Protein AF-A0A0N4TZT1-F1 (afdb_monomer_lite)

Secondary structure (DSSP, 8-state):
-PPPP---TTTTTSGGGTT--SS-HHHHHHHHHHHHHHHS-GGGGGG-S----HHHHHHHHHHHHHTS---TTHHHHHHHHHHTT---HHHHHHTTS--TT-TTHHHHGGGG-TTTTT--S--GGGGGGGGGHHHHHHHHHHH--GGGTTT--------S--TT--HHHHTT--TT-HHHHHHHHHHHHHHHHHHHHHHHHHT--HHHHHHHHHHHHHHHHHHHT--HHHHHHHHHHHHHHHHHHHHHT---SHHHHHHHHHHS-SGGGHHHHHHHHHHHHHHHHHHHHHH-HHHHHH-SSHHHHHHTTSS-HHHHHHHHTS--SS--TTHHHHHHHHHHHHHHHTTSS-HHHHHHHHHHHHHHHHHHHHHHHHHHSPSPHHHHHHHHHHHHHHHHHHHHHTS----TTTTTT-GGGS--HHHHHHHHHHHHHHHHHHHTT-TTSSSTTSSTTHHHHHHHHHHHHHHHTTS--

pLDDT: mean 81.79, std 16.36, range [25.58, 97.19]

Sequence (473 aa):
MKSPKYVNVKECGTVSAEFAPCIQKEIADQIFYDCCKLYVESKCHELCQYETNRDVAQSLLLETFHKKKCSLDSISSILYCASQNRDNRLCCKQFGLTSPKSGISRRCLQMCDPYRLNILTLRKDYFVCLSNWDIIMYCHHGGLRNYSLTNFQAPRRNMTISYEEELSSLMLRWRGSLWKAVLKDLIAFYFAYYIILFFQWYYLDEKQKEYFTGWIIWCEIGSQYIPLSFLLGFFVAVVVARWWEQFNYISWPDKLMMMVVTCLPGDHNLPVRQAIARWSSLQAAIAWSGISVRTLKRFPTERHLVEAHLMTEEEYKMFTGVEERHGKWFVPVMWISNLLGALYRQQRIDSVQLNMLMQQLYSFRDGFAMLFVYDWVKIPLVYTQVVAIATYGYFMICLIGRQPKIDEHSMRKEVSILFPVFTTFQILFYIGWLKVGQYLMNPFGEDDDDFGCVFISILLSFNNIISTTRSVY

Foldseek 3Di:
DDDDDPDDLVCFLDVVNLLHFSDDQVVLLVQQLVQCVVQADPLQSQLSGLAQDLVVLVVSVCCSCPVSVGDQLRLLSSLCSLQVQPQLLVSCVVVPCDDPPDPLSVVLSCSNHSPVPVCNGDDPSCVVSSSCVSSSSSSSSSRDHPVCVVPDPPPPPPVPDPPPPDPVNLQPDDAPDLCVQQVVVLVVLVVLLVVVLCCLPPPADPVRLVVLLVLLQVLLVVLVVQPLVVLLVVLLVVLVVLLVLLVVLLFFCVQLLVLLCVQQDDDVCLVVSLLLLLLLLVLLLQLLLVAFPLSCVQDVDPVSCCVVVSAPPVRVVVQVPDDDDPGDSCVSLVVNLVSLVVCVVVVVGDPVSSVSNVVSSVSNVVSSVVSVVPRVDADDPVSLVVSVCSLVVSSVSCSSNLADSPDPVSVVPDPSHPDPVVVSVVSSPSVSSNSSSVCSRRLNYDGSRRPNCSSVVSSVVSVVSSVVSVVPD

InterPro domains:
  IPR000615 Bestrophin [PTHR10736] (159-456)
  IPR002602 Domain of unknown function DB [PF01682] (35-140)
  IPR021134 Bestrophin-like [PF01062] (166-456)

Radius of gyration: 34.19 Å; chains: 1; bounding box: 73×66×108 Å

Organism: Brugia pahangi (NCBI:txid6280)

Structure (mmCIF, N/CA/C/O backbone):
data_AF-A0A0N4TZT1-F1
#
_entry.id   AF-A0A0N4TZT1-F1
#
loop_
_atom_site.group_PDB
_atom_site.id
_atom_site.type_symbol
_atom_site.label_atom_id
_atom_site.label_alt_id
_atom_site.label_comp_id
_atom_site.label_asym_id
_atom_site.label_entity_id
_atom_site.label_seq_id
_atom_site.pdbx_PDB_ins_code
_atom_site.Cartn_x
_atom_site.Cartn_y
_atom_site.Cartn_z
_atom_site.occupancy
_atom_site.B_iso_or_equiv
_atom_site.auth_seq_id
_atom_site.auth_comp_id
_atom_site.auth_asym_id
_atom_site.auth_atom_id
_atom_site.pdbx_PDB_model_num
ATOM 1 N N . MET A 1 1 ? 22.989 -49.055 32.363 1.00 30.36 1 MET A N 1
ATOM 2 C CA . MET A 1 1 ? 22.292 -48.224 31.358 1.00 30.36 1 MET A CA 1
ATOM 3 C C . MET A 1 1 ? 20.884 -48.769 31.179 1.00 30.36 1 MET A C 1
ATOM 5 O O . MET A 1 1 ? 20.739 -49.855 30.637 1.00 30.36 1 MET A O 1
ATOM 9 N N . LYS A 1 2 ? 19.861 -48.097 31.721 1.00 25.86 2 LYS A N 1
ATOM 10 C CA . LYS A 1 2 ? 18.455 -48.425 31.433 1.00 25.86 2 LYS A CA 1
ATOM 11 C C . LYS A 1 2 ? 18.022 -47.576 30.236 1.00 25.86 2 LYS A C 1
ATOM 13 O O . LYS A 1 2 ? 18.320 -46.387 30.204 1.00 25.86 2 LYS A O 1
ATOM 18 N N . SER A 1 3 ? 17.389 -48.209 29.257 1.00 25.58 3 SER A N 1
ATOM 19 C CA . SER A 1 3 ? 16.833 -47.589 28.053 1.00 25.58 3 SER A CA 1
ATOM 20 C C . SER A 1 3 ? 15.845 -46.458 28.392 1.00 25.58 3 SER A C 1
ATOM 22 O O . SER A 1 3 ? 15.127 -46.565 29.393 1.00 25.58 3 SER A O 1
ATOM 24 N N . PRO A 1 4 ? 15.768 -45.381 27.585 1.00 33.84 4 PRO A N 1
ATOM 25 C CA . PRO A 1 4 ? 14.768 -44.342 27.785 1.00 33.84 4 PRO A CA 1
ATOM 26 C C . PRO A 1 4 ? 13.389 -44.931 27.471 1.00 33.84 4 PRO A C 1
ATOM 28 O O . PRO A 1 4 ? 13.133 -45.399 26.360 1.00 33.84 4 PRO A O 1
ATOM 31 N N . LYS A 1 5 ? 12.499 -44.952 28.468 1.00 35.50 5 LYS A N 1
ATOM 32 C CA . LYS A 1 5 ? 11.085 -45.277 28.256 1.00 35.50 5 LYS A CA 1
ATOM 33 C C . LYS A 1 5 ? 10.509 -44.239 27.289 1.00 35.50 5 LYS A C 1
ATOM 35 O O . LYS A 1 5 ? 10.583 -43.047 27.571 1.00 35.50 5 LYS A O 1
ATOM 40 N N . TYR A 1 6 ? 9.942 -44.683 26.168 1.00 35.12 6 TYR A N 1
ATOM 41 C CA . TYR A 1 6 ? 9.152 -43.830 25.279 1.00 35.12 6 TYR A CA 1
ATOM 42 C C . TYR A 1 6 ? 7.959 -43.270 26.069 1.00 35.12 6 TYR A C 1
ATOM 44 O O . TYR A 1 6 ? 7.006 -43.993 26.353 1.00 35.12 6 TYR A O 1
ATOM 52 N N . VAL A 1 7 ? 8.030 -41.998 26.469 1.00 47.75 7 VAL A N 1
ATOM 53 C CA . VAL A 1 7 ? 6.916 -41.297 27.116 1.00 47.75 7 VAL A CA 1
ATOM 54 C C . VAL A 1 7 ? 5.926 -40.897 26.026 1.00 47.75 7 VAL A C 1
ATOM 56 O O . VAL A 1 7 ? 6.278 -40.205 25.071 1.00 47.75 7 VAL A O 1
ATOM 59 N N . ASN A 1 8 ? 4.682 -41.357 26.145 1.00 45.94 8 ASN A N 1
ATOM 60 C CA . ASN A 1 8 ? 3.608 -40.993 25.231 1.00 45.94 8 ASN A CA 1
ATOM 61 C C . ASN A 1 8 ? 3.351 -39.475 25.325 1.00 45.94 8 ASN A C 1
ATOM 63 O O . ASN A 1 8 ? 3.050 -38.960 26.401 1.00 45.94 8 ASN A O 1
ATOM 67 N N . VAL A 1 9 ? 3.450 -38.750 24.204 1.00 53.62 9 VAL A N 1
ATOM 68 C CA . VAL A 1 9 ? 3.328 -37.273 24.135 1.00 53.62 9 VAL A CA 1
ATOM 69 C C . VAL A 1 9 ? 1.975 -36.766 24.669 1.00 53.62 9 VAL A C 1
ATOM 71 O O . VAL A 1 9 ? 1.847 -35.601 25.036 1.00 53.62 9 VAL A O 1
ATOM 74 N N . LYS A 1 10 ? 0.959 -37.637 24.757 1.00 54.00 10 LYS A N 1
ATOM 75 C CA . LYS A 1 10 ? -0.354 -37.315 25.340 1.00 54.00 10 LYS A CA 1
ATOM 76 C C . LYS A 1 10 ? -0.397 -37.327 26.878 1.00 54.00 10 LYS A C 1
ATOM 78 O O . LYS A 1 10 ? -1.363 -36.813 27.431 1.00 54.00 10 LYS A O 1
ATOM 83 N N . GLU A 1 11 ? 0.615 -37.867 27.563 1.00 66.12 11 GLU A N 1
ATOM 84 C CA . GLU A 1 11 ? 0.598 -38.091 29.023 1.00 66.12 11 GLU A CA 1
ATOM 85 C C . GLU A 1 11 ? 1.726 -37.379 29.795 1.00 66.12 11 GLU A C 1
ATOM 87 O O . GLU A 1 11 ? 1.710 -37.368 31.023 1.00 66.12 11 GLU A O 1
ATOM 92 N N . CYS A 1 12 ? 2.690 -36.747 29.121 1.00 76.94 12 CYS A N 1
ATOM 93 C CA . CYS A 1 12 ? 3.775 -35.989 29.760 1.00 76.94 12 CYS A CA 1
ATOM 94 C C . CYS A 1 12 ? 3.261 -34.792 30.601 1.00 76.94 12 CYS A C 1
ATOM 96 O O . CYS A 1 12 ? 2.170 -34.265 30.369 1.00 76.94 12 CYS A O 1
ATOM 98 N N . GLY A 1 13 ? 4.034 -34.353 31.602 1.00 77.06 13 GLY A N 1
ATOM 99 C CA . GLY A 1 13 ? 3.656 -33.230 32.478 1.00 77.06 13 GLY A CA 1
ATOM 100 C C . GLY A 1 13 ? 2.413 -33.480 33.350 1.00 77.06 13 GLY A C 1
ATOM 101 O O . GLY A 1 13 ? 1.740 -32.532 33.768 1.00 77.06 13 GLY A O 1
ATOM 102 N N . THR A 1 14 ? 2.068 -34.749 33.596 1.00 83.06 14 THR A N 1
ATOM 103 C CA . THR A 1 14 ? 0.944 -35.174 34.447 1.00 83.06 14 THR A CA 1
ATOM 104 C C . THR A 1 14 ? 1.421 -36.035 35.618 1.00 83.06 14 THR A C 1
ATOM 106 O O . THR A 1 14 ? 2.536 -36.554 35.608 1.00 83.06 14 THR A O 1
ATOM 109 N N . VAL A 1 15 ? 0.549 -36.226 36.615 1.00 81.94 15 VAL A N 1
ATOM 110 C CA . VAL A 1 15 ? 0.812 -37.080 37.788 1.00 81.94 15 VAL A CA 1
ATOM 111 C C . VAL A 1 15 ? 1.139 -38.523 37.378 1.00 81.94 15 VAL A C 1
ATOM 113 O O . VAL A 1 15 ? 2.041 -39.124 37.954 1.00 81.94 15 VAL A O 1
ATOM 116 N N . SER A 1 16 ? 0.458 -39.065 36.360 1.00 79.12 16 SER A N 1
ATOM 117 C CA . SER A 1 16 ? 0.653 -40.440 35.872 1.00 79.12 16 SER A CA 1
ATOM 118 C C . SER A 1 16 ? 1.991 -40.663 35.168 1.00 79.12 16 SER A C 1
ATOM 120 O O . SER A 1 16 ? 2.484 -41.785 35.153 1.00 79.12 16 SER A O 1
ATOM 122 N N . ALA A 1 17 ? 2.591 -39.608 34.614 1.00 80.94 17 ALA A N 1
ATOM 123 C CA . ALA A 1 17 ? 3.913 -39.651 33.991 1.00 80.94 17 ALA A CA 1
ATOM 124 C C . ALA A 1 17 ? 5.014 -39.070 34.894 1.00 80.94 17 ALA A C 1
ATOM 126 O O . ALA A 1 17 ? 6.057 -38.664 34.387 1.00 80.94 17 ALA A O 1
ATOM 127 N N . GLU A 1 18 ? 4.770 -38.963 36.208 1.00 84.62 18 GLU A N 1
ATOM 128 C CA . GLU A 1 18 ? 5.713 -38.385 37.184 1.00 84.62 18 GLU A CA 1
ATOM 129 C C . GLU A 1 18 ? 6.231 -36.992 36.770 1.00 84.62 18 GLU A C 1
ATOM 131 O O . GLU A 1 18 ? 7.377 -36.620 37.024 1.00 84.62 18 GLU A O 1
ATOM 136 N N . PHE A 1 19 ? 5.372 -36.212 36.104 1.00 85.62 19 PHE A N 1
ATOM 137 C CA . PHE A 1 19 ? 5.687 -34.898 35.539 1.00 85.62 19 PHE A CA 1
ATOM 138 C C . PHE A 1 19 ? 6.881 -34.877 34.571 1.00 85.62 19 PHE A C 1
ATOM 140 O O . PHE A 1 19 ? 7.497 -33.830 34.391 1.00 85.62 19 PHE A O 1
ATOM 147 N N . ALA A 1 20 ? 7.177 -35.998 33.903 1.00 86.06 20 ALA A N 1
ATOM 148 C CA . ALA A 1 20 ? 8.216 -36.053 32.880 1.00 86.06 20 ALA A CA 1
ATOM 149 C C . ALA A 1 20 ? 8.021 -34.932 31.830 1.00 86.06 20 ALA A C 1
ATOM 151 O O . ALA A 1 20 ? 6.891 -34.758 31.346 1.00 86.06 20 ALA A O 1
ATOM 152 N N . PRO A 1 21 ? 9.080 -34.180 31.464 1.00 85.69 21 PRO A N 1
ATOM 153 C CA . PRO A 1 21 ? 8.975 -33.067 30.528 1.00 85.69 21 PRO A CA 1
ATOM 154 C C . PRO A 1 21 ? 8.413 -33.463 29.164 1.00 85.69 21 PRO A C 1
ATOM 156 O O . PRO A 1 21 ? 8.828 -34.451 28.562 1.00 85.69 21 PRO A O 1
ATOM 159 N N . CYS A 1 22 ? 7.488 -32.652 28.650 1.00 82.31 22 CYS A N 1
ATOM 160 C CA . CYS A 1 22 ? 6.939 -32.822 27.302 1.00 82.31 22 CYS A CA 1
ATOM 161 C C . CYS A 1 22 ? 7.868 -32.316 26.191 1.00 82.31 22 CYS A C 1
ATOM 163 O O . CYS A 1 22 ? 7.654 -32.632 25.021 1.00 82.31 22 CYS A O 1
ATOM 165 N N . ILE A 1 23 ? 8.836 -31.467 26.544 1.00 84.75 23 ILE A N 1
ATOM 166 C CA . ILE A 1 23 ? 9.728 -30.764 25.620 1.00 84.75 23 ILE A CA 1
ATOM 167 C C . ILE A 1 23 ? 11.163 -31.199 25.916 1.00 84.75 23 ILE A C 1
ATOM 169 O O . ILE A 1 23 ? 11.539 -31.327 27.081 1.00 84.75 23 ILE A O 1
ATOM 173 N N . GLN A 1 24 ? 11.966 -31.405 24.869 1.00 85.50 24 GLN A N 1
ATOM 174 C CA . GLN A 1 24 ? 13.398 -31.686 25.004 1.00 85.50 24 GLN A CA 1
ATOM 175 C C . GLN A 1 24 ? 14.115 -30.560 25.764 1.00 85.50 24 GLN A C 1
ATOM 177 O O . GLN A 1 24 ? 13.756 -29.388 25.623 1.00 85.50 24 GLN A O 1
ATOM 182 N N . LYS A 1 25 ? 15.110 -30.920 26.584 1.00 86.88 25 LYS A N 1
ATOM 183 C CA . LYS A 1 25 ? 15.812 -29.984 27.476 1.00 86.88 25 LYS A CA 1
ATOM 184 C C . LYS A 1 25 ? 16.459 -28.844 26.690 1.00 86.88 25 LYS A C 1
ATOM 186 O O . LYS A 1 25 ? 16.293 -27.696 27.066 1.00 86.88 25 LYS A O 1
ATOM 191 N N . GLU A 1 26 ? 17.064 -29.135 25.544 1.00 84.56 26 GLU A N 1
ATOM 192 C CA . GLU A 1 26 ? 17.756 -28.156 24.698 1.00 84.56 26 GLU A CA 1
ATOM 193 C C . GLU A 1 26 ? 16.807 -27.050 24.206 1.00 84.56 26 GLU A C 1
ATOM 195 O O . GLU A 1 26 ? 17.142 -25.867 24.208 1.00 84.56 26 GLU A O 1
ATOM 200 N N . ILE A 1 27 ? 15.584 -27.431 23.822 1.00 83.50 27 ILE A N 1
ATOM 201 C CA . ILE A 1 27 ? 14.550 -26.492 23.367 1.00 83.50 27 ILE A CA 1
ATOM 202 C C . ILE A 1 27 ? 14.000 -25.694 24.556 1.00 83.50 27 ILE A C 1
ATOM 204 O O . ILE A 1 27 ? 13.769 -24.491 24.445 1.00 83.50 27 ILE A O 1
ATOM 208 N N . ALA A 1 28 ? 13.783 -26.355 25.695 1.00 87.38 28 ALA A N 1
ATOM 209 C CA . ALA A 1 28 ? 13.296 -25.706 26.906 1.00 87.38 28 ALA A CA 1
ATOM 210 C C . ALA A 1 28 ? 14.305 -24.673 27.441 1.00 87.38 28 ALA A C 1
ATOM 212 O O . ALA A 1 28 ? 13.909 -23.548 27.751 1.00 87.38 28 ALA A O 1
ATOM 213 N N . ASP A 1 29 ? 15.592 -25.021 27.475 1.00 91.06 29 ASP A N 1
ATOM 214 C CA . ASP A 1 29 ? 16.688 -24.148 27.902 1.00 91.06 29 ASP A CA 1
ATOM 215 C C . ASP A 1 29 ? 16.796 -22.916 27.003 1.00 91.06 29 ASP A C 1
ATOM 217 O O . ASP A 1 29 ? 16.917 -21.804 27.508 1.00 91.06 29 ASP A O 1
ATOM 221 N N . GLN A 1 30 ? 16.644 -23.072 25.683 1.00 88.69 30 GLN A N 1
ATOM 222 C CA . GLN A 1 30 ? 16.635 -21.933 24.764 1.00 88.69 30 GLN A CA 1
ATOM 223 C C . GLN A 1 30 ? 15.488 -20.953 25.070 1.00 88.69 30 GLN A C 1
ATOM 225 O O . GLN A 1 30 ? 15.709 -19.745 25.157 1.00 88.69 30 GLN A O 1
ATOM 230 N N . ILE A 1 31 ? 14.270 -21.466 25.289 1.00 86.06 31 ILE A N 1
ATOM 231 C CA . ILE A 1 31 ? 13.095 -20.646 25.638 1.00 86.06 31 ILE A CA 1
ATOM 232 C C . ILE A 1 31 ? 13.317 -19.913 26.968 1.00 86.06 31 ILE A C 1
ATOM 234 O O . ILE A 1 31 ? 12.994 -18.730 27.102 1.00 86.06 31 ILE A O 1
ATOM 238 N N . PHE A 1 32 ? 13.869 -20.614 27.958 1.00 93.00 32 PHE A N 1
ATOM 239 C CA . PHE A 1 32 ? 14.162 -20.047 29.268 1.00 93.00 32 PHE A CA 1
ATOM 240 C C . PHE A 1 32 ? 15.233 -18.949 29.173 1.00 93.00 32 PHE A C 1
ATOM 242 O O . PHE A 1 32 ? 15.028 -17.834 29.662 1.00 93.00 32 PHE A O 1
ATOM 249 N N . TYR A 1 33 ? 16.331 -19.223 28.473 1.00 91.38 33 TYR A N 1
ATOM 250 C CA . TYR A 1 33 ? 17.430 -18.288 28.271 1.00 91.38 33 TYR A CA 1
ATOM 251 C C . TYR A 1 33 ? 16.990 -17.017 27.531 1.00 91.38 33 TYR A C 1
ATOM 253 O O . TYR A 1 33 ? 17.341 -15.907 27.940 1.00 91.38 33 TYR A O 1
ATOM 261 N N . ASP A 1 34 ? 16.160 -17.144 26.493 1.00 87.44 34 ASP A N 1
ATOM 262 C CA . ASP A 1 34 ? 15.641 -15.990 25.753 1.00 87.44 34 ASP A CA 1
ATOM 263 C C . ASP A 1 34 ? 14.708 -15.113 26.604 1.00 87.44 34 ASP A C 1
ATOM 265 O O . ASP A 1 34 ? 14.741 -13.889 26.476 1.00 87.44 34 ASP A O 1
ATOM 269 N N . CYS A 1 35 ? 13.948 -15.695 27.540 1.00 87.31 35 CYS A N 1
ATOM 270 C CA . CYS A 1 35 ? 13.216 -14.916 28.544 1.00 87.31 35 CYS A CA 1
ATOM 271 C C . CYS A 1 35 ? 14.170 -14.191 29.506 1.00 87.31 35 CYS A C 1
ATOM 273 O O . CYS A 1 35 ? 13.997 -13.002 29.784 1.00 87.31 35 CYS A O 1
ATOM 275 N N . CYS A 1 36 ? 15.213 -14.869 29.988 1.00 89.62 36 CYS A N 1
ATOM 276 C CA . CYS A 1 36 ? 16.178 -14.269 30.906 1.00 89.62 36 CYS A CA 1
ATOM 277 C C . CYS A 1 36 ? 16.933 -13.079 30.313 1.00 89.62 36 CYS A C 1
ATOM 279 O O . CYS A 1 36 ? 17.176 -12.109 31.027 1.00 89.62 36 CYS A O 1
ATOM 281 N N . LYS A 1 37 ? 17.243 -13.084 29.012 1.00 89.19 37 LYS A N 1
ATOM 282 C CA . LYS A 1 37 ? 17.839 -11.913 28.343 1.00 89.19 37 LYS A CA 1
ATOM 283 C C . LYS A 1 37 ? 17.011 -10.636 28.501 1.00 89.19 37 LYS A C 1
ATOM 285 O O . LYS A 1 37 ? 17.573 -9.548 28.444 1.00 89.19 37 LYS A O 1
ATOM 290 N N . LEU A 1 38 ? 15.694 -10.766 28.671 1.00 83.12 38 LEU A N 1
ATOM 291 C CA . LEU A 1 38 ? 14.769 -9.638 28.766 1.00 83.12 38 LEU A CA 1
ATOM 292 C C . LEU A 1 38 ? 14.577 -9.140 30.204 1.00 83.12 38 LEU A C 1
ATOM 294 O O . LEU A 1 38 ? 14.385 -7.943 30.403 1.00 83.12 38 LEU A O 1
ATOM 298 N N . TYR A 1 39 ? 14.597 -10.043 31.191 1.00 82.00 39 TYR A N 1
ATOM 299 C CA . TYR A 1 39 ? 14.149 -9.748 32.563 1.00 82.00 39 TYR A CA 1
ATOM 300 C C . TYR A 1 39 ? 15.196 -10.001 33.656 1.00 82.00 39 TYR A C 1
ATOM 302 O O . TYR A 1 39 ? 14.946 -9.690 34.821 1.00 82.00 39 TYR A O 1
ATOM 310 N N . VAL A 1 40 ? 16.344 -10.588 33.313 1.00 85.50 40 VAL A N 1
ATOM 311 C CA . VAL A 1 40 ? 17.383 -11.019 34.257 1.00 85.50 40 VAL A CA 1
ATOM 312 C C . VAL A 1 40 ? 18.719 -10.375 33.883 1.00 85.50 40 VAL A C 1
ATOM 314 O O . VAL A 1 40 ? 19.069 -10.273 32.706 1.00 85.50 40 VAL A O 1
ATOM 317 N N . GLU A 1 41 ? 19.492 -9.949 34.884 1.00 84.88 41 GLU A N 1
ATOM 318 C CA . GLU A 1 41 ? 20.827 -9.381 34.672 1.00 84.88 41 GLU A CA 1
ATOM 319 C C . GLU A 1 41 ? 21.780 -10.388 34.011 1.00 84.88 41 GLU A C 1
ATOM 321 O O . GLU A 1 41 ? 21.785 -11.574 34.346 1.00 84.88 41 GLU A O 1
ATOM 326 N N . SER A 1 42 ? 22.667 -9.904 33.135 1.00 84.88 42 SER A N 1
ATOM 327 C CA . SER A 1 42 ? 23.603 -10.751 32.376 1.00 84.88 42 SER A CA 1
ATOM 328 C C . SER A 1 42 ? 24.501 -11.635 33.244 1.00 84.88 42 SER A C 1
ATOM 330 O O . SER A 1 42 ? 24.853 -12.748 32.860 1.00 84.88 42 SER A O 1
ATOM 332 N N . LYS A 1 43 ? 24.825 -11.182 34.459 1.00 86.69 43 LYS A N 1
ATOM 333 C CA . LYS A 1 43 ? 25.632 -11.930 35.435 1.00 86.69 43 LYS A CA 1
ATOM 334 C C . LYS A 1 43 ? 24.922 -13.168 35.991 1.00 86.69 43 LYS A C 1
ATOM 336 O O . LYS A 1 43 ? 25.591 -14.054 36.514 1.00 86.69 43 LYS A O 1
ATOM 341 N N . CYS A 1 44 ? 23.596 -13.222 35.886 1.00 87.81 44 CYS A N 1
ATOM 342 C CA . CYS A 1 44 ? 22.749 -14.290 36.409 1.00 87.81 44 CYS A CA 1
ATOM 343 C C . CYS A 1 44 ? 22.274 -15.272 35.321 1.00 87.81 44 CYS A C 1
ATOM 345 O O . CYS A 1 44 ? 21.590 -16.243 35.635 1.00 87.81 44 CYS A O 1
ATOM 347 N N . HIS A 1 45 ? 22.616 -15.036 34.046 1.00 91.06 45 HIS A N 1
ATOM 348 C CA . HIS A 1 45 ? 22.109 -15.809 32.902 1.00 91.06 45 HIS A CA 1
ATOM 349 C C . HIS A 1 45 ? 22.493 -17.294 32.921 1.00 91.06 45 HIS A C 1
ATOM 351 O O . HIS A 1 45 ? 21.798 -18.103 32.320 1.00 91.06 45 HIS A O 1
ATOM 357 N N . GLU A 1 46 ? 23.546 -17.678 33.642 1.00 88.94 46 GLU A N 1
ATOM 358 C CA . GLU A 1 46 ? 23.937 -19.088 33.795 1.00 88.94 46 GLU A CA 1
ATOM 359 C C . GLU A 1 46 ? 22.921 -19.933 34.566 1.00 88.94 46 GLU A C 1
ATOM 361 O O . GLU A 1 46 ? 22.896 -21.149 34.403 1.00 88.94 46 GLU A O 1
ATOM 366 N N . LEU A 1 47 ? 22.059 -19.302 35.368 1.00 90.00 47 LEU A N 1
ATOM 367 C CA . LEU A 1 47 ? 20.964 -19.978 36.067 1.00 90.00 47 LEU A CA 1
ATOM 368 C C . LEU A 1 47 ? 19.749 -20.234 35.166 1.00 90.00 47 LEU A C 1
ATOM 370 O O . LEU A 1 47 ? 18.804 -20.892 35.596 1.00 90.00 47 LEU A O 1
ATOM 374 N N . CYS A 1 48 ? 19.761 -19.727 33.931 1.00 93.19 48 CYS A N 1
ATOM 375 C CA . CYS A 1 48 ? 18.644 -19.817 32.996 1.00 93.19 48 CYS A CA 1
ATOM 376 C C . CYS A 1 48 ? 18.684 -21.093 32.153 1.00 93.19 48 CYS A C 1
ATOM 378 O O . CYS A 1 48 ? 18.622 -21.049 30.927 1.00 93.19 48 CYS A O 1
ATOM 380 N N . GLN A 1 49 ? 18.807 -22.221 32.848 1.00 93.94 49 GLN A N 1
ATOM 381 C CA . GLN A 1 49 ? 18.787 -23.576 32.307 1.00 93.94 49 GLN A CA 1
ATOM 382 C C . GLN A 1 49 ? 18.062 -24.507 33.286 1.00 93.94 49 GLN A C 1
ATOM 384 O O . GLN A 1 49 ? 18.152 -24.343 34.508 1.00 93.94 49 GLN A O 1
ATOM 389 N N . TYR A 1 50 ? 17.348 -25.498 32.763 1.00 92.75 50 TYR A N 1
ATOM 390 C CA . TYR A 1 50 ? 16.666 -26.519 33.547 1.00 92.75 50 TYR A CA 1
ATOM 391 C C . TYR A 1 50 ? 17.662 -27.596 33.983 1.00 92.75 50 TYR A C 1
ATOM 393 O O . TYR A 1 50 ? 17.758 -28.682 33.402 1.00 92.75 50 TYR A O 1
ATOM 401 N N . GLU A 1 51 ? 18.435 -27.294 35.027 1.00 91.81 51 GLU A N 1
ATOM 402 C CA . GLU A 1 51 ? 19.335 -28.270 35.636 1.00 91.81 51 GLU A CA 1
ATOM 403 C C . GLU A 1 51 ? 18.620 -29.088 36.715 1.00 91.81 51 GLU A C 1
ATOM 405 O O . GLU A 1 51 ? 18.183 -28.556 37.734 1.00 91.81 51 GLU A O 1
ATOM 410 N N . THR A 1 52 ? 18.495 -30.393 36.474 1.00 87.94 52 THR A N 1
ATOM 411 C CA . THR A 1 52 ? 17.762 -31.336 37.332 1.00 87.94 52 THR A CA 1
ATOM 412 C C . THR A 1 52 ? 18.700 -32.221 38.150 1.00 87.94 52 THR A C 1
ATOM 414 O O . THR A 1 52 ? 18.242 -32.984 38.997 1.00 87.94 52 THR A O 1
ATOM 417 N N . ASN A 1 53 ? 20.012 -32.169 37.898 1.00 89.12 53 ASN A N 1
ATOM 418 C CA . ASN A 1 53 ? 21.010 -32.822 38.730 1.00 89.12 53 ASN A CA 1
ATOM 419 C C . ASN A 1 53 ? 21.338 -31.935 39.937 1.00 89.12 53 ASN A C 1
ATOM 421 O O . ASN A 1 53 ? 21.853 -30.827 39.788 1.00 89.12 53 ASN A O 1
ATOM 425 N N . ARG A 1 54 ? 21.075 -32.451 41.140 1.00 87.56 54 ARG A N 1
ATOM 426 C CA . ARG A 1 54 ? 21.251 -31.731 42.404 1.00 87.56 54 ARG A CA 1
ATOM 427 C C . ARG A 1 54 ? 22.664 -31.188 42.615 1.00 87.56 54 ARG A C 1
ATOM 429 O O . ARG A 1 54 ? 22.803 -30.031 43.003 1.00 87.56 54 ARG A O 1
ATOM 436 N N . ASP A 1 55 ? 23.696 -31.985 42.351 1.00 88.19 55 ASP A N 1
ATOM 437 C CA . ASP A 1 55 ? 25.083 -31.578 42.607 1.00 88.19 55 ASP A CA 1
ATOM 438 C C . ASP A 1 55 ? 25.504 -30.453 41.649 1.00 88.19 55 ASP A C 1
ATOM 440 O O . ASP A 1 55 ? 26.114 -29.459 42.055 1.00 88.19 55 ASP A O 1
ATOM 444 N N . VAL A 1 56 ? 25.090 -30.561 40.381 1.00 90.50 56 VAL A N 1
ATOM 445 C CA . VAL A 1 56 ? 25.363 -29.552 39.349 1.00 90.50 56 VAL A CA 1
ATOM 446 C C . VAL A 1 56 ? 24.584 -28.267 39.635 1.00 90.50 56 VAL A C 1
ATOM 448 O O . VAL A 1 56 ? 25.183 -27.194 39.673 1.00 90.50 56 VAL A O 1
ATOM 451 N N . ALA A 1 57 ? 23.285 -28.363 39.930 1.00 88.19 57 ALA A N 1
ATOM 452 C CA . ALA A 1 57 ? 22.435 -27.221 40.266 1.00 88.19 57 ALA A CA 1
ATOM 453 C C . ALA A 1 57 ? 22.955 -26.443 41.488 1.00 88.19 57 ALA A C 1
ATOM 455 O O . ALA A 1 57 ? 22.967 -25.211 41.485 1.00 88.19 57 ALA A O 1
ATOM 456 N N . GLN A 1 58 ? 23.435 -27.143 42.521 1.00 89.31 58 GLN A N 1
ATOM 457 C CA . GLN A 1 58 ? 24.019 -26.501 43.700 1.00 89.31 58 GLN A CA 1
ATOM 458 C C . GLN A 1 58 ? 25.355 -25.821 43.390 1.00 89.31 58 GLN A C 1
ATOM 460 O O . GLN A 1 58 ? 25.577 -24.693 43.833 1.00 89.31 58 GLN A O 1
ATOM 465 N N . SER A 1 59 ? 26.224 -26.468 42.606 1.00 88.75 59 SER A N 1
ATOM 466 C CA . SER A 1 59 ? 27.494 -25.863 42.187 1.00 88.75 59 SER A CA 1
ATOM 467 C C . SER A 1 59 ? 27.276 -24.584 41.367 1.00 88.75 59 SER A C 1
ATOM 469 O O . SER A 1 59 ? 27.913 -23.566 41.640 1.00 88.75 59 SER A O 1
ATOM 471 N N . LEU A 1 60 ? 26.297 -24.604 40.457 1.00 88.62 60 LEU A N 1
ATOM 472 C CA . LEU A 1 60 ? 25.891 -23.474 39.628 1.00 88.62 60 LEU A CA 1
ATOM 473 C C . LEU A 1 60 ? 25.384 -22.299 40.475 1.00 88.62 60 LEU A C 1
ATOM 475 O O . LEU A 1 60 ? 25.853 -21.176 40.312 1.00 88.62 60 LEU A O 1
ATOM 479 N N . LEU A 1 61 ? 24.492 -22.551 41.440 1.00 87.62 61 LEU A N 1
ATOM 480 C CA . LEU A 1 61 ? 24.009 -21.517 42.363 1.00 87.62 61 LEU A CA 1
ATOM 481 C C . LEU A 1 61 ? 25.158 -20.870 43.144 1.00 87.62 61 LEU A C 1
ATOM 483 O O . LEU A 1 61 ? 25.248 -19.643 43.214 1.00 87.62 61 LEU A O 1
ATOM 487 N N . LEU A 1 62 ? 26.053 -21.680 43.716 1.00 85.19 62 LEU A N 1
ATOM 488 C CA . LEU A 1 62 ? 27.191 -21.175 44.484 1.00 85.19 62 LEU A CA 1
ATOM 489 C C . LEU A 1 62 ? 28.124 -20.327 43.613 1.00 85.19 62 LEU A C 1
ATOM 491 O O . LEU A 1 62 ? 28.539 -19.246 44.033 1.00 85.19 62 LEU A O 1
ATOM 495 N N . GLU A 1 63 ? 28.422 -20.774 42.396 1.00 86.06 63 GLU A N 1
ATOM 496 C CA . GLU A 1 63 ? 29.275 -20.051 41.456 1.00 86.06 63 GLU A CA 1
ATOM 497 C C . GLU A 1 63 ? 28.656 -18.720 41.007 1.00 86.06 63 GLU A C 1
ATOM 499 O O . GLU A 1 63 ? 29.312 -17.674 41.086 1.00 86.06 63 GLU A O 1
ATOM 504 N N . THR A 1 64 ? 27.385 -18.721 40.602 1.00 84.50 64 THR A N 1
ATOM 505 C CA . THR A 1 64 ? 26.709 -17.519 40.101 1.00 84.50 64 THR A CA 1
ATOM 506 C C . THR A 1 64 ? 26.529 -16.457 41.197 1.00 84.50 64 THR A C 1
ATOM 508 O O . THR A 1 64 ? 26.719 -15.263 40.940 1.00 84.50 64 THR A O 1
ATOM 511 N N . PHE A 1 65 ? 26.249 -16.856 42.444 1.00 83.44 65 PHE A N 1
ATOM 512 C CA . PHE A 1 65 ? 26.109 -15.907 43.555 1.00 83.44 65 PHE A CA 1
ATOM 513 C C . PHE A 1 65 ? 27.445 -15.420 44.120 1.00 83.44 65 PHE A C 1
ATOM 515 O O . PHE A 1 65 ? 27.622 -14.213 44.295 1.00 83.44 65 PHE A O 1
ATOM 522 N N . HIS A 1 66 ? 28.403 -16.316 44.378 1.00 80.75 66 HIS A N 1
ATOM 523 C CA . HIS A 1 66 ? 29.666 -15.924 45.013 1.00 80.75 66 HIS A CA 1
ATOM 524 C C . HIS A 1 66 ? 30.691 -15.352 44.032 1.00 80.75 66 HIS A C 1
ATOM 526 O O . HIS A 1 66 ? 31.340 -14.358 44.360 1.00 80.75 66 HIS A O 1
ATOM 532 N N . LYS A 1 67 ? 30.859 -15.945 42.841 1.00 77.62 67 LYS A N 1
ATOM 533 C CA . LYS A 1 67 ? 31.882 -15.487 41.885 1.00 77.62 67 LYS A CA 1
ATOM 534 C C . LYS A 1 67 ? 31.369 -14.365 40.990 1.00 77.62 67 LYS A C 1
ATOM 536 O O . LYS A 1 67 ? 32.071 -13.375 40.794 1.00 77.62 67 LYS A O 1
ATOM 541 N N . LYS A 1 68 ? 30.148 -14.493 40.457 1.00 74.50 68 LYS A N 1
ATOM 542 C CA . LYS A 1 68 ? 29.596 -13.537 39.474 1.00 74.50 68 LYS A CA 1
ATOM 543 C C . LYS A 1 68 ? 28.788 -12.394 40.083 1.00 74.50 68 LYS A C 1
ATOM 545 O O . LYS A 1 68 ? 28.420 -11.469 39.361 1.00 74.50 68 LYS A O 1
ATOM 550 N N . LYS A 1 69 ? 28.585 -12.406 41.408 1.00 77.69 69 LYS A N 1
ATOM 551 C CA . LYS A 1 69 ? 27.849 -11.379 42.167 1.00 77.69 69 LYS A CA 1
ATOM 552 C C . LYS A 1 69 ? 26.438 -11.126 41.610 1.00 77.69 69 LYS A C 1
ATOM 554 O O . LYS A 1 69 ? 26.018 -9.975 41.516 1.00 77.69 69 LYS A O 1
ATOM 559 N N . CYS A 1 70 ? 25.728 -12.182 41.210 1.00 82.56 70 CYS A N 1
ATOM 560 C CA . CYS A 1 70 ? 24.313 -12.089 40.849 1.00 82.56 70 CYS A CA 1
ATOM 561 C C . CYS A 1 70 ? 23.484 -11.598 42.051 1.00 82.56 70 CYS A C 1
ATOM 563 O O . CYS A 1 70 ? 23.660 -12.104 43.161 1.00 82.56 70 CYS A O 1
ATOM 565 N N . SER A 1 71 ? 22.590 -10.622 41.857 1.00 81.50 71 SER A N 1
ATOM 566 C CA . SER A 1 71 ? 21.691 -10.188 42.934 1.00 81.50 71 SER A CA 1
ATOM 567 C C . SER A 1 71 ? 20.633 -11.256 43.219 1.00 81.50 71 SER A C 1
ATOM 569 O O . SER A 1 71 ? 20.038 -11.814 42.297 1.00 81.50 71 SER A O 1
ATOM 571 N N . LEU A 1 72 ? 20.339 -11.504 44.499 1.00 77.06 72 LEU A N 1
ATOM 572 C CA . LEU A 1 72 ? 19.252 -12.404 44.910 1.00 77.06 72 LEU A CA 1
ATOM 573 C C . LEU A 1 72 ? 17.879 -11.924 44.423 1.00 77.06 72 LEU A C 1
ATOM 575 O O . LEU A 1 72 ? 16.988 -12.748 44.214 1.00 77.06 72 LEU A O 1
ATOM 579 N N . ASP A 1 73 ? 17.728 -10.623 44.169 1.00 76.50 73 ASP A N 1
ATOM 580 C CA . ASP A 1 73 ? 16.505 -10.049 43.601 1.00 76.50 73 ASP A CA 1
ATOM 581 C C . ASP A 1 73 ? 16.216 -10.591 42.194 1.00 76.50 73 ASP A C 1
ATOM 583 O O . ASP A 1 73 ? 15.064 -10.634 41.777 1.00 76.50 73 ASP A O 1
ATOM 587 N N . SER A 1 74 ? 17.234 -11.088 41.479 1.00 83.38 74 SER A N 1
ATOM 588 C CA . SER A 1 74 ? 17.057 -11.684 40.150 1.00 83.38 74 SER A CA 1
ATOM 589 C C . SER A 1 74 ? 16.375 -13.054 40.185 1.00 83.38 74 SER A C 1
ATOM 591 O O . SER A 1 74 ? 15.862 -13.495 39.158 1.00 83.38 74 SER A O 1
ATOM 593 N N . ILE A 1 75 ? 16.326 -13.745 41.332 1.00 85.56 75 ILE A N 1
ATOM 594 C CA . ILE A 1 75 ? 15.742 -15.095 41.399 1.00 85.56 75 ILE A CA 1
ATOM 595 C C . ILE A 1 75 ? 14.239 -15.081 41.133 1.00 85.56 75 ILE A C 1
ATOM 597 O O . ILE A 1 75 ? 13.736 -16.020 40.520 1.00 85.56 75 ILE A O 1
ATOM 601 N N . SER A 1 76 ? 13.512 -14.034 41.526 1.00 83.00 76 SER A N 1
ATOM 602 C CA . SER A 1 76 ? 12.085 -13.927 41.198 1.00 83.00 76 SER A CA 1
ATOM 603 C C . SER A 1 76 ? 11.866 -13.859 39.685 1.00 83.00 76 SER A C 1
ATOM 605 O O . SER A 1 76 ? 11.027 -14.591 39.161 1.00 83.00 76 SER A O 1
ATOM 607 N N . SER A 1 77 ? 12.668 -13.061 38.975 1.00 85.56 77 SER A N 1
ATOM 608 C CA . SER A 1 77 ? 12.650 -12.964 37.510 1.00 85.56 77 SER A CA 1
ATOM 609 C C . SER A 1 77 ? 13.088 -14.265 36.830 1.00 85.56 77 SER A C 1
ATOM 611 O O . SER A 1 77 ? 12.493 -14.668 35.831 1.00 85.56 77 SER A O 1
ATOM 613 N N . ILE A 1 78 ? 14.082 -14.965 37.388 1.00 89.88 78 ILE A N 1
ATOM 614 C CA . ILE A 1 78 ? 14.530 -16.274 36.890 1.00 89.88 78 ILE A CA 1
ATOM 615 C C . ILE A 1 78 ? 13.407 -17.308 37.031 1.00 89.88 78 ILE A C 1
ATOM 617 O O . ILE A 1 78 ? 13.077 -17.985 36.062 1.00 89.88 78 ILE A O 1
ATOM 621 N N . LEU A 1 79 ? 12.764 -17.399 38.198 1.00 90.00 79 LEU A N 1
ATOM 622 C CA . LEU A 1 79 ? 11.634 -18.307 38.424 1.00 90.00 79 LEU A CA 1
ATOM 623 C C . LEU A 1 79 ? 10.428 -17.945 37.556 1.00 90.00 79 LEU A C 1
ATOM 625 O O . LEU A 1 79 ? 9.758 -18.832 37.031 1.00 90.00 79 LEU A O 1
ATOM 629 N N . TYR A 1 80 ? 10.162 -16.652 37.364 1.00 87.38 80 TYR A N 1
ATOM 630 C CA . TYR A 1 80 ? 9.133 -16.183 36.441 1.00 87.38 80 TYR A CA 1
ATOM 631 C C . TYR A 1 80 ? 9.387 -16.725 35.027 1.00 87.38 80 TYR A C 1
ATOM 633 O O . TYR A 1 80 ? 8.504 -17.369 34.453 1.00 87.38 80 TYR A O 1
ATOM 641 N N . CYS A 1 81 ? 10.612 -16.566 34.520 1.00 89.25 81 CYS A N 1
ATOM 642 C CA . CYS A 1 81 ? 11.016 -17.083 33.217 1.00 89.25 81 CYS A CA 1
ATOM 643 C C . CYS A 1 81 ? 11.013 -18.618 33.134 1.00 89.25 81 CYS A C 1
ATOM 645 O O . CYS A 1 81 ? 10.568 -19.157 32.122 1.00 89.25 81 CYS A O 1
ATOM 647 N N . ALA A 1 82 ? 11.435 -19.329 34.181 1.00 91.75 82 ALA A N 1
ATOM 648 C CA . ALA A 1 82 ? 11.393 -20.792 34.229 1.00 91.75 82 ALA A CA 1
ATOM 649 C C . ALA A 1 82 ? 9.948 -21.317 34.227 1.00 91.75 82 ALA A C 1
ATOM 651 O O . ALA A 1 82 ? 9.601 -22.266 33.534 1.00 91.75 82 ALA A O 1
ATOM 652 N N . SER A 1 83 ? 9.058 -20.679 34.986 1.00 89.56 83 SER A N 1
ATOM 653 C CA . SER A 1 83 ? 7.679 -21.150 35.133 1.00 89.56 83 SER A CA 1
ATOM 654 C C . SER A 1 83 ? 6.833 -20.985 33.871 1.00 89.56 83 SER A C 1
ATOM 656 O O . SER A 1 83 ? 5.816 -21.669 33.742 1.00 89.56 83 SER A O 1
ATOM 658 N N . GLN A 1 84 ? 7.208 -20.059 32.976 1.00 85.25 84 GLN A N 1
ATOM 659 C CA . GLN A 1 84 ? 6.431 -19.679 31.789 1.00 85.25 84 GLN A CA 1
ATOM 660 C C . GLN A 1 84 ? 4.947 -19.428 32.118 1.00 85.25 84 GLN A C 1
ATOM 662 O O . GLN A 1 84 ? 4.049 -19.838 31.381 1.00 85.25 84 GLN A O 1
ATOM 667 N N . ASN A 1 85 ? 4.696 -18.777 33.261 1.00 82.00 85 ASN A N 1
ATOM 668 C CA . ASN A 1 85 ? 3.363 -18.467 33.776 1.00 82.00 85 ASN A CA 1
ATOM 669 C C . ASN A 1 85 ? 2.479 -19.706 34.065 1.00 82.00 85 ASN A C 1
ATOM 671 O O . ASN A 1 85 ? 1.266 -19.699 33.840 1.00 82.00 85 ASN A O 1
ATOM 675 N N . ARG A 1 86 ? 3.083 -20.804 34.539 1.00 84.06 86 ARG A N 1
ATOM 676 C CA . ARG A 1 86 ? 2.373 -22.047 34.885 1.00 84.06 86 ARG A CA 1
ATOM 677 C C . ARG A 1 86 ? 2.408 -22.339 36.381 1.00 84.06 86 ARG A C 1
ATOM 679 O O . ARG A 1 86 ? 3.431 -22.160 37.040 1.00 84.06 86 ARG A O 1
ATOM 686 N N . ASP A 1 87 ? 1.296 -22.868 36.888 1.00 86.25 87 ASP A N 1
ATOM 687 C CA . ASP A 1 87 ? 1.182 -23.364 38.261 1.00 86.25 87 ASP A CA 1
ATOM 688 C C . ASP A 1 87 ? 1.762 -24.782 38.354 1.00 86.25 87 ASP A C 1
ATOM 690 O O . ASP A 1 87 ? 1.129 -25.759 37.949 1.00 86.25 87 ASP A O 1
ATOM 694 N N . ASN A 1 88 ? 2.971 -24.893 38.906 1.00 89.62 88 ASN A N 1
ATOM 695 C CA . ASN A 1 88 ? 3.690 -26.161 39.050 1.00 89.62 88 ASN A CA 1
ATOM 696 C C . ASN A 1 88 ? 3.643 -26.701 40.489 1.00 89.62 88 ASN A C 1
ATOM 698 O O . ASN A 1 88 ? 4.371 -27.631 40.846 1.00 89.62 88 ASN A O 1
ATOM 702 N N . ARG A 1 89 ? 2.768 -26.152 41.345 1.00 87.44 89 ARG A N 1
ATOM 703 C CA . ARG A 1 89 ? 2.702 -26.519 42.770 1.00 87.44 89 ARG A CA 1
ATOM 704 C C . ARG A 1 89 ? 2.332 -27.979 42.994 1.00 87.44 89 ARG A C 1
ATOM 706 O O . ARG A 1 89 ? 2.755 -28.550 43.994 1.00 87.44 89 ARG A O 1
ATOM 713 N N . LEU A 1 90 ? 1.548 -28.587 42.101 1.00 86.75 90 LEU A N 1
ATOM 714 C CA . LEU A 1 90 ? 1.200 -30.009 42.193 1.00 86.75 90 LEU A CA 1
ATOM 715 C C . LEU A 1 90 ? 2.439 -30.905 42.053 1.00 86.75 90 LEU A C 1
ATOM 717 O O . LEU A 1 90 ? 2.630 -31.790 42.884 1.00 86.75 90 LEU A O 1
ATOM 721 N N . CYS A 1 91 ? 3.313 -30.616 41.083 1.00 89.31 91 CYS A N 1
ATOM 722 C CA . CYS A 1 91 ? 4.587 -31.318 40.920 1.00 89.31 91 CYS A CA 1
ATOM 723 C C . CYS A 1 91 ? 5.486 -31.125 42.146 1.00 89.31 91 CYS A C 1
ATOM 725 O O . CYS A 1 91 ? 5.928 -32.095 42.758 1.00 89.31 91 CYS A O 1
ATOM 727 N N . CYS A 1 92 ? 5.663 -29.878 42.588 1.00 88.56 92 CYS A N 1
ATOM 728 C CA . CYS A 1 92 ? 6.509 -29.577 43.742 1.00 88.56 92 CYS A CA 1
ATOM 729 C C . CYS A 1 92 ? 6.041 -30.264 45.037 1.00 88.56 92 CYS A C 1
ATOM 731 O O . CYS A 1 92 ? 6.864 -30.721 45.830 1.00 88.56 92 CYS A O 1
ATOM 733 N N . LYS A 1 93 ? 4.723 -30.381 45.256 1.00 86.50 93 LYS A N 1
ATOM 734 C CA . LYS A 1 93 ? 4.161 -31.134 46.391 1.00 86.50 93 LYS A CA 1
ATOM 735 C C . LYS A 1 93 ? 4.497 -32.623 46.312 1.00 86.50 93 LYS A C 1
ATOM 737 O O . LYS A 1 93 ? 4.858 -33.209 47.328 1.00 86.50 93 LYS A O 1
ATOM 742 N N . GLN A 1 94 ? 4.387 -33.220 45.125 1.00 85.25 94 GLN A N 1
ATOM 743 C CA . GLN A 1 94 ? 4.644 -34.646 44.912 1.00 85.25 94 GLN A CA 1
ATOM 744 C C . GLN A 1 94 ? 6.116 -35.011 45.136 1.00 85.25 94 GLN A C 1
ATOM 746 O O . GLN A 1 94 ? 6.399 -36.035 45.749 1.00 85.25 94 GLN A O 1
ATOM 751 N N . PHE A 1 95 ? 7.043 -34.147 44.719 1.00 84.12 95 PHE A N 1
ATOM 752 C CA . PHE A 1 95 ? 8.484 -34.349 44.903 1.00 84.12 95 PHE A CA 1
ATOM 753 C C . PHE A 1 95 ? 9.026 -33.813 46.240 1.00 84.12 95 PHE A C 1
ATOM 755 O O . PHE A 1 95 ? 10.229 -33.644 46.409 1.00 84.12 95 PHE A O 1
ATOM 762 N N . GLY A 1 96 ? 8.154 -33.583 47.227 1.00 73.81 96 GLY A N 1
ATOM 763 C CA . GLY A 1 96 ? 8.588 -33.404 48.611 1.00 73.81 96 GLY A CA 1
ATOM 764 C C . GLY A 1 96 ? 9.088 -32.006 48.986 1.00 73.81 96 GLY A C 1
ATOM 765 O O . GLY A 1 96 ? 9.623 -31.861 50.085 1.00 73.81 96 GLY A O 1
ATOM 766 N N . LEU A 1 97 ? 8.820 -30.953 48.187 1.00 74.94 97 LEU A N 1
ATOM 767 C CA . LEU A 1 97 ? 8.973 -29.562 48.672 1.00 74.94 97 LEU A CA 1
ATOM 768 C C . LEU A 1 97 ? 8.046 -29.253 49.864 1.00 74.94 97 LEU A C 1
ATOM 770 O O . LEU A 1 97 ? 8.194 -28.222 50.522 1.00 74.94 97 LEU A O 1
ATOM 774 N N . THR A 1 98 ? 7.119 -30.163 50.175 1.00 61.75 98 THR A N 1
ATOM 775 C CA . THR A 1 98 ? 6.329 -30.164 51.401 1.00 61.75 98 THR A CA 1
ATOM 776 C C . THR A 1 98 ? 6.606 -31.394 52.266 1.00 61.75 98 THR A C 1
ATOM 778 O O . THR A 1 98 ? 6.023 -32.450 52.038 1.00 61.75 98 THR A O 1
ATOM 781 N N . SER A 1 99 ? 7.424 -31.250 53.313 1.00 53.97 99 SER A N 1
ATOM 782 C CA . SER A 1 99 ? 7.474 -3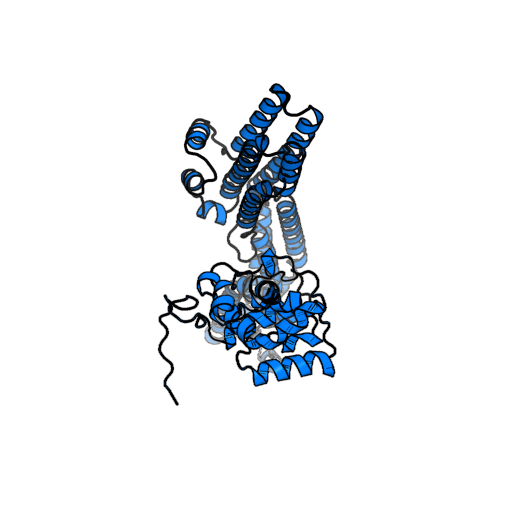2.217 54.422 1.00 53.97 99 SER A CA 1
ATOM 783 C C . SER A 1 99 ? 6.584 -31.733 55.585 1.00 53.97 99 SER A C 1
ATOM 785 O O . SER A 1 99 ? 6.570 -30.527 55.857 1.00 53.97 99 SER A O 1
ATOM 787 N N . PRO A 1 100 ? 5.835 -32.605 56.296 1.00 49.78 100 PRO A N 1
ATOM 788 C CA . PRO A 1 100 ? 4.836 -32.193 57.296 1.00 49.78 100 PRO A CA 1
ATOM 789 C C . PRO A 1 100 ? 5.392 -31.538 58.573 1.00 49.78 100 PRO A C 1
ATOM 791 O O . PRO A 1 100 ? 4.614 -31.194 59.458 1.00 49.78 100 PRO A O 1
ATOM 794 N N . LYS A 1 101 ? 6.717 -31.390 58.718 1.00 47.69 101 LYS A N 1
ATOM 795 C CA . LYS A 1 101 ? 7.354 -31.041 60.000 1.00 47.69 101 LYS A CA 1
ATOM 796 C C . LYS A 1 101 ? 7.832 -29.592 60.168 1.00 47.69 101 LYS A C 1
ATOM 798 O O . LYS A 1 101 ? 8.456 -29.300 61.181 1.00 47.69 101 LYS A O 1
ATOM 803 N N . SER A 1 102 ? 7.523 -28.651 59.273 1.00 46.84 102 SER A N 1
ATOM 804 C CA . SER A 1 102 ? 7.816 -27.229 59.542 1.00 46.84 102 SER A CA 1
ATOM 805 C C . SER A 1 102 ? 7.014 -26.255 58.669 1.00 46.84 102 SER A C 1
ATOM 807 O O . SER A 1 102 ? 6.757 -26.504 57.492 1.00 46.84 102 SER A O 1
ATOM 809 N N . GLY A 1 103 ? 6.667 -25.083 59.217 1.00 51.88 103 GLY A N 1
ATOM 810 C CA . GLY A 1 103 ? 5.999 -23.976 58.503 1.00 51.88 103 GLY A CA 1
ATOM 811 C C . GLY A 1 103 ? 6.793 -23.369 57.328 1.00 51.88 103 GLY A C 1
ATOM 812 O O . GLY A 1 103 ? 6.308 -22.450 56.670 1.00 51.88 103 GLY A O 1
ATOM 813 N N . ILE A 1 104 ? 7.986 -23.898 57.044 1.00 55.38 104 ILE A N 1
ATOM 814 C CA . ILE A 1 104 ? 8.863 -23.575 55.905 1.00 55.38 104 ILE A CA 1
ATOM 815 C C . ILE A 1 104 ? 8.284 -24.152 54.593 1.00 55.38 104 ILE A C 1
ATOM 817 O O . ILE A 1 104 ? 8.383 -23.539 53.533 1.00 55.38 104 ILE A O 1
ATOM 821 N N . SER A 1 105 ? 7.558 -25.270 54.692 1.00 59.50 105 SER A N 1
ATOM 822 C CA . SER A 1 105 ? 6.944 -26.043 53.599 1.00 59.50 105 SER A CA 1
ATOM 823 C C . SER A 1 105 ? 5.982 -25.239 52.695 1.00 59.50 105 SER A C 1
ATOM 825 O O . SER A 1 105 ? 6.005 -25.369 51.472 1.00 59.50 105 SER A O 1
ATOM 827 N N . ARG A 1 106 ? 5.176 -24.318 53.253 1.00 65.62 106 ARG A N 1
ATOM 828 C CA . ARG A 1 106 ? 4.277 -23.455 52.450 1.00 65.62 106 ARG A CA 1
ATOM 829 C C . ARG A 1 106 ? 5.003 -22.327 51.708 1.00 65.62 106 ARG A C 1
ATOM 831 O O . ARG A 1 106 ? 4.466 -21.844 50.715 1.00 65.62 106 ARG A O 1
ATOM 838 N N . ARG A 1 107 ? 6.184 -21.900 52.173 1.00 72.00 107 ARG A N 1
ATOM 839 C CA . ARG A 1 107 ? 6.931 -20.775 51.578 1.00 72.00 107 ARG A CA 1
ATOM 840 C C . ARG A 1 107 ? 7.656 -21.203 50.307 1.00 72.00 107 ARG A C 1
ATOM 842 O O . ARG A 1 107 ? 7.545 -20.522 49.296 1.00 72.00 107 ARG A O 1
ATOM 849 N N . CYS A 1 108 ? 8.295 -22.373 50.311 1.00 78.00 108 CYS A N 1
ATOM 850 C CA . CYS A 1 108 ? 9.000 -22.872 49.126 1.00 78.00 108 CYS A CA 1
ATOM 851 C C . CYS A 1 108 ? 8.054 -23.211 47.964 1.00 78.00 108 CYS A C 1
ATOM 853 O O . CYS A 1 108 ? 8.417 -23.029 46.807 1.00 78.00 108 CYS A O 1
ATOM 855 N N . LEU A 1 109 ? 6.806 -23.605 48.253 1.00 82.44 109 LEU A N 1
ATOM 856 C CA . LEU A 1 109 ? 5.783 -23.808 47.220 1.00 82.44 109 LEU A CA 1
ATOM 857 C C . LEU A 1 109 ? 5.468 -22.552 46.401 1.00 82.44 109 LEU A C 1
ATOM 859 O O . LEU A 1 109 ? 4.962 -22.681 45.288 1.00 82.44 109 LEU A O 1
ATOM 863 N N . GLN A 1 110 ? 5.748 -21.356 46.923 1.00 80.12 110 GLN A N 1
ATOM 864 C CA . GLN A 1 110 ? 5.523 -20.116 46.183 1.00 80.12 110 GLN A CA 1
ATOM 865 C C . GLN A 1 110 ? 6.471 -19.989 44.984 1.00 80.12 110 GLN A C 1
ATOM 867 O O . GLN A 1 110 ? 6.080 -19.445 43.959 1.00 80.12 110 GLN A O 1
ATOM 872 N N . MET A 1 111 ? 7.673 -20.573 45.057 1.00 85.62 111 MET A N 1
ATOM 873 C CA . MET A 1 111 ? 8.620 -20.587 43.934 1.00 85.62 111 MET A CA 1
ATOM 874 C C . MET A 1 111 ? 8.111 -21.419 42.750 1.00 85.62 111 MET A C 1
ATOM 876 O O . MET A 1 111 ? 8.534 -21.194 41.627 1.00 85.62 111 MET A O 1
ATOM 880 N N . CYS A 1 112 ? 7.160 -22.329 42.984 1.00 86.56 112 CYS A N 1
ATOM 881 C CA . CYS A 1 112 ? 6.565 -23.167 41.945 1.00 86.56 112 CYS A CA 1
ATOM 882 C C . CYS A 1 112 ? 5.366 -22.517 41.223 1.00 86.56 112 CYS A C 1
ATOM 884 O O . CYS A 1 112 ? 4.851 -23.098 40.267 1.00 86.56 112 CYS A O 1
ATOM 886 N N . ASP A 1 113 ? 4.914 -21.341 41.671 1.00 84.81 113 ASP A N 1
ATOM 887 C CA . ASP A 1 113 ? 3.875 -20.511 41.035 1.00 84.81 113 ASP A CA 1
ATOM 888 C C . ASP A 1 113 ? 4.182 -19.017 41.289 1.00 84.81 113 ASP A C 1
ATOM 890 O O . ASP A 1 113 ? 3.512 -18.361 42.096 1.00 84.81 113 ASP A O 1
ATOM 894 N N . PRO A 1 114 ? 5.239 -18.470 40.653 1.00 76.00 114 PRO A N 1
ATOM 895 C CA . PRO A 1 114 ? 5.703 -17.109 40.924 1.00 76.00 114 PRO A CA 1
ATOM 896 C C . PRO A 1 114 ? 4.720 -16.029 40.437 1.00 76.00 114 PRO A C 1
ATOM 898 O O . PRO A 1 114 ? 4.715 -14.925 40.982 1.00 76.00 114 PRO A O 1
ATOM 901 N N . TYR A 1 115 ? 3.862 -16.336 39.455 1.00 68.25 115 TYR A N 1
ATOM 902 C CA . TYR A 1 115 ? 2.930 -15.376 38.852 1.00 68.25 115 TYR A CA 1
ATOM 903 C C . TYR A 1 115 ? 1.773 -14.990 39.779 1.00 68.25 115 TYR A C 1
ATOM 905 O O . TYR A 1 115 ? 1.516 -13.806 39.984 1.00 68.25 115 TYR A O 1
ATOM 913 N N . ARG A 1 116 ? 1.074 -15.965 40.382 1.00 61.44 116 ARG A N 1
ATOM 914 C CA . ARG A 1 116 ? -0.107 -15.668 41.220 1.00 61.44 116 ARG A CA 1
ATOM 915 C C . ARG A 1 116 ? 0.229 -15.038 42.569 1.00 61.44 116 ARG A C 1
ATOM 917 O O . ARG A 1 116 ? -0.667 -14.527 43.233 1.00 61.44 116 ARG A O 1
ATOM 924 N N . LEU A 1 117 ? 1.485 -15.115 43.000 1.00 57.28 117 LEU A N 1
ATOM 925 C CA . LEU A 1 117 ? 1.903 -14.746 44.356 1.00 57.28 117 LEU A CA 1
ATOM 926 C C . LEU A 1 117 ? 2.771 -13.484 44.414 1.00 57.28 117 LEU A C 1
ATOM 928 O O . LEU A 1 117 ? 3.140 -13.072 45.511 1.00 57.28 117 LEU A O 1
ATOM 932 N N . ASN A 1 118 ? 3.040 -12.854 43.263 1.00 54.97 118 ASN A N 1
ATOM 933 C CA . ASN A 1 118 ? 3.696 -11.551 43.140 1.00 54.97 118 ASN A CA 1
ATOM 934 C C . ASN A 1 118 ? 4.978 -11.450 43.992 1.00 54.97 118 ASN A C 1
ATOM 936 O O . ASN A 1 118 ? 5.130 -10.554 44.827 1.00 54.97 118 ASN A O 1
ATOM 940 N N . ILE A 1 119 ? 5.891 -12.416 43.819 1.00 58.03 119 ILE A N 1
ATOM 941 C CA . ILE A 1 119 ? 7.181 -12.456 44.525 1.00 58.03 119 ILE A CA 1
ATOM 942 C C . ILE A 1 119 ? 8.069 -11.338 43.961 1.00 58.03 119 ILE A C 1
ATOM 944 O O . ILE A 1 119 ? 8.931 -11.568 43.124 1.00 58.03 119 ILE A O 1
ATOM 948 N N . LEU A 1 120 ? 7.833 -10.100 44.389 1.00 52.03 120 LEU A N 1
ATOM 949 C CA . LEU A 1 120 ? 8.577 -8.928 43.919 1.00 52.03 120 LEU A CA 1
ATOM 950 C C . LEU A 1 120 ? 9.962 -8.817 44.571 1.00 52.03 120 LEU A C 1
ATOM 952 O O . LEU A 1 120 ? 10.815 -8.080 44.088 1.00 52.03 120 LEU A O 1
ATOM 956 N N . THR A 1 121 ? 10.212 -9.536 45.668 1.00 57.03 121 THR A N 1
ATOM 957 C CA . THR A 1 121 ? 11.523 -9.571 46.332 1.00 57.03 121 THR A CA 1
ATOM 958 C C . THR A 1 121 ? 11.616 -10.811 47.216 1.00 57.03 121 THR A C 1
ATOM 960 O O . THR A 1 121 ? 10.765 -11.032 48.084 1.00 57.03 121 THR A O 1
ATOM 963 N N . LEU A 1 122 ? 12.642 -11.638 47.015 1.00 59.19 122 LEU A N 1
ATOM 964 C CA . LEU A 1 122 ? 12.895 -12.789 47.882 1.00 59.19 122 LEU A CA 1
ATOM 965 C C . LEU A 1 122 ? 13.500 -12.303 49.200 1.00 59.19 122 LEU A C 1
ATOM 967 O O . LEU A 1 122 ? 14.646 -11.866 49.261 1.00 59.19 122 LEU A O 1
ATOM 971 N N . ARG A 1 123 ? 12.722 -12.379 50.284 1.00 61.78 123 ARG A N 1
ATOM 972 C CA . ARG A 1 123 ? 13.241 -12.147 51.639 1.00 61.78 123 ARG A CA 1
ATOM 973 C C . ARG A 1 123 ? 14.248 -13.252 52.018 1.00 61.78 123 ARG A C 1
ATOM 975 O O . ARG A 1 123 ? 14.218 -14.358 51.479 1.00 61.78 123 ARG A O 1
ATOM 982 N N . LYS A 1 124 ? 15.149 -12.967 52.971 1.00 61.91 124 LYS A N 1
ATOM 983 C CA . LYS A 1 124 ? 16.246 -13.872 53.399 1.00 61.91 124 LYS A CA 1
ATOM 984 C C . LYS A 1 124 ? 15.787 -15.280 53.817 1.00 61.91 124 LYS A C 1
ATOM 986 O O . LYS A 1 124 ? 16.572 -16.219 53.779 1.00 61.91 124 LYS A O 1
ATOM 991 N N . ASP A 1 125 ? 14.527 -15.439 54.203 1.00 61.31 125 ASP A N 1
ATOM 992 C CA . ASP A 1 125 ? 13.917 -16.701 54.620 1.00 61.31 125 ASP A CA 1
ATOM 993 C C . ASP A 1 125 ? 13.612 -17.675 53.467 1.00 61.31 125 ASP A C 1
ATOM 995 O O . ASP A 1 125 ? 13.427 -18.864 53.722 1.00 61.31 125 ASP A O 1
ATOM 999 N N . TYR A 1 126 ? 13.627 -17.221 52.209 1.00 68.12 126 TYR A N 1
ATOM 1000 C CA . TYR A 1 126 ? 13.452 -18.087 51.034 1.00 68.12 126 TYR A CA 1
ATOM 1001 C C . TYR A 1 126 ? 14.748 -18.770 50.576 1.00 68.12 126 TYR A C 1
ATOM 1003 O O . TYR A 1 126 ? 14.701 -19.689 49.762 1.00 68.12 126 TYR A O 1
ATOM 1011 N N . PHE A 1 127 ? 15.905 -18.386 51.128 1.00 71.81 127 PHE A N 1
ATOM 1012 C CA . PHE A 1 127 ? 17.197 -18.992 50.785 1.00 71.81 127 PHE A CA 1
ATOM 1013 C C . PHE A 1 127 ? 17.227 -20.500 51.067 1.00 71.81 127 PHE A C 1
ATOM 1015 O O . PHE A 1 127 ? 17.787 -21.274 50.296 1.00 71.81 127 PHE A O 1
ATOM 1022 N N . VAL A 1 128 ? 16.542 -20.938 52.128 1.00 77.00 128 VAL A N 1
ATOM 1023 C CA . VAL A 1 128 ? 16.421 -22.361 52.487 1.00 77.00 128 VAL A CA 1
ATOM 1024 C C . VAL A 1 128 ? 15.777 -23.171 51.351 1.00 77.00 128 VAL A C 1
ATOM 1026 O O . VAL A 1 128 ? 16.106 -24.341 51.165 1.00 77.00 128 VAL A O 1
ATOM 1029 N N . CYS A 1 129 ? 14.916 -22.548 50.540 1.00 80.19 129 CYS A N 1
ATOM 1030 C CA . CYS A 1 129 ? 14.230 -23.192 49.423 1.00 80.19 129 CYS A CA 1
ATOM 1031 C C . CYS A 1 129 ? 15.133 -23.409 48.198 1.00 80.19 129 CYS A C 1
ATOM 1033 O O . CYS A 1 129 ? 14.894 -24.353 47.447 1.00 80.19 129 CYS A O 1
ATOM 1035 N N . LEU A 1 130 ? 16.199 -22.612 48.030 1.00 83.81 130 LEU A N 1
ATOM 1036 C CA . LEU A 1 130 ? 17.171 -22.775 46.936 1.00 83.81 130 LEU A CA 1
ATOM 1037 C C . LEU A 1 130 ? 17.936 -24.102 47.019 1.00 83.81 130 LEU A C 1
ATOM 1039 O O . LEU A 1 130 ? 18.456 -24.576 46.016 1.00 83.81 130 LEU A O 1
ATOM 1043 N N . SER A 1 131 ? 17.956 -24.748 48.188 1.00 82.62 131 SER A N 1
ATOM 1044 C CA . SER A 1 131 ? 18.527 -26.091 48.342 1.00 82.62 131 SER A CA 1
ATOM 1045 C C . SER A 1 131 ? 17.818 -27.173 47.510 1.00 82.62 131 SER A C 1
ATOM 1047 O O . SER A 1 131 ? 18.411 -28.230 47.299 1.00 82.62 131 SER A O 1
ATOM 1049 N N . ASN A 1 132 ? 16.594 -26.895 47.033 1.00 86.69 132 ASN A N 1
ATOM 1050 C CA . ASN A 1 132 ? 15.765 -27.768 46.189 1.00 86.69 132 ASN A CA 1
ATOM 1051 C C . ASN A 1 132 ? 15.579 -27.196 44.769 1.00 86.69 132 ASN A C 1
ATOM 1053 O O . ASN A 1 132 ? 14.534 -27.395 44.143 1.00 86.69 132 ASN A O 1
ATOM 1057 N N . TRP A 1 133 ? 16.544 -26.409 44.283 1.00 89.12 133 TRP A N 1
ATOM 1058 C CA . TRP A 1 133 ? 16.480 -25.766 42.965 1.00 89.12 133 TRP A CA 1
ATOM 1059 C C . TRP A 1 133 ? 16.327 -26.762 41.815 1.00 89.12 133 TRP A C 1
ATOM 1061 O O . TRP A 1 133 ? 15.579 -26.500 40.879 1.00 89.12 133 TRP A O 1
ATOM 1071 N N . ASP A 1 134 ? 16.963 -27.924 41.930 1.00 90.25 134 ASP A N 1
ATOM 1072 C CA . ASP A 1 134 ? 16.844 -29.052 41.008 1.00 90.25 134 ASP A CA 1
ATOM 1073 C C . ASP A 1 134 ? 15.390 -29.521 40.854 1.00 90.25 134 ASP A C 1
ATOM 1075 O O . ASP A 1 134 ? 14.902 -29.703 39.738 1.00 90.25 134 ASP A O 1
ATOM 1079 N N . ILE A 1 135 ? 14.662 -29.636 41.969 1.00 89.25 135 ILE A N 1
ATOM 1080 C CA . ILE A 1 135 ? 13.255 -30.054 41.971 1.00 89.25 135 ILE A CA 1
ATOM 1081 C C . ILE A 1 135 ? 12.363 -28.954 41.382 1.00 89.25 135 ILE A C 1
ATOM 1083 O O . ILE A 1 135 ? 11.439 -29.239 40.619 1.00 89.25 135 ILE A O 1
ATOM 1087 N N . ILE A 1 136 ? 12.642 -27.688 41.708 1.00 90.50 136 ILE A N 1
ATOM 1088 C CA . ILE A 1 136 ? 11.904 -26.538 41.166 1.00 90.50 136 ILE A CA 1
ATOM 1089 C C . ILE A 1 136 ? 12.072 -26.474 39.642 1.00 90.50 136 ILE A C 1
ATOM 1091 O O . ILE A 1 136 ? 11.078 -26.359 38.923 1.00 90.50 136 ILE A O 1
ATOM 1095 N N . MET A 1 137 ? 13.302 -26.621 39.142 1.00 93.44 137 MET A N 1
ATOM 1096 C CA . MET A 1 137 ? 13.591 -26.620 37.708 1.00 93.44 137 MET A CA 1
ATOM 1097 C C . MET A 1 137 ? 12.998 -27.832 36.995 1.00 93.44 137 MET A C 1
ATOM 1099 O O . MET A 1 137 ? 12.384 -27.661 35.943 1.00 93.44 137 MET A O 1
ATOM 1103 N N . TYR A 1 138 ? 13.066 -29.026 37.591 1.00 92.62 138 TYR A N 1
ATOM 1104 C CA . TYR A 1 138 ? 12.383 -30.209 37.062 1.00 92.62 138 TYR A CA 1
ATOM 1105 C C . TYR A 1 138 ? 10.875 -29.970 36.910 1.00 92.62 138 TYR A C 1
ATOM 1107 O O . TYR A 1 138 ? 10.300 -30.232 35.854 1.00 92.62 138 TYR A O 1
ATOM 1115 N N . CYS A 1 139 ? 10.227 -29.411 37.934 1.00 91.38 139 CYS A N 1
ATOM 1116 C CA . CYS A 1 139 ? 8.792 -29.153 37.903 1.00 91.38 139 CYS A CA 1
ATOM 1117 C C . CYS A 1 139 ? 8.391 -28.035 36.934 1.00 91.38 139 CYS A C 1
ATOM 1119 O O . CYS A 1 139 ? 7.333 -28.127 36.314 1.00 91.38 139 CYS A O 1
ATOM 1121 N N . HIS A 1 140 ? 9.213 -26.999 36.766 1.00 92.50 140 HIS A N 1
ATOM 1122 C CA . HIS A 1 140 ? 8.979 -25.972 35.752 1.00 92.50 140 HIS A CA 1
ATOM 1123 C C . HIS A 1 140 ? 9.138 -26.518 34.329 1.00 92.50 140 HIS A C 1
ATOM 1125 O O . HIS A 1 140 ? 8.281 -26.257 33.482 1.00 92.50 140 HIS A O 1
ATOM 1131 N N . HIS A 1 141 ? 10.151 -27.355 34.089 1.00 91.56 141 HIS A N 1
ATOM 1132 C CA . HIS A 1 141 ? 10.351 -28.033 32.806 1.00 91.56 141 HIS A CA 1
ATOM 1133 C C . HIS A 1 141 ? 9.200 -28.998 32.489 1.00 91.56 141 HIS A C 1
ATOM 1135 O O . HIS A 1 141 ? 8.629 -28.951 31.397 1.00 91.56 141 HIS A O 1
ATOM 1141 N N . GLY A 1 142 ? 8.792 -29.806 33.472 1.00 87.12 142 GLY A N 1
ATOM 1142 C CA . GLY A 1 142 ? 7.618 -30.686 33.418 1.00 87.12 142 GLY A CA 1
ATOM 1143 C C . GLY A 1 142 ? 6.306 -29.943 33.165 1.00 87.12 142 GLY A C 1
ATOM 1144 O O . GLY A 1 142 ? 5.373 -30.483 32.566 1.00 87.12 142 GLY A O 1
ATOM 1145 N N . GLY A 1 143 ? 6.248 -28.676 33.577 1.00 85.44 143 GLY A N 1
ATOM 1146 C CA . GLY A 1 143 ? 5.132 -27.780 33.340 1.00 85.44 143 GLY A CA 1
ATOM 1147 C C . GLY A 1 143 ? 4.946 -27.399 31.877 1.00 85.44 143 GLY A C 1
ATOM 1148 O O . GLY A 1 143 ? 3.814 -27.102 31.500 1.00 85.44 143 GLY A O 1
ATOM 1149 N N . LEU A 1 144 ? 5.993 -27.405 31.040 1.00 85.12 144 LEU A N 1
ATOM 1150 C CA . LEU A 1 144 ? 5.942 -26.961 29.640 1.00 85.12 144 LEU A CA 1
ATOM 1151 C C . LEU A 1 144 ? 5.150 -27.952 28.758 1.00 85.12 144 LEU A C 1
ATOM 1153 O O . LEU A 1 144 ? 5.300 -29.161 28.870 1.00 85.12 144 LEU A O 1
ATOM 1157 N N . ARG A 1 145 ? 4.284 -27.460 27.854 1.00 74.44 145 ARG A N 1
ATOM 1158 C CA . ARG A 1 145 ? 3.412 -28.287 26.981 1.00 74.44 145 ARG A CA 1
ATOM 1159 C C . ARG A 1 145 ? 3.472 -27.796 25.535 1.00 74.44 145 ARG A C 1
ATOM 1161 O O . ARG A 1 145 ? 3.416 -26.589 25.310 1.00 74.44 145 ARG A O 1
ATOM 1168 N N . ASN A 1 146 ? 3.463 -28.730 24.578 1.00 53.50 146 ASN A N 1
ATOM 1169 C CA . ASN A 1 146 ? 3.535 -28.464 23.129 1.00 53.50 146 ASN A CA 1
ATOM 1170 C C . ASN A 1 146 ? 2.375 -27.630 22.557 1.00 53.50 146 ASN A C 1
ATOM 1172 O O . ASN A 1 146 ? 2.538 -27.007 21.513 1.00 53.50 146 ASN A O 1
ATOM 1176 N N . TYR A 1 147 ? 1.232 -27.544 23.247 1.00 43.75 147 TYR A N 1
ATOM 1177 C CA . TYR A 1 147 ? 0.098 -26.701 22.828 1.00 43.75 147 TYR A CA 1
ATOM 1178 C C . TYR A 1 147 ? 0.409 -25.191 22.803 1.00 43.75 147 TYR A C 1
ATOM 1180 O O . TYR A 1 147 ? -0.410 -24.398 22.352 1.00 43.75 147 TYR A O 1
ATOM 1188 N N . SER A 1 148 ? 1.586 -24.784 23.281 1.00 41.56 148 SER A N 1
ATOM 1189 C CA . SER A 1 148 ? 2.030 -23.388 23.324 1.00 41.56 148 SER A CA 1
ATOM 1190 C C . SER A 1 148 ? 2.899 -22.971 22.133 1.00 41.56 148 SER A C 1
ATOM 1192 O O . SER A 1 148 ? 3.163 -21.781 21.989 1.00 41.56 148 SER A O 1
ATOM 1194 N N . LEU A 1 149 ? 3.289 -23.895 21.244 1.00 42.81 149 LEU A N 1
ATOM 1195 C CA . LEU A 1 149 ? 4.024 -23.546 20.017 1.00 42.81 149 LEU A CA 1
ATOM 1196 C C . LEU A 1 149 ? 3.122 -22.985 18.902 1.00 42.81 149 LEU A C 1
ATOM 1198 O O . LEU A 1 149 ? 3.636 -22.492 17.904 1.00 42.81 149 LEU A O 1
ATOM 1202 N N . THR A 1 150 ? 1.795 -22.996 19.075 1.00 35.53 150 THR A N 1
ATOM 1203 C CA . THR A 1 150 ? 0.850 -22.370 18.134 1.00 35.53 150 THR A CA 1
ATOM 1204 C C . THR A 1 150 ? 0.237 -21.059 18.621 1.00 35.53 150 THR A C 1
ATOM 1206 O O . THR A 1 150 ? -0.400 -20.398 17.815 1.00 35.53 150 THR A O 1
ATOM 1209 N N . ASN A 1 151 ? 0.429 -20.635 19.879 1.00 31.38 151 ASN A N 1
ATOM 1210 C CA . ASN A 1 151 ? -0.220 -19.415 20.400 1.00 31.38 151 ASN A CA 1
ATOM 1211 C C . ASN A 1 151 ? 0.596 -18.602 21.423 1.00 31.38 151 ASN A C 1
ATOM 1213 O O . ASN A 1 151 ? 0.044 -17.766 22.132 1.00 31.38 151 ASN A O 1
ATOM 1217 N N . PHE A 1 152 ? 1.915 -18.781 21.476 1.00 33.56 152 PHE A N 1
ATOM 1218 C CA . PHE A 1 152 ? 2.812 -17.819 22.120 1.00 33.56 152 PHE A CA 1
ATOM 1219 C C . PHE A 1 152 ? 3.942 -17.443 21.155 1.00 33.56 152 PHE A C 1
ATOM 1221 O O . PHE A 1 152 ? 5.122 -17.679 21.391 1.00 33.56 152 PHE A O 1
ATOM 1228 N N . GLN A 1 153 ? 3.583 -16.758 20.066 1.00 32.38 153 GLN A N 1
ATOM 1229 C CA . GLN A 1 153 ? 4.384 -15.582 19.752 1.00 32.38 153 GLN A CA 1
ATOM 1230 C C . GLN A 1 153 ? 4.166 -14.635 20.932 1.00 32.38 153 GLN A C 1
ATOM 1232 O O . GLN A 1 153 ? 3.191 -13.887 20.968 1.00 32.38 153 GLN A O 1
ATOM 1237 N N . ALA A 1 154 ? 5.075 -14.676 21.914 1.00 31.83 154 ALA A N 1
ATOM 1238 C CA . ALA A 1 154 ? 5.381 -13.456 22.643 1.00 31.83 154 ALA A CA 1
ATOM 1239 C C . ALA A 1 154 ? 5.467 -12.359 21.576 1.00 31.83 154 ALA A C 1
ATOM 1241 O O . ALA A 1 154 ? 6.100 -12.614 20.539 1.00 31.83 154 ALA A O 1
ATOM 1242 N N . PRO A 1 155 ? 4.791 -11.207 21.739 1.00 32.75 155 PRO A N 1
ATOM 1243 C CA . PRO A 1 155 ? 4.953 -10.139 20.781 1.00 32.75 155 PRO A CA 1
ATOM 1244 C C . PRO A 1 155 ? 6.453 -9.921 20.729 1.00 32.75 155 PRO A C 1
ATOM 1246 O O . PRO A 1 155 ? 7.063 -9.527 21.727 1.00 32.75 155 PRO A O 1
ATOM 1249 N N . ARG A 1 156 ? 7.071 -10.240 19.587 1.00 31.58 156 ARG A N 1
ATOM 1250 C CA . ARG A 1 156 ? 8.355 -9.651 19.299 1.00 31.58 156 ARG A CA 1
ATOM 1251 C C . ARG A 1 156 ? 8.034 -8.167 19.370 1.00 31.58 156 ARG A C 1
ATOM 1253 O O . ARG A 1 156 ? 7.534 -7.593 18.409 1.00 31.58 156 ARG A O 1
ATOM 1260 N N . ARG A 1 157 ? 8.391 -7.524 20.480 1.00 36.19 157 ARG A N 1
ATOM 1261 C CA . ARG A 1 157 ? 9.072 -6.248 20.367 1.00 36.19 157 ARG A CA 1
ATOM 1262 C C . ARG A 1 157 ? 10.372 -6.565 19.631 1.00 36.19 157 ARG A C 1
ATOM 1264 O O . ARG A 1 157 ? 11.455 -6.509 20.191 1.00 36.19 157 ARG A O 1
ATOM 1271 N N . ASN A 1 158 ? 10.248 -6.888 18.340 1.00 32.19 158 ASN A N 1
ATOM 1272 C CA . ASN A 1 158 ? 11.119 -6.263 17.388 1.00 32.19 158 ASN A CA 1
ATOM 1273 C C . ASN A 1 158 ? 10.936 -4.800 17.764 1.00 32.19 158 ASN A C 1
ATOM 1275 O O . ASN A 1 158 ? 9.840 -4.254 17.608 1.00 32.19 158 ASN A O 1
ATOM 1279 N N . MET A 1 159 ? 11.961 -4.190 18.355 1.00 31.53 159 MET A N 1
ATOM 1280 C CA . MET A 1 159 ? 12.156 -2.785 18.060 1.00 31.53 159 MET A CA 1
ATOM 1281 C C . MET A 1 159 ? 11.914 -2.701 16.554 1.00 31.53 159 MET A C 1
ATOM 1283 O O . MET A 1 159 ? 12.585 -3.392 15.787 1.00 31.53 159 MET A O 1
ATOM 1287 N N . THR A 1 160 ? 10.882 -1.980 16.123 1.00 39.56 160 THR A N 1
ATOM 1288 C CA . THR A 1 160 ? 10.523 -1.777 14.707 1.00 39.56 160 THR A CA 1
ATOM 1289 C C . THR A 1 160 ? 11.605 -0.990 13.959 1.00 39.56 160 THR A C 1
ATOM 1291 O O . THR A 1 160 ? 11.374 -0.412 12.907 1.00 39.56 160 THR A O 1
ATOM 1294 N N . ILE A 1 161 ? 12.800 -0.960 14.533 1.00 41.16 161 ILE A N 1
ATOM 1295 C CA . ILE A 1 161 ? 13.945 -0.166 14.209 1.00 41.16 161 ILE A CA 1
ATOM 1296 C C . ILE A 1 161 ? 15.143 -1.108 14.358 1.00 41.16 161 ILE A C 1
ATOM 1298 O O . ILE A 1 161 ? 15.722 -1.263 15.431 1.00 41.16 161 ILE A O 1
ATOM 1302 N N . SER A 1 162 ? 15.461 -1.781 13.258 1.00 37.69 162 SER A N 1
ATOM 1303 C CA . SER A 1 162 ? 16.794 -2.300 12.981 1.00 37.69 162 SER A CA 1
ATOM 1304 C C . SER A 1 162 ? 17.442 -1.285 12.043 1.00 37.69 162 SER A C 1
ATOM 1306 O O . SER A 1 162 ? 17.267 -1.378 10.832 1.00 37.69 162 SER A O 1
ATOM 1308 N N . TYR A 1 163 ? 18.128 -0.273 12.580 1.00 51.50 163 TYR A N 1
ATOM 1309 C CA . TYR A 1 163 ? 18.928 0.662 11.771 1.00 51.50 163 TYR A CA 1
ATOM 1310 C C . TYR A 1 163 ? 20.315 0.076 11.463 1.00 51.50 163 TYR A C 1
ATOM 1312 O O . TYR A 1 163 ? 21.328 0.729 11.673 1.00 51.50 163 TYR A O 1
ATOM 1320 N N . GLU A 1 164 ? 20.360 -1.158 10.968 1.00 45.12 164 GLU A N 1
ATOM 1321 C CA . GLU A 1 164 ? 21.582 -1.749 10.400 1.00 45.12 164 GLU A CA 1
ATOM 1322 C C . GLU A 1 164 ? 21.299 -2.446 9.060 1.00 45.12 164 GLU A C 1
ATOM 1324 O O . GLU A 1 164 ? 21.972 -3.396 8.674 1.00 45.12 164 GLU A O 1
ATOM 1329 N N . GLU A 1 165 ? 20.298 -1.985 8.305 1.00 53.38 165 GLU A N 1
ATOM 1330 C CA . GLU A 1 165 ? 20.273 -2.282 6.871 1.00 53.38 165 GLU A CA 1
ATOM 1331 C C . GLU A 1 165 ? 21.114 -1.218 6.160 1.00 53.38 165 GLU A C 1
ATOM 1333 O O . GLU A 1 165 ? 20.629 -0.146 5.799 1.00 53.38 165 GLU A O 1
ATOM 1338 N N . GLU A 1 166 ? 22.409 -1.494 5.988 1.00 67.00 166 GLU A N 1
ATOM 1339 C CA . GLU A 1 166 ? 23.227 -0.739 5.041 1.00 67.00 166 GLU A CA 1
ATOM 1340 C C . GLU A 1 166 ? 22.554 -0.755 3.657 1.00 67.00 166 GLU A C 1
ATOM 1342 O O . GLU A 1 166 ? 21.980 -1.767 3.241 1.00 67.00 166 GLU A O 1
ATOM 1347 N N . LEU A 1 167 ? 22.658 0.348 2.907 1.00 67.19 167 LEU A N 1
ATOM 1348 C CA . LEU A 1 167 ? 22.078 0.474 1.560 1.00 67.19 167 LEU A CA 1
ATOM 1349 C C . LEU A 1 167 ? 22.488 -0.689 0.631 1.00 67.19 167 LEU A C 1
ATOM 1351 O O . LEU A 1 167 ? 21.723 -1.101 -0.237 1.00 67.19 167 LEU A O 1
ATOM 1355 N N . SER A 1 168 ? 23.679 -1.251 0.846 1.00 71.06 168 SER A N 1
ATOM 1356 C CA . SER A 1 168 ? 24.214 -2.432 0.158 1.00 71.06 168 SER A CA 1
ATOM 1357 C C . SER A 1 168 ? 23.362 -3.693 0.371 1.00 71.06 168 SER A C 1
ATOM 1359 O O . SER A 1 168 ? 23.106 -4.429 -0.581 1.00 71.06 168 SER A O 1
ATOM 1361 N N . SER A 1 169 ? 22.874 -3.924 1.591 1.00 74.94 169 SER A N 1
ATOM 1362 C CA . SER A 1 169 ? 22.021 -5.062 1.950 1.00 74.94 169 SER A CA 1
ATOM 1363 C C . SER A 1 169 ? 20.641 -4.955 1.291 1.00 74.94 169 SER A C 1
ATOM 1365 O O . SER A 1 169 ? 20.114 -5.938 0.762 1.00 74.94 169 SER A O 1
ATOM 1367 N N . LEU A 1 170 ? 20.096 -3.733 1.209 1.00 77.69 170 LEU A N 1
ATOM 1368 C CA . LEU A 1 170 ? 18.829 -3.451 0.522 1.00 77.69 170 LEU A CA 1
ATOM 1369 C C . LEU A 1 170 ? 18.878 -3.823 -0.967 1.00 77.69 170 LEU A C 1
ATOM 1371 O O . LEU A 1 170 ? 17.902 -4.350 -1.503 1.00 77.69 170 LEU A O 1
ATOM 1375 N N . MET A 1 171 ? 20.024 -3.620 -1.627 1.00 79.81 171 MET A N 1
ATOM 1376 C CA . MET A 1 171 ? 20.205 -3.948 -3.047 1.00 79.81 171 MET A CA 1
ATOM 1377 C C . MET A 1 171 ? 20.116 -5.451 -3.345 1.00 79.81 171 MET A C 1
ATOM 1379 O O . MET A 1 171 ? 19.845 -5.816 -4.486 1.00 79.81 171 MET A O 1
ATOM 1383 N N . LEU A 1 172 ? 20.325 -6.330 -2.358 1.00 81.31 172 LEU A N 1
ATOM 1384 C CA . LEU A 1 172 ? 20.294 -7.790 -2.535 1.00 81.31 172 LEU A CA 1
ATOM 1385 C C . LEU A 1 172 ? 18.921 -8.412 -2.243 1.00 81.31 172 LEU A C 1
ATOM 1387 O O . LEU A 1 172 ? 18.705 -9.604 -2.473 1.00 81.31 172 LEU A O 1
ATOM 1391 N N . ARG A 1 173 ? 17.966 -7.621 -1.751 1.00 84.88 173 ARG A N 1
ATOM 1392 C CA . ARG A 1 173 ? 16.620 -8.100 -1.438 1.00 84.88 173 ARG A CA 1
ATOM 1393 C C . ARG A 1 173 ? 15.817 -8.354 -2.720 1.00 84.88 173 ARG A C 1
ATOM 1395 O O . ARG A 1 173 ? 15.916 -7.616 -3.695 1.00 84.88 173 ARG A O 1
ATOM 1402 N N . TRP A 1 174 ? 14.985 -9.401 -2.720 1.00 84.38 174 TRP A N 1
ATOM 1403 C CA . TRP A 1 174 ? 14.134 -9.759 -3.870 1.00 84.38 174 TRP A CA 1
ATOM 1404 C C . TRP A 1 174 ? 12.678 -9.279 -3.752 1.00 84.38 174 TRP A C 1
ATOM 1406 O O . TRP A 1 174 ? 12.084 -8.820 -4.724 1.00 84.38 174 TRP A O 1
ATOM 1416 N N . ARG A 1 175 ? 12.066 -9.411 -2.569 1.00 83.25 175 ARG A N 1
ATOM 1417 C CA . ARG A 1 175 ? 10.672 -8.985 -2.343 1.00 83.25 175 ARG A CA 1
ATOM 1418 C C . ARG A 1 175 ? 10.593 -7.465 -2.226 1.00 83.25 175 ARG A C 1
ATOM 1420 O O . ARG A 1 175 ? 11.367 -6.912 -1.443 1.00 83.25 175 ARG A O 1
ATOM 1427 N N . GLY A 1 176 ? 9.670 -6.848 -2.966 1.00 81.81 176 GLY A N 1
ATOM 1428 C CA . GLY A 1 176 ? 9.523 -5.386 -3.045 1.00 81.81 176 GLY A CA 1
ATOM 1429 C C . GLY A 1 176 ? 10.717 -4.671 -3.689 1.00 81.81 176 GLY A C 1
ATOM 1430 O O . GLY A 1 176 ? 10.937 -3.489 -3.458 1.00 81.81 176 GLY A O 1
ATOM 1431 N N . SER A 1 177 ? 11.564 -5.385 -4.443 1.00 88.00 177 SER A N 1
ATOM 1432 C CA . SER A 1 177 ? 12.806 -4.805 -4.955 1.00 88.00 177 SER A CA 1
ATOM 1433 C C . SER A 1 177 ? 12.734 -4.369 -6.410 1.00 88.00 177 SER A C 1
ATOM 1435 O O . SER A 1 177 ? 11.957 -4.883 -7.222 1.00 88.00 177 SER A O 1
ATOM 1437 N N . LEU A 1 178 ? 13.645 -3.456 -6.752 1.00 88.19 178 LEU A N 1
ATOM 1438 C CA . LEU A 1 178 ? 13.870 -2.980 -8.112 1.00 88.19 178 LEU A CA 1
ATOM 1439 C C . LEU A 1 178 ? 14.107 -4.135 -9.101 1.00 88.19 178 LEU A C 1
ATOM 1441 O O . LEU A 1 178 ? 13.627 -4.095 -10.233 1.00 88.19 178 LEU A O 1
ATOM 1445 N N . TRP A 1 179 ? 14.805 -5.190 -8.669 1.00 87.56 179 TRP A N 1
ATOM 1446 C CA . TRP A 1 179 ? 15.098 -6.348 -9.511 1.00 87.56 179 TRP A CA 1
ATOM 1447 C C . TRP A 1 179 ? 13.827 -7.072 -9.934 1.00 87.56 179 TRP A C 1
ATOM 1449 O O . TRP A 1 179 ? 13.616 -7.280 -11.125 1.00 87.56 179 TRP A O 1
ATOM 1459 N N . LYS A 1 180 ? 12.941 -7.399 -8.985 1.00 89.38 180 LYS A N 1
ATOM 1460 C CA . LYS A 1 180 ? 11.666 -8.063 -9.291 1.00 89.38 180 LYS A CA 1
ATOM 1461 C C . LYS A 1 180 ? 10.808 -7.217 -10.241 1.00 89.38 180 LYS A C 1
ATOM 1463 O O . LYS A 1 180 ? 10.132 -7.774 -11.106 1.00 89.38 180 LYS A O 1
ATOM 1468 N N . ALA A 1 181 ? 10.876 -5.894 -10.101 1.00 89.06 181 ALA A N 1
ATOM 1469 C CA . ALA A 1 181 ? 10.115 -4.942 -10.897 1.00 89.06 181 ALA A CA 1
ATOM 1470 C C . ALA A 1 181 ? 10.583 -4.828 -12.356 1.00 89.06 181 ALA A C 1
ATOM 1472 O O . ALA A 1 181 ? 9.760 -4.806 -13.271 1.00 89.06 181 ALA A O 1
ATOM 1473 N N . VAL A 1 182 ? 11.900 -4.746 -12.572 1.00 93.62 182 VAL A N 1
ATOM 1474 C CA . VAL A 1 182 ? 12.498 -4.409 -13.877 1.00 93.62 182 VAL A CA 1
ATOM 1475 C C . VAL A 1 182 ? 12.978 -5.645 -14.640 1.00 93.62 182 VAL A C 1
ATOM 1477 O O . VAL A 1 182 ? 13.151 -5.577 -15.853 1.00 93.62 182 VAL A O 1
ATOM 1480 N N . LEU A 1 183 ? 13.160 -6.798 -13.981 1.00 92.38 183 LEU A N 1
ATOM 1481 C CA . LEU A 1 183 ? 13.766 -7.982 -14.605 1.00 92.38 183 LEU A CA 1
ATOM 1482 C C . LEU A 1 183 ? 13.064 -8.412 -15.902 1.00 92.38 183 LEU A C 1
ATOM 1484 O O . LEU A 1 183 ? 13.736 -8.767 -16.865 1.00 92.38 183 LEU A O 1
ATOM 1488 N N . LYS A 1 184 ? 11.727 -8.361 -15.953 1.00 92.56 184 LYS A N 1
ATOM 1489 C CA . LYS A 1 184 ? 10.970 -8.722 -17.164 1.00 92.56 184 LYS A CA 1
ATOM 1490 C C . LYS A 1 184 ? 11.252 -7.763 -18.322 1.00 92.56 184 LYS A C 1
ATOM 1492 O O . LYS A 1 184 ? 11.529 -8.223 -19.426 1.00 92.56 184 LYS A O 1
ATOM 1497 N N . ASP A 1 185 ? 11.218 -6.456 -18.061 1.00 93.69 185 ASP A N 1
ATOM 1498 C CA . ASP A 1 185 ? 11.528 -5.422 -19.052 1.00 93.69 185 ASP A CA 1
ATOM 1499 C C . ASP A 1 185 ? 12.993 -5.534 -19.520 1.00 93.69 185 ASP A C 1
ATOM 1501 O O . ASP A 1 185 ? 13.281 -5.426 -20.710 1.00 93.69 185 ASP A O 1
ATOM 1505 N N . LEU A 1 186 ? 13.916 -5.841 -18.602 1.00 93.50 186 LEU A N 1
ATOM 1506 C CA . LEU A 1 186 ? 15.335 -6.019 -18.903 1.00 93.50 186 LEU A CA 1
ATOM 1507 C C . LEU A 1 186 ? 15.601 -7.252 -19.782 1.00 93.50 186 LEU A C 1
ATOM 1509 O O . LEU A 1 186 ? 16.352 -7.163 -20.752 1.00 93.50 186 LEU A O 1
ATOM 1513 N N . ILE A 1 187 ? 14.977 -8.395 -19.475 1.00 94.69 187 ILE A N 1
ATOM 1514 C CA . ILE A 1 187 ? 15.078 -9.610 -20.301 1.00 94.69 187 ILE A CA 1
ATOM 1515 C C . ILE A 1 187 ? 14.507 -9.348 -21.698 1.00 94.69 187 ILE A C 1
ATOM 1517 O O . ILE A 1 187 ? 15.140 -9.711 -22.688 1.00 94.69 187 ILE A O 1
ATOM 1521 N N . ALA A 1 188 ? 13.346 -8.692 -21.789 1.00 95.06 188 ALA A N 1
ATOM 1522 C CA . ALA A 1 188 ? 12.736 -8.340 -23.068 1.00 95.06 188 ALA A CA 1
ATOM 1523 C C . ALA A 1 188 ? 13.636 -7.405 -23.894 1.00 95.06 188 ALA A C 1
ATOM 1525 O O . ALA A 1 188 ? 13.814 -7.625 -25.093 1.00 95.06 188 ALA A O 1
ATOM 1526 N N . PHE A 1 189 ? 14.260 -6.415 -23.247 1.00 94.62 189 PHE A N 1
ATOM 1527 C CA . PHE A 1 189 ? 15.215 -5.520 -23.894 1.00 94.62 189 PHE A CA 1
ATOM 1528 C C . PHE A 1 189 ? 16.430 -6.279 -24.435 1.00 94.62 189 PHE A C 1
ATOM 1530 O O . PHE A 1 189 ? 16.772 -6.112 -25.602 1.00 94.62 189 PHE A O 1
ATOM 1537 N N . TYR A 1 190 ? 17.060 -7.146 -23.634 1.00 93.88 190 TYR A N 1
ATOM 1538 C CA . TYR A 1 190 ? 18.202 -7.935 -24.107 1.00 93.88 190 TYR A CA 1
ATOM 1539 C C . TYR A 1 190 ? 17.832 -8.875 -25.242 1.00 93.88 190 TYR A C 1
ATOM 1541 O O . TYR A 1 190 ? 18.575 -8.977 -26.212 1.00 93.88 190 TYR A O 1
ATOM 1549 N N . PHE A 1 191 ? 16.688 -9.548 -25.139 1.00 94.88 191 PHE A N 1
ATOM 1550 C CA . PHE A 1 191 ? 16.211 -10.435 -26.190 1.00 94.88 191 PHE A CA 1
ATOM 1551 C C . PHE A 1 191 ? 16.092 -9.691 -27.527 1.00 94.88 191 PHE A C 1
ATOM 1553 O O . PHE A 1 191 ? 16.661 -10.125 -28.526 1.00 94.88 191 PHE A O 1
ATOM 1560 N N . ALA A 1 192 ? 15.445 -8.524 -27.533 1.00 95.06 192 ALA A N 1
ATOM 1561 C CA . ALA A 1 192 ? 15.330 -7.696 -28.729 1.00 95.06 192 ALA A CA 1
ATOM 1562 C C . ALA A 1 192 ? 16.688 -7.124 -29.191 1.00 95.06 192 ALA A C 1
ATOM 1564 O O . ALA A 1 192 ? 16.972 -7.111 -30.388 1.00 95.06 192 ALA A O 1
ATOM 1565 N N . TYR A 1 193 ? 17.554 -6.715 -28.258 1.00 92.69 193 TYR A N 1
ATOM 1566 C CA . TYR A 1 193 ? 18.894 -6.202 -28.552 1.00 92.69 193 TYR A CA 1
ATOM 1567 C C . TYR A 1 193 ? 19.755 -7.243 -29.278 1.00 92.69 193 TYR A C 1
ATOM 1569 O O . TYR A 1 193 ? 20.339 -6.935 -30.316 1.00 92.69 193 TYR A O 1
ATOM 1577 N N . TYR A 1 194 ? 19.796 -8.483 -28.777 1.00 91.44 194 TYR A N 1
ATOM 1578 C CA . TYR A 1 194 ? 20.577 -9.560 -29.386 1.00 91.44 194 TYR A CA 1
ATOM 1579 C C . TYR A 1 194 ? 19.971 -10.069 -30.696 1.00 91.44 194 TYR A C 1
ATOM 1581 O O . TYR A 1 194 ? 20.725 -10.490 -31.568 1.00 91.44 194 TYR A O 1
ATOM 1589 N N . ILE A 1 195 ? 18.647 -9.999 -30.879 1.00 93.75 195 ILE A N 1
ATOM 1590 C CA . ILE A 1 195 ? 18.019 -10.283 -32.180 1.00 93.75 195 ILE A CA 1
ATOM 1591 C C . ILE A 1 195 ? 18.505 -9.295 -33.239 1.00 93.75 195 ILE A C 1
ATOM 1593 O O . ILE A 1 195 ? 18.880 -9.712 -34.334 1.00 93.75 195 ILE A O 1
ATOM 1597 N N . ILE A 1 196 ? 18.531 -8.000 -32.918 1.00 91.31 196 ILE A N 1
ATOM 1598 C CA . ILE A 1 196 ? 19.018 -6.972 -33.845 1.00 91.31 196 ILE A CA 1
ATOM 1599 C C . ILE A 1 196 ? 20.508 -7.167 -34.120 1.00 91.31 196 ILE A C 1
ATOM 1601 O O . ILE A 1 196 ? 20.914 -7.126 -35.278 1.00 91.31 196 ILE A O 1
ATOM 1605 N N . LEU A 1 197 ? 21.306 -7.460 -33.091 1.00 88.12 197 LEU A N 1
ATOM 1606 C CA . LEU A 1 197 ? 22.731 -7.741 -33.256 1.00 88.12 197 LEU A CA 1
ATOM 1607 C C . LEU A 1 197 ? 22.977 -8.968 -34.148 1.00 88.12 197 LEU A C 1
ATOM 1609 O O . LEU A 1 197 ? 23.822 -8.938 -35.040 1.00 88.12 197 LEU A O 1
ATOM 1613 N N . PHE A 1 198 ? 22.215 -10.044 -33.941 1.00 89.06 198 PHE A N 1
ATOM 1614 C CA . PHE A 1 198 ? 22.266 -11.244 -34.775 1.00 89.06 198 PHE A CA 1
ATOM 1615 C C . PHE A 1 198 ? 21.897 -10.923 -36.228 1.00 89.06 198 PHE A C 1
ATOM 1617 O O . PHE A 1 198 ? 22.597 -11.334 -37.153 1.00 89.06 198 PHE A O 1
ATOM 1624 N N . PHE A 1 199 ? 20.849 -10.127 -36.443 1.00 90.19 199 PHE A N 1
ATOM 1625 C CA . PHE A 1 199 ? 20.472 -9.662 -37.774 1.00 90.19 199 PHE A CA 1
ATOM 1626 C C . PHE A 1 199 ? 21.590 -8.828 -38.430 1.00 90.19 199 PHE A C 1
ATOM 1628 O O . PHE A 1 199 ? 21.943 -9.061 -39.585 1.00 90.19 199 PHE A O 1
ATOM 1635 N N . GLN A 1 200 ? 22.220 -7.928 -37.671 1.00 86.12 200 GLN A N 1
ATOM 1636 C CA . GLN A 1 200 ? 23.348 -7.106 -38.117 1.00 86.12 200 GLN A CA 1
ATOM 1637 C C . GLN A 1 200 ? 24.576 -7.923 -38.516 1.00 86.12 200 GLN A C 1
ATOM 1639 O O . GLN A 1 200 ? 25.260 -7.574 -39.479 1.00 86.12 200 GLN A O 1
ATOM 1644 N N . TRP A 1 201 ? 24.860 -9.007 -37.799 1.00 82.94 201 TRP A N 1
ATOM 1645 C CA . TRP A 1 201 ? 26.050 -9.811 -38.048 1.00 82.94 201 TRP A CA 1
ATOM 1646 C C . TRP A 1 201 ? 25.869 -10.795 -39.209 1.00 82.94 201 TRP A C 1
ATOM 1648 O O . TRP A 1 201 ? 26.742 -10.868 -40.074 1.00 82.94 201 TRP A O 1
ATOM 1658 N N . TYR A 1 202 ? 24.739 -11.514 -39.245 1.00 86.56 202 TYR A N 1
ATOM 1659 C CA . TYR A 1 202 ? 24.522 -12.639 -40.163 1.00 86.56 202 TYR A CA 1
ATOM 1660 C C . TYR A 1 202 ? 23.771 -12.288 -41.455 1.00 86.56 202 TYR A C 1
ATOM 1662 O O . TYR A 1 202 ? 23.952 -12.993 -42.443 1.00 86.56 202 TYR A O 1
ATOM 1670 N N . TYR A 1 203 ? 22.921 -11.254 -41.461 1.00 89.38 203 TYR A N 1
ATOM 1671 C CA . TYR A 1 203 ? 22.021 -10.978 -42.596 1.00 89.38 203 TYR A CA 1
ATOM 1672 C C . TYR A 1 203 ? 22.365 -9.716 -43.389 1.00 89.38 203 TYR A C 1
ATOM 1674 O O . TYR A 1 203 ? 21.971 -9.616 -44.547 1.00 89.38 203 TYR A O 1
ATOM 1682 N N . LEU A 1 204 ? 23.048 -8.743 -42.782 1.00 87.38 204 LEU A N 1
ATOM 1683 C CA . LEU A 1 204 ? 23.337 -7.455 -43.416 1.00 87.38 204 LEU A CA 1
ATOM 1684 C C . LEU A 1 204 ? 24.664 -7.491 -44.199 1.00 87.38 204 LEU A C 1
ATOM 1686 O O . LEU A 1 204 ? 25.729 -7.771 -43.636 1.00 87.38 204 LEU A O 1
ATOM 1690 N N . ASP A 1 205 ? 24.598 -7.138 -45.485 1.00 87.12 205 ASP A N 1
ATOM 1691 C CA . ASP A 1 205 ? 25.767 -6.939 -46.353 1.00 87.12 205 ASP A CA 1
ATOM 1692 C C . ASP A 1 205 ? 26.566 -5.687 -45.942 1.00 87.12 205 ASP A C 1
ATOM 1694 O O . ASP A 1 205 ? 26.045 -4.800 -45.264 1.00 87.12 205 ASP A O 1
ATOM 1698 N N . GLU A 1 206 ? 27.821 -5.552 -46.389 1.00 83.19 206 GLU A N 1
ATOM 1699 C CA . GLU A 1 206 ? 28.698 -4.418 -46.026 1.00 83.19 206 GLU A CA 1
ATOM 1700 C C . GLU A 1 206 ? 28.070 -3.043 -46.302 1.00 83.19 206 GLU A C 1
ATOM 1702 O O . GLU A 1 206 ? 28.051 -2.181 -45.425 1.00 83.19 206 GLU A O 1
ATOM 1707 N N . LYS A 1 207 ? 27.450 -2.853 -47.475 1.00 85.19 207 LYS A N 1
ATOM 1708 C CA . LYS A 1 207 ? 26.744 -1.599 -47.797 1.00 85.19 207 LYS A CA 1
ATOM 1709 C C . LYS A 1 207 ? 25.547 -1.349 -46.881 1.00 85.19 207 LYS A C 1
ATOM 1711 O O . LYS A 1 207 ? 25.253 -0.212 -46.527 1.00 85.19 207 LYS A O 1
ATOM 1716 N N . GLN A 1 208 ? 24.827 -2.401 -46.496 1.00 86.19 208 GLN A N 1
ATOM 1717 C CA . GLN A 1 208 ? 23.662 -2.265 -45.623 1.00 86.19 208 GLN A CA 1
ATOM 1718 C C . GLN A 1 208 ? 24.074 -2.002 -44.168 1.00 86.19 208 GLN A C 1
ATOM 1720 O O . GLN A 1 208 ? 23.374 -1.276 -43.463 1.00 86.19 208 GLN A O 1
ATOM 1725 N N . LYS A 1 209 ? 25.225 -2.529 -43.730 1.00 84.19 209 LYS A N 1
ATOM 1726 C CA . LYS A 1 209 ? 25.841 -2.205 -42.434 1.00 84.19 209 LYS A CA 1
ATOM 1727 C C . LYS A 1 209 ? 26.194 -0.721 -42.331 1.00 84.19 209 LYS A C 1
ATOM 1729 O O . LYS A 1 209 ? 25.977 -0.125 -41.275 1.00 84.19 209 LYS A O 1
ATOM 1734 N N . GLU A 1 210 ? 26.649 -0.103 -43.418 1.00 84.75 210 GLU A N 1
ATOM 1735 C CA . GLU A 1 210 ? 26.898 1.344 -43.476 1.00 84.75 210 GLU A CA 1
ATOM 1736 C C . GLU A 1 210 ? 25.597 2.152 -43.308 1.00 84.75 210 GLU A C 1
ATOM 1738 O O . GLU A 1 210 ? 25.508 3.011 -42.428 1.00 84.75 210 GLU A O 1
ATOM 1743 N N . TYR A 1 211 ? 24.533 1.808 -44.049 1.00 87.62 211 TYR A N 1
ATOM 1744 C CA . TYR A 1 211 ? 23.214 2.436 -43.866 1.00 87.62 211 TYR A CA 1
ATOM 1745 C C . TYR A 1 211 ? 22.662 2.246 -42.448 1.00 87.62 211 TYR A C 1
ATOM 1747 O O . TYR A 1 211 ? 22.126 3.187 -41.859 1.00 87.62 211 TYR A O 1
ATOM 1755 N N . PHE A 1 212 ? 22.802 1.047 -41.878 1.00 88.75 212 PHE A N 1
ATOM 1756 C CA . PHE A 1 212 ? 22.372 0.760 -40.511 1.00 88.75 212 PHE A CA 1
ATOM 1757 C C . PHE A 1 212 ? 23.169 1.574 -39.485 1.00 88.75 212 PHE A C 1
ATOM 1759 O O . PHE A 1 212 ? 22.595 2.084 -38.528 1.00 88.75 212 PHE A O 1
ATOM 1766 N N . THR A 1 213 ? 24.463 1.795 -39.720 1.00 87.12 213 THR A N 1
ATOM 1767 C CA . THR A 1 213 ? 25.289 2.684 -38.888 1.00 87.12 213 THR A CA 1
ATOM 1768 C C . THR A 1 213 ? 24.754 4.120 -38.898 1.00 87.12 213 THR A C 1
ATOM 1770 O O . THR A 1 213 ? 24.714 4.766 -37.849 1.00 87.12 213 THR A O 1
ATOM 1773 N N . GLY A 1 214 ? 24.238 4.595 -40.037 1.00 88.69 214 GLY A N 1
ATOM 1774 C CA . GLY A 1 214 ? 23.502 5.861 -40.118 1.00 88.69 214 GLY A CA 1
ATOM 1775 C C . GLY A 1 214 ? 22.261 5.900 -39.214 1.00 88.69 214 GLY A C 1
ATOM 1776 O O . GLY A 1 214 ? 22.054 6.881 -38.498 1.00 88.69 214 GLY A O 1
ATOM 1777 N N . TRP A 1 215 ? 21.474 4.818 -39.173 1.00 90.75 215 TRP A N 1
ATOM 1778 C CA . TRP A 1 215 ? 20.331 4.685 -38.256 1.00 90.75 215 TRP A CA 1
ATOM 1779 C C . TRP A 1 215 ? 20.748 4.674 -36.784 1.00 90.75 215 TRP A C 1
ATOM 1781 O O . TRP A 1 215 ? 20.099 5.334 -35.974 1.00 90.75 215 TRP A O 1
ATOM 1791 N N . ILE A 1 216 ? 21.840 3.980 -36.436 1.00 90.69 216 ILE A N 1
ATOM 1792 C CA . ILE A 1 216 ? 22.388 3.971 -35.069 1.00 90.69 216 ILE A CA 1
ATOM 1793 C C . ILE A 1 216 ? 22.695 5.406 -34.630 1.00 90.69 216 ILE A C 1
ATOM 1795 O O . ILE A 1 216 ? 22.224 5.835 -33.579 1.00 90.69 216 ILE A O 1
ATOM 1799 N N . ILE A 1 217 ? 23.424 6.169 -35.451 1.00 89.31 217 ILE A N 1
ATOM 1800 C CA . ILE A 1 217 ? 23.792 7.560 -35.145 1.00 89.31 217 ILE A CA 1
ATOM 1801 C C . ILE A 1 217 ? 22.544 8.447 -35.032 1.00 89.31 217 ILE A C 1
ATOM 1803 O O . ILE A 1 217 ? 22.437 9.253 -34.108 1.00 89.31 217 ILE A O 1
ATOM 1807 N N . TRP A 1 218 ? 21.573 8.286 -35.933 1.00 93.19 218 TRP A N 1
ATOM 1808 C CA . TRP A 1 218 ? 20.330 9.056 -35.888 1.00 93.19 218 TRP A CA 1
ATOM 1809 C C . TRP A 1 218 ? 19.525 8.782 -34.610 1.00 93.19 218 TRP A C 1
ATOM 1811 O O . TRP A 1 218 ? 19.074 9.719 -33.951 1.00 93.19 218 TRP A O 1
ATOM 1821 N N . CYS A 1 219 ? 19.398 7.515 -34.207 1.00 93.56 219 CYS A N 1
ATOM 1822 C CA . CYS A 1 219 ? 18.757 7.133 -32.951 1.00 93.56 219 CYS A CA 1
ATOM 1823 C C . CYS A 1 219 ? 19.553 7.603 -31.721 1.00 93.56 219 CYS A C 1
ATOM 1825 O O . CYS A 1 219 ? 18.956 8.015 -30.726 1.00 93.56 219 CYS A O 1
ATOM 1827 N N . GLU A 1 220 ? 20.886 7.583 -31.777 1.00 89.88 220 GLU A N 1
ATOM 1828 C CA . GLU A 1 220 ? 21.758 8.094 -30.715 1.00 89.88 220 GLU A CA 1
ATOM 1829 C C . GLU A 1 220 ? 21.483 9.584 -30.450 1.00 89.88 220 GLU A C 1
ATOM 1831 O O . GLU A 1 220 ? 21.217 9.961 -29.306 1.00 89.88 220 GLU A O 1
ATOM 1836 N N . ILE A 1 221 ? 21.421 10.403 -31.506 1.00 91.75 221 ILE A N 1
ATOM 1837 C CA . ILE A 1 221 ? 21.046 11.825 -31.428 1.00 91.75 221 ILE A CA 1
ATOM 1838 C C . ILE A 1 221 ? 19.591 11.972 -30.958 1.00 91.75 221 ILE A C 1
ATOM 1840 O O . ILE A 1 221 ? 19.308 12.737 -30.038 1.00 91.75 221 ILE A O 1
ATOM 1844 N N . GLY A 1 222 ? 18.673 11.189 -31.535 1.00 90.75 222 GLY A N 1
ATOM 1845 C CA . GLY A 1 222 ? 17.251 11.177 -31.187 1.00 90.75 222 GLY A CA 1
ATOM 1846 C C . GLY A 1 222 ? 16.994 10.966 -29.692 1.00 90.75 222 GLY A C 1
ATOM 1847 O O . GLY A 1 222 ? 16.144 11.632 -29.099 1.00 90.75 222 GLY A O 1
ATOM 1848 N N . SER A 1 223 ? 17.774 10.084 -29.061 1.00 90.19 223 SER A N 1
ATOM 1849 C CA . SER A 1 223 ? 17.653 9.771 -27.634 1.00 90.19 223 SER A CA 1
ATOM 1850 C C . SER A 1 223 ? 17.984 10.954 -26.712 1.00 90.19 223 SER A C 1
ATOM 1852 O O . SER A 1 223 ? 17.475 11.009 -25.594 1.00 90.19 223 SER A O 1
ATOM 1854 N N . GLN A 1 224 ? 18.780 11.928 -27.170 1.00 89.25 224 GLN A N 1
ATOM 1855 C CA . GLN A 1 224 ? 19.175 13.095 -26.370 1.00 89.25 224 GLN A CA 1
ATOM 1856 C C . GLN A 1 224 ? 18.055 14.136 -26.237 1.00 89.25 224 GLN A C 1
ATOM 1858 O O . GLN A 1 224 ? 18.063 14.927 -25.296 1.00 89.25 224 GLN A O 1
ATOM 1863 N N . TYR A 1 225 ? 17.066 14.124 -27.136 1.00 89.00 225 TYR A N 1
ATOM 1864 C CA . TYR A 1 225 ? 15.949 15.074 -27.103 1.00 89.00 225 TYR A CA 1
ATOM 1865 C C . TYR A 1 225 ? 14.880 14.745 -26.055 1.00 89.00 225 TYR A C 1
ATOM 1867 O O . TYR A 1 225 ? 14.009 15.577 -25.815 1.00 89.00 225 TYR A O 1
ATOM 1875 N N . ILE A 1 226 ? 14.906 13.554 -25.446 1.00 90.19 226 ILE A N 1
ATOM 1876 C CA . ILE A 1 226 ? 13.880 13.110 -24.494 1.00 90.19 226 ILE A CA 1
ATOM 1877 C C . ILE A 1 226 ? 14.379 13.343 -23.055 1.00 90.19 226 ILE A C 1
ATOM 1879 O O . ILE A 1 226 ? 15.190 12.559 -22.555 1.00 90.19 226 ILE A O 1
ATOM 1883 N N . PRO A 1 227 ? 13.885 14.369 -22.332 1.00 91.31 227 PRO A N 1
ATOM 1884 C CA . PRO A 1 227 ? 14.321 14.667 -20.969 1.00 91.31 227 PRO A CA 1
ATOM 1885 C C . PRO A 1 227 ? 13.611 13.766 -19.944 1.00 91.31 227 PRO A C 1
ATOM 1887 O O . PRO A 1 227 ? 12.791 14.224 -19.143 1.00 91.31 227 PRO A O 1
ATOM 1890 N N . LEU A 1 228 ? 13.927 12.466 -19.951 1.00 91.50 228 LEU A N 1
ATOM 1891 C CA . LEU A 1 228 ? 13.274 11.475 -19.086 1.00 91.50 228 LEU A CA 1
ATOM 1892 C C . LEU A 1 228 ? 13.346 11.823 -17.601 1.00 91.50 228 LEU A C 1
ATOM 1894 O O . LEU A 1 228 ? 12.360 11.653 -16.890 1.00 91.50 228 LEU A O 1
ATOM 1898 N N . SER A 1 229 ? 14.490 12.332 -17.137 1.00 92.12 229 SER A N 1
ATOM 1899 C CA . SER A 1 229 ? 14.690 12.634 -15.719 1.00 92.12 229 SER A CA 1
ATOM 1900 C C . SER A 1 229 ? 13.692 13.667 -15.193 1.00 92.12 229 SER A C 1
ATOM 1902 O O . SER A 1 229 ? 13.186 13.526 -14.084 1.00 92.12 229 SER A O 1
ATOM 1904 N N . PHE A 1 230 ? 13.386 14.690 -15.997 1.00 92.56 230 PHE A N 1
ATOM 1905 C CA . PHE A 1 230 ? 12.408 15.715 -15.639 1.00 92.56 230 PHE A CA 1
ATOM 1906 C C . PHE A 1 230 ? 11.005 15.105 -15.595 1.00 92.56 230 PHE A C 1
ATOM 1908 O O . PHE A 1 230 ? 10.328 15.173 -14.573 1.00 92.56 230 PHE A O 1
ATOM 1915 N N . LEU A 1 231 ? 10.596 14.441 -16.679 1.00 91.44 231 LEU A N 1
ATOM 1916 C CA . LEU A 1 231 ? 9.249 13.892 -16.816 1.00 91.44 231 LEU A CA 1
ATOM 1917 C C . LEU A 1 231 ? 8.922 12.853 -15.730 1.00 91.44 231 LEU A C 1
ATOM 1919 O O . LEU A 1 231 ? 7.872 12.937 -15.092 1.00 91.44 231 LEU A O 1
ATOM 1923 N N . LEU A 1 232 ? 9.834 11.906 -15.488 1.00 94.44 232 LEU A N 1
ATOM 1924 C CA . LEU A 1 232 ? 9.684 10.896 -14.439 1.00 94.44 232 LEU A CA 1
ATOM 1925 C C . LEU A 1 232 ? 9.731 11.521 -13.043 1.00 94.44 232 LEU A C 1
ATOM 1927 O O . LEU A 1 232 ? 8.939 11.131 -12.190 1.00 94.44 232 LEU A O 1
ATOM 1931 N N . GLY A 1 233 ? 10.586 12.524 -12.826 1.00 94.31 233 GLY A N 1
ATOM 1932 C CA . GLY A 1 233 ? 10.677 13.235 -11.552 1.00 94.31 233 GLY A CA 1
ATOM 1933 C C . GLY A 1 233 ? 9.358 13.867 -11.124 1.00 94.31 233 GLY A C 1
ATOM 1934 O O . GLY A 1 233 ? 8.887 13.601 -10.018 1.00 94.31 233 GLY A O 1
ATOM 1935 N N . PHE A 1 234 ? 8.717 14.640 -12.005 1.00 94.00 234 PHE A N 1
ATOM 1936 C CA . PHE A 1 234 ? 7.413 15.243 -11.704 1.00 94.00 234 PHE A CA 1
ATOM 1937 C C . PHE A 1 234 ? 6.315 14.200 -11.524 1.00 94.00 234 PHE A C 1
ATOM 1939 O O . PHE A 1 234 ? 5.495 14.320 -10.612 1.00 94.00 234 PHE A O 1
ATOM 1946 N N . PHE A 1 235 ? 6.298 13.170 -12.369 1.00 94.88 235 PHE A N 1
ATOM 1947 C CA . PHE A 1 235 ? 5.301 12.112 -12.275 1.00 94.88 235 PHE A CA 1
ATOM 1948 C C . PHE A 1 235 ? 5.392 11.365 -10.941 1.00 94.88 235 PHE A C 1
ATOM 1950 O O . PHE A 1 235 ? 4.404 11.275 -10.211 1.00 94.88 235 PHE A O 1
ATOM 1957 N N . VAL A 1 236 ? 6.584 10.883 -10.589 1.00 95.50 236 VAL A N 1
ATOM 1958 C CA . VAL A 1 236 ? 6.798 10.115 -9.360 1.00 95.50 236 VAL A CA 1
ATOM 1959 C C . VAL A 1 236 ? 6.591 10.987 -8.126 1.00 95.50 236 VAL A C 1
ATOM 1961 O O . VAL A 1 236 ? 5.991 10.514 -7.168 1.00 95.50 236 VAL A O 1
ATOM 1964 N N . ALA A 1 237 ? 6.984 12.264 -8.147 1.00 95.19 237 ALA A N 1
ATOM 1965 C CA . ALA A 1 237 ? 6.715 13.178 -7.036 1.00 95.19 237 ALA A CA 1
ATOM 1966 C C . ALA A 1 237 ? 5.209 13.326 -6.751 1.00 95.19 237 ALA A C 1
ATOM 1968 O O . ALA A 1 237 ? 4.793 13.242 -5.595 1.00 95.19 237 ALA A O 1
ATOM 1969 N N . VAL A 1 238 ? 4.380 13.478 -7.793 1.00 94.88 238 VAL A N 1
ATOM 1970 C CA . VAL A 1 238 ? 2.914 13.541 -7.645 1.00 94.88 238 VAL A CA 1
ATOM 1971 C C . VAL A 1 238 ? 2.354 12.226 -7.102 1.00 94.88 238 VAL A C 1
ATOM 1973 O O . VAL A 1 238 ? 1.496 12.245 -6.219 1.00 94.88 238 VAL A O 1
ATOM 1976 N N . VAL A 1 239 ? 2.836 11.083 -7.600 1.00 95.44 239 VAL A N 1
ATOM 1977 C CA . VAL A 1 239 ? 2.404 9.764 -7.112 1.00 95.44 239 VAL A CA 1
ATOM 1978 C C . VAL A 1 239 ? 2.767 9.581 -5.637 1.00 95.44 239 VAL A C 1
ATOM 1980 O O . VAL A 1 239 ? 1.903 9.215 -4.847 1.00 95.44 239 VAL A O 1
ATOM 1983 N N . VAL A 1 240 ? 4.014 9.862 -5.249 1.00 95.00 240 VAL A N 1
ATOM 1984 C CA . VAL A 1 240 ? 4.501 9.709 -3.868 1.00 95.00 240 VAL A CA 1
ATOM 1985 C C . VAL A 1 240 ? 3.739 10.625 -2.911 1.00 95.00 240 VAL A C 1
ATOM 1987 O O . VAL A 1 240 ? 3.357 10.186 -1.828 1.00 95.00 240 VAL A O 1
ATOM 1990 N N . ALA A 1 241 ? 3.455 11.869 -3.312 1.00 95.31 241 ALA A N 1
ATOM 1991 C CA . ALA A 1 241 ? 2.645 12.785 -2.511 1.00 95.31 241 ALA A CA 1
ATOM 1992 C C . ALA A 1 241 ? 1.239 12.215 -2.259 1.00 95.31 241 ALA A C 1
ATOM 1994 O O . ALA A 1 241 ? 0.809 12.117 -1.111 1.00 95.31 241 ALA A O 1
ATOM 1995 N N . ARG A 1 242 ? 0.561 11.740 -3.313 1.00 94.94 242 ARG A N 1
ATOM 1996 C CA . ARG A 1 242 ? -0.761 11.100 -3.193 1.00 94.94 242 ARG A CA 1
ATOM 1997 C C . ARG A 1 242 ? -0.721 9.812 -2.377 1.00 94.94 242 ARG A C 1
ATOM 1999 O O . ARG A 1 242 ? -1.669 9.515 -1.657 1.00 94.94 242 ARG A O 1
ATOM 2006 N N . TRP A 1 243 ? 0.340 9.021 -2.506 1.00 94.25 243 TRP A N 1
ATOM 2007 C CA . TRP A 1 243 ? 0.544 7.807 -1.719 1.00 94.25 243 TRP A CA 1
ATOM 2008 C C . TRP A 1 243 ? 0.633 8.130 -0.221 1.00 94.25 243 TRP A C 1
ATOM 2010 O O . TRP A 1 243 ? -0.054 7.508 0.590 1.00 94.25 243 TRP A O 1
ATOM 2020 N N . TRP A 1 244 ? 1.407 9.157 0.142 1.00 94.00 244 TRP A N 1
ATOM 2021 C CA . TRP A 1 244 ? 1.553 9.594 1.530 1.00 94.00 244 TRP A CA 1
ATOM 2022 C C . TRP A 1 244 ? 0.272 10.214 2.094 1.00 94.00 244 TRP A C 1
ATOM 2024 O O . TRP A 1 244 ? -0.098 9.951 3.236 1.00 94.00 244 TRP A O 1
ATOM 2034 N N . GLU A 1 245 ? -0.447 11.007 1.299 1.00 93.25 245 GLU A N 1
ATOM 2035 C CA . GLU A 1 245 ? -1.753 11.538 1.699 1.00 93.25 245 GLU A CA 1
ATOM 2036 C C . GLU A 1 245 ? -2.758 10.414 1.964 1.00 93.25 245 GLU A C 1
ATOM 2038 O O . GLU A 1 245 ? -3.387 10.402 3.020 1.00 93.25 245 GLU A O 1
ATOM 2043 N N . GLN A 1 246 ? -2.856 9.424 1.069 1.00 91.94 246 GLN A N 1
ATOM 2044 C CA . GLN A 1 246 ? -3.705 8.248 1.285 1.00 91.94 246 GLN A CA 1
ATOM 2045 C C . GLN A 1 246 ? -3.326 7.506 2.570 1.00 91.94 246 GLN A C 1
ATOM 2047 O O . GLN A 1 246 ? -4.212 7.133 3.332 1.00 91.94 246 GLN A O 1
ATOM 2052 N N . PHE A 1 247 ? -2.031 7.349 2.860 1.00 90.88 247 PHE A N 1
ATOM 2053 C CA . PHE A 1 247 ? -1.579 6.777 4.128 1.00 90.88 247 PHE A CA 1
ATOM 2054 C C . PHE A 1 247 ? -2.067 7.584 5.343 1.00 90.88 247 PHE A C 1
ATOM 2056 O O . PHE A 1 247 ? -2.565 7.009 6.309 1.00 90.88 247 PHE A O 1
ATOM 2063 N N . ASN A 1 248 ? -1.987 8.916 5.289 1.00 90.94 248 ASN A N 1
ATOM 2064 C CA . ASN A 1 248 ? -2.423 9.789 6.383 1.00 90.94 248 ASN A CA 1
ATOM 2065 C C . ASN A 1 248 ? -3.946 9.783 6.598 1.00 90.94 248 ASN A C 1
ATOM 2067 O O . ASN A 1 248 ? -4.402 10.019 7.717 1.00 90.94 248 ASN A O 1
ATOM 2071 N N . TYR A 1 249 ? -4.729 9.495 5.555 1.00 91.00 249 TYR A N 1
ATOM 2072 C CA . TYR A 1 249 ? -6.186 9.350 5.644 1.00 91.00 249 TYR A CA 1
ATOM 2073 C C . TYR A 1 249 ? -6.650 7.960 6.096 1.00 91.00 249 TYR A C 1
ATOM 2075 O O . TYR A 1 249 ? -7.852 7.747 6.258 1.00 91.00 249 TYR A O 1
ATOM 2083 N N . ILE A 1 250 ? -5.734 7.017 6.345 1.00 89.88 250 ILE A N 1
ATOM 2084 C CA . ILE A 1 250 ? -6.084 5.729 6.950 1.00 89.88 250 ILE A CA 1
ATOM 2085 C C . ILE A 1 250 ? -6.709 5.981 8.326 1.00 89.88 250 ILE A C 1
ATOM 2087 O O . ILE A 1 250 ? -6.044 6.386 9.282 1.00 89.88 250 ILE A O 1
ATOM 2091 N N . SER A 1 251 ? -8.009 5.711 8.425 1.00 87.38 251 SER A N 1
ATOM 2092 C CA . SER A 1 251 ? -8.769 5.876 9.658 1.00 87.38 251 SER A CA 1
ATOM 2093 C C . SER A 1 251 ? -8.475 4.753 10.647 1.00 87.38 251 SER A C 1
ATOM 2095 O O . SER A 1 251 ? -8.899 3.608 10.466 1.00 87.38 251 SER A O 1
ATOM 2097 N N . TRP A 1 252 ? -7.803 5.110 11.740 1.00 85.00 252 TRP A N 1
ATOM 2098 C CA . TRP A 1 252 ? -7.578 4.237 12.890 1.00 85.00 252 TRP A CA 1
ATOM 2099 C C . TRP A 1 252 ? -8.645 4.463 13.962 1.00 85.00 252 TRP A C 1
ATOM 2101 O O . TRP A 1 252 ? -9.049 5.604 14.208 1.00 85.00 252 TRP A O 1
ATOM 2111 N N . PRO A 1 253 ? -9.102 3.403 14.636 1.00 83.62 253 PRO A N 1
ATOM 2112 C CA . PRO A 1 253 ? -10.189 3.521 15.598 1.00 83.62 253 PRO A CA 1
ATOM 2113 C C . PRO A 1 253 ? -9.781 3.993 16.984 1.00 83.62 253 PRO A C 1
ATOM 2115 O O . PRO A 1 253 ? -10.641 4.282 17.811 1.00 83.62 253 PRO A O 1
ATOM 2118 N N . ASP A 1 254 ? -8.484 4.063 17.249 1.00 85.25 254 ASP A N 1
ATOM 2119 C CA . ASP A 1 254 ? -7.893 4.310 18.557 1.00 85.25 254 ASP A CA 1
ATOM 2120 C C . ASP A 1 254 ? -8.461 5.579 19.202 1.00 85.25 254 ASP A C 1
ATOM 2122 O O . ASP A 1 254 ? -8.968 5.531 20.321 1.00 85.25 254 ASP A O 1
ATOM 2126 N N . LYS A 1 255 ? -8.488 6.697 18.463 1.00 89.06 255 LYS A N 1
ATOM 2127 C CA . LYS A 1 255 ? -9.017 7.978 18.963 1.00 89.06 255 LYS A CA 1
ATOM 2128 C C . LYS A 1 255 ? -10.507 7.904 19.305 1.00 89.06 255 LYS A C 1
ATOM 2130 O O . LYS A 1 255 ? -10.919 8.381 20.363 1.00 89.06 255 LYS A O 1
ATOM 2135 N N . LEU A 1 256 ? -11.305 7.275 18.437 1.00 90.81 256 LEU A N 1
ATOM 2136 C CA . LEU A 1 256 ? -12.738 7.078 18.663 1.00 90.81 256 LEU A CA 1
ATOM 2137 C C . LEU A 1 256 ? -12.971 6.216 19.905 1.00 90.81 256 LEU A C 1
ATOM 2139 O O . LEU A 1 256 ? -13.756 6.578 20.778 1.00 90.81 256 LEU A O 1
ATOM 2143 N N . MET A 1 257 ? -12.250 5.105 20.023 1.00 89.19 257 MET A N 1
ATOM 2144 C CA . MET A 1 257 ? -12.436 4.167 21.120 1.00 89.19 257 MET A CA 1
ATOM 2145 C C . MET A 1 257 ? -11.940 4.705 22.462 1.00 89.19 257 MET A C 1
ATOM 2147 O O . MET A 1 257 ? -12.609 4.496 23.473 1.00 89.19 257 MET A O 1
ATOM 2151 N N . MET A 1 258 ? -10.834 5.452 22.487 1.00 88.69 258 MET A N 1
ATOM 2152 C CA . MET A 1 258 ? -10.385 6.170 23.686 1.00 88.69 258 MET A CA 1
ATOM 2153 C C . MET A 1 258 ? -11.458 7.145 24.184 1.00 88.69 258 MET A C 1
ATOM 2155 O O . MET A 1 258 ? -11.732 7.210 25.386 1.00 88.69 258 MET A O 1
ATOM 2159 N N . MET A 1 259 ? -12.114 7.858 23.263 1.00 92.25 259 MET A N 1
ATOM 2160 C CA . MET A 1 259 ? -13.205 8.767 23.608 1.00 92.25 259 MET A CA 1
ATOM 2161 C C . MET A 1 259 ? -14.430 8.016 24.143 1.00 92.25 259 MET A C 1
ATOM 2163 O O . MET A 1 259 ? -14.977 8.380 25.181 1.00 92.25 259 MET A O 1
ATOM 2167 N N . VAL A 1 260 ? -14.817 6.917 23.490 1.00 91.88 260 VAL A N 1
ATOM 2168 C CA . VAL A 1 260 ? -15.932 6.051 23.912 1.00 91.88 260 VAL A CA 1
ATOM 2169 C C . VAL A 1 260 ? -15.729 5.517 25.329 1.00 91.88 260 VAL A C 1
ATOM 2171 O O . VAL A 1 260 ? -16.661 5.546 26.127 1.00 91.88 260 VAL A O 1
ATOM 2174 N N . VAL A 1 261 ? -14.523 5.055 25.669 1.00 89.12 261 VAL A N 1
ATOM 2175 C CA . VAL A 1 261 ? -14.216 4.554 27.020 1.00 89.12 261 VAL A CA 1
ATOM 2176 C C . VAL A 1 261 ? -14.289 5.667 28.063 1.00 89.12 261 VAL A C 1
ATOM 2178 O O . VAL A 1 261 ? -14.808 5.439 29.153 1.00 89.12 261 VAL A O 1
ATOM 2181 N N . THR A 1 262 ? -13.830 6.870 27.717 1.00 89.81 262 THR A N 1
ATOM 2182 C CA . THR A 1 262 ? -13.824 8.026 28.625 1.00 89.81 262 THR A CA 1
ATOM 2183 C C . THR A 1 262 ? -15.237 8.548 28.899 1.00 89.81 262 THR A C 1
ATOM 2185 O O . THR A 1 262 ? -15.583 8.823 30.045 1.00 89.81 262 THR A O 1
ATOM 2188 N N . CYS A 1 263 ? -16.075 8.672 27.866 1.00 91.62 263 CYS A N 1
ATOM 2189 C CA . CYS A 1 263 ? -17.429 9.219 27.997 1.00 91.62 263 CYS A CA 1
ATOM 2190 C C . CYS A 1 263 ? -18.461 8.205 28.516 1.00 91.62 263 CYS A C 1
ATOM 2192 O O . CYS A 1 263 ? -19.519 8.610 28.988 1.00 91.62 263 CYS A O 1
ATOM 2194 N N . LEU A 1 264 ? -18.185 6.900 28.424 1.00 90.62 264 LEU A N 1
ATOM 2195 C CA . LEU A 1 264 ? -19.111 5.835 28.823 1.00 90.62 264 LEU A CA 1
ATOM 2196 C C . LEU A 1 264 ? -18.446 4.860 29.817 1.00 90.62 264 LEU A C 1
ATOM 2198 O O . LEU A 1 264 ? -18.212 3.697 29.465 1.00 90.62 264 LEU A O 1
ATOM 2202 N N . PRO A 1 265 ? -18.140 5.294 31.056 1.00 87.56 265 PRO A N 1
ATOM 2203 C CA . PRO A 1 265 ? -17.457 4.467 32.054 1.00 87.56 265 PRO A CA 1
ATOM 2204 C C . PRO A 1 265 ? -18.367 3.383 32.662 1.00 87.56 265 PRO A C 1
ATOM 2206 O O . PRO A 1 265 ? -19.593 3.466 32.600 1.00 87.56 265 PRO A O 1
ATOM 2209 N N . GLY A 1 266 ? -17.768 2.363 33.286 1.00 83.94 266 GLY A N 1
ATOM 2210 C CA . GLY A 1 266 ? -18.476 1.326 34.052 1.00 83.94 266 GLY A CA 1
ATOM 2211 C C . GLY A 1 266 ? -19.117 0.199 33.227 1.00 83.94 266 GLY A C 1
ATOM 2212 O O . GLY A 1 266 ? -19.272 0.286 32.005 1.00 83.94 266 GLY A O 1
ATOM 2213 N N . ASP A 1 267 ? -19.498 -0.887 33.901 1.00 84.50 267 ASP A N 1
ATOM 2214 C CA . ASP A 1 267 ? -19.925 -2.141 33.251 1.00 84.50 267 ASP A CA 1
ATOM 2215 C C . ASP A 1 267 ? -21.290 -2.061 32.572 1.00 84.50 267 ASP A C 1
ATOM 2217 O O . ASP A 1 267 ? -21.509 -2.668 31.527 1.00 84.50 267 ASP A O 1
ATOM 2221 N N . HIS A 1 268 ? -22.203 -1.244 33.096 1.00 87.69 268 HIS A N 1
ATOM 2222 C CA . HIS A 1 268 ? -23.521 -1.023 32.492 1.00 87.69 268 HIS A CA 1
ATOM 2223 C C . HIS A 1 268 ? -23.441 -0.381 31.088 1.00 87.69 268 HIS A C 1
ATOM 2225 O O . HIS A 1 268 ? -24.382 -0.470 30.297 1.00 87.69 268 HIS A O 1
ATOM 2231 N N . ASN A 1 269 ? -22.313 0.261 30.764 1.00 89.69 269 ASN A N 1
ATOM 2232 C CA . ASN A 1 269 ? -22.016 0.818 29.446 1.00 89.69 269 ASN A CA 1
ATOM 2233 C C . ASN A 1 269 ? -21.244 -0.155 28.538 1.00 89.69 269 ASN A C 1
ATOM 2235 O O . ASN A 1 269 ? -21.056 0.140 27.357 1.00 89.69 269 ASN A O 1
ATOM 2239 N N . LEU A 1 270 ? -20.820 -1.321 29.038 1.00 86.75 270 LEU A N 1
ATOM 2240 C CA . LEU A 1 270 ? -20.054 -2.299 28.264 1.00 86.75 270 LEU A CA 1
ATOM 2241 C C . LEU A 1 270 ? -20.758 -2.722 26.960 1.00 86.75 270 LEU A C 1
ATOM 2243 O O . LEU A 1 270 ? -20.090 -2.691 25.925 1.00 86.75 270 LEU A O 1
ATOM 2247 N N . PRO A 1 271 ? -22.075 -3.026 26.936 1.00 89.69 271 PRO A N 1
ATOM 2248 C CA . PRO A 1 271 ? -22.754 -3.394 25.691 1.00 89.69 271 PRO A CA 1
ATOM 2249 C C . PRO A 1 271 ? -22.740 -2.264 24.654 1.00 89.69 271 PRO A C 1
ATOM 2251 O O . PRO A 1 271 ? -22.595 -2.515 23.461 1.00 89.69 271 PRO A O 1
ATOM 2254 N N . VAL A 1 272 ? -22.828 -1.010 25.110 1.00 92.19 272 VAL A N 1
ATOM 2255 C CA . VAL A 1 272 ? -22.774 0.182 24.251 1.00 92.19 272 VAL A CA 1
ATOM 2256 C C . VAL A 1 272 ? -21.377 0.338 23.654 1.00 92.19 272 VAL A C 1
ATOM 2258 O O . VAL A 1 272 ? -21.245 0.496 22.443 1.00 92.19 272 VAL A O 1
ATOM 2261 N N . ARG A 1 273 ? -20.321 0.226 24.473 1.00 90.44 273 ARG A N 1
ATOM 2262 C CA . ARG A 1 273 ? -18.930 0.292 23.990 1.00 90.44 273 ARG A CA 1
ATOM 2263 C C . ARG A 1 273 ? -18.630 -0.817 22.979 1.00 90.44 273 ARG A C 1
ATOM 2265 O O . ARG A 1 273 ? -18.004 -0.556 21.956 1.00 90.44 273 ARG A O 1
ATOM 2272 N N . GLN A 1 274 ? -19.112 -2.033 23.239 1.00 87.81 274 GLN A N 1
ATOM 2273 C CA . GLN A 1 274 ? -18.968 -3.177 22.335 1.00 87.81 274 GLN A CA 1
ATOM 2274 C C . GLN A 1 274 ? -19.722 -2.974 21.017 1.00 87.81 274 GLN A C 1
ATOM 2276 O O . GLN A 1 274 ? -19.168 -3.266 19.959 1.00 87.81 274 GLN A O 1
ATOM 2281 N N . ALA A 1 275 ? -20.945 -2.437 21.063 1.00 90.69 275 ALA A N 1
ATOM 2282 C CA . ALA A 1 275 ? -21.709 -2.105 19.864 1.00 90.69 275 ALA A CA 1
ATOM 2283 C C . ALA A 1 275 ? -20.985 -1.053 19.011 1.00 90.69 275 ALA A C 1
ATOM 2285 O O . ALA A 1 275 ? -20.795 -1.273 17.819 1.00 90.69 275 ALA A O 1
ATOM 2286 N N . ILE A 1 276 ? -20.492 0.034 19.621 1.00 92.31 276 ILE A N 1
ATOM 2287 C CA . ILE A 1 276 ? -19.750 1.081 18.900 1.00 92.31 276 ILE A CA 1
ATOM 2288 C C . ILE A 1 276 ? -18.465 0.520 18.278 1.00 92.31 276 ILE A C 1
ATOM 2290 O O . ILE A 1 276 ? -18.201 0.767 17.101 1.00 92.31 276 ILE A O 1
ATOM 2294 N N . ALA A 1 277 ? -17.688 -0.272 19.022 1.00 89.06 277 ALA A N 1
ATOM 2295 C CA . ALA A 1 277 ? -16.462 -0.884 18.512 1.00 89.06 277 ALA A CA 1
ATOM 2296 C C . ALA A 1 277 ? -16.735 -1.829 17.331 1.00 89.06 277 ALA A C 1
ATOM 2298 O O . ALA A 1 277 ? -16.053 -1.776 16.305 1.00 89.06 277 ALA A O 1
ATOM 2299 N N . ARG A 1 278 ? -17.769 -2.668 17.449 1.00 89.88 278 ARG A N 1
ATOM 2300 C CA . ARG A 1 278 ? -18.147 -3.620 16.405 1.00 89.88 278 ARG A CA 1
ATOM 2301 C C . ARG A 1 278 ? -18.709 -2.922 15.168 1.00 89.88 278 ARG A C 1
ATOM 2303 O O . ARG A 1 278 ? -18.287 -3.250 14.066 1.00 89.88 278 ARG A O 1
ATOM 2310 N N . TRP A 1 279 ? -19.583 -1.927 15.319 1.00 92.62 279 TRP A N 1
ATOM 2311 C CA . TRP A 1 279 ? -20.098 -1.149 14.185 1.00 92.62 279 TRP A CA 1
ATOM 2312 C C . TRP A 1 279 ? -19.006 -0.332 13.491 1.00 92.62 279 TRP A C 1
ATOM 2314 O O . TRP A 1 279 ? -19.006 -0.241 12.267 1.00 92.62 279 TRP A O 1
ATOM 2324 N N . SER A 1 280 ? -18.028 0.183 14.238 1.00 91.38 280 SER A N 1
ATOM 2325 C CA . SER A 1 280 ? -16.859 0.858 13.657 1.00 91.38 280 SER A CA 1
ATOM 2326 C C . SER A 1 280 ? -15.967 -0.126 12.882 1.00 91.38 280 SER A C 1
ATOM 2328 O O . SER A 1 280 ? -15.478 0.191 11.798 1.00 91.38 280 SER A O 1
ATOM 2330 N N . SER A 1 281 ? -15.810 -1.355 13.389 1.00 88.81 281 SER A N 1
ATOM 2331 C CA . SER A 1 281 ? -15.114 -2.446 12.684 1.00 88.81 281 SER A CA 1
ATOM 2332 C C . SER A 1 281 ? -15.849 -2.864 11.413 1.00 88.81 281 SER A C 1
ATOM 2334 O O . SER A 1 281 ? -15.232 -3.100 10.376 1.00 88.81 281 SER A O 1
ATOM 2336 N N . LEU A 1 282 ? -17.178 -2.939 11.488 1.00 90.44 282 LEU A N 1
ATOM 2337 C CA . LEU A 1 282 ? -18.043 -3.281 10.370 1.00 90.44 282 LEU A CA 1
ATOM 2338 C C . LEU A 1 282 ? -17.980 -2.214 9.271 1.00 90.44 282 LEU A C 1
ATOM 2340 O O . LEU A 1 282 ? -17.810 -2.560 8.105 1.00 90.44 282 LEU A O 1
ATOM 2344 N N . GLN A 1 283 ? -18.047 -0.930 9.639 1.00 91.25 283 GLN A N 1
ATOM 2345 C CA . GLN A 1 283 ? -17.833 0.183 8.711 1.00 91.25 283 GLN A CA 1
ATOM 2346 C C . GLN A 1 283 ? -16.492 0.037 7.997 1.00 91.25 283 GLN A C 1
ATOM 2348 O O . GLN A 1 283 ? -16.446 0.100 6.770 1.00 91.25 283 GLN A O 1
ATOM 2353 N N . ALA A 1 284 ? -15.414 -0.178 8.759 1.00 89.81 284 ALA A N 1
ATOM 2354 C CA . ALA A 1 284 ? -14.083 -0.341 8.200 1.00 89.81 284 ALA A CA 1
ATOM 2355 C C . ALA A 1 284 ? -14.043 -1.524 7.224 1.00 89.81 284 ALA A C 1
ATOM 2357 O O . ALA A 1 284 ? -13.550 -1.367 6.116 1.00 89.81 284 ALA A O 1
ATOM 2358 N N . ALA A 1 285 ? -14.606 -2.682 7.577 1.00 88.62 285 ALA A N 1
ATOM 2359 C CA . ALA A 1 285 ? -14.641 -3.848 6.694 1.00 88.62 285 ALA A CA 1
ATOM 2360 C C . ALA A 1 285 ? -15.393 -3.592 5.384 1.00 88.62 285 ALA A C 1
ATOM 2362 O O . ALA A 1 285 ? -14.893 -3.955 4.319 1.00 88.62 285 ALA A O 1
ATOM 2363 N N . ILE A 1 286 ? -16.546 -2.925 5.435 1.00 90.12 286 ILE A N 1
ATOM 2364 C CA . ILE A 1 286 ? -17.314 -2.588 4.229 1.00 90.12 286 ILE A CA 1
ATOM 2365 C C . ILE A 1 286 ? -16.558 -1.553 3.383 1.00 90.12 286 ILE A C 1
ATOM 2367 O O . ILE A 1 286 ? -16.416 -1.739 2.177 1.00 90.12 286 ILE A O 1
ATOM 2371 N N . ALA A 1 287 ? -16.034 -0.491 4.004 1.00 90.75 287 ALA A N 1
ATOM 2372 C CA . ALA A 1 287 ? -15.285 0.558 3.311 1.00 90.75 287 ALA A CA 1
ATOM 2373 C C . ALA A 1 287 ? -14.014 0.005 2.646 1.00 90.75 287 ALA A C 1
ATOM 2375 O O . ALA A 1 287 ? -13.785 0.222 1.458 1.00 90.75 287 ALA A O 1
ATOM 2376 N N . TRP A 1 288 ? -13.228 -0.785 3.381 1.00 89.56 288 TRP A N 1
ATOM 2377 C CA . TRP A 1 288 ? -12.022 -1.425 2.864 1.00 89.56 288 TRP A CA 1
ATOM 2378 C C . TRP A 1 288 ? -12.315 -2.448 1.771 1.00 89.56 288 TRP A C 1
ATOM 2380 O O . TRP A 1 288 ? -11.505 -2.579 0.863 1.00 89.56 288 TRP A O 1
ATOM 2390 N N . SER A 1 289 ? -13.459 -3.137 1.800 1.00 88.31 289 SER A N 1
ATOM 2391 C CA . SER A 1 289 ? -13.865 -4.026 0.698 1.00 88.31 289 SER A CA 1
ATOM 2392 C C . SER A 1 289 ? -14.172 -3.254 -0.590 1.00 88.31 289 SER A C 1
ATOM 2394 O O . SER A 1 289 ? -14.042 -3.812 -1.673 1.00 88.31 289 SER A O 1
ATOM 2396 N N . GLY A 1 290 ? -14.544 -1.974 -0.488 1.00 87.62 290 GLY A N 1
ATOM 2397 C CA . GLY A 1 290 ? -14.752 -1.100 -1.644 1.00 87.62 290 GLY A CA 1
ATOM 2398 C C . GLY A 1 290 ? -13.461 -0.568 -2.276 1.00 87.62 290 GLY A C 1
ATOM 2399 O O . GLY A 1 290 ? -13.472 -0.260 -3.460 1.00 87.62 290 GLY A O 1
ATOM 2400 N N . ILE A 1 291 ? -12.366 -0.470 -1.512 1.00 89.25 291 ILE A N 1
ATOM 2401 C CA . ILE A 1 291 ? -11.119 0.201 -1.940 1.00 89.25 291 ILE A CA 1
ATOM 2402 C C . ILE A 1 291 ? -9.947 -0.788 -2.093 1.00 89.25 291 ILE A C 1
ATOM 2404 O O . ILE A 1 291 ? -9.094 -0.624 -2.960 1.00 89.25 291 ILE A O 1
ATOM 2408 N N . SER A 1 292 ? -9.879 -1.832 -1.260 1.00 89.38 292 SER A N 1
ATOM 2409 C CA . SER A 1 292 ? -8.761 -2.780 -1.213 1.00 89.38 292 SER A CA 1
ATOM 2410 C C . SER A 1 292 ? -9.125 -4.144 -1.790 1.00 89.38 292 SER A C 1
ATOM 2412 O O . SER A 1 292 ? -10.006 -4.842 -1.282 1.00 89.38 292 SER A O 1
ATOM 2414 N N . VAL A 1 293 ? -8.339 -4.592 -2.774 1.00 86.94 293 VAL A N 1
ATOM 2415 C CA . VAL A 1 293 ? -8.516 -5.898 -3.433 1.00 86.94 293 VAL A CA 1
ATOM 2416 C C . VAL A 1 293 ? -8.360 -7.052 -2.439 1.00 86.94 293 VAL A C 1
ATOM 2418 O O . VAL A 1 293 ? -9.141 -8.004 -2.456 1.00 86.94 293 VAL A O 1
ATOM 2421 N N . ARG A 1 294 ? -7.385 -6.962 -1.526 1.00 84.50 294 ARG A N 1
ATOM 2422 C CA . ARG A 1 294 ? -7.149 -7.989 -0.496 1.00 84.50 294 ARG A CA 1
ATOM 2423 C C . ARG A 1 294 ? -8.339 -8.127 0.452 1.00 84.50 294 ARG A C 1
ATOM 2425 O O . ARG A 1 294 ? -8.706 -9.244 0.817 1.00 84.50 294 ARG A O 1
ATOM 2432 N N . THR A 1 295 ? -8.955 -7.008 0.831 1.00 84.31 295 THR A N 1
ATOM 2433 C CA . THR A 1 295 ? -10.130 -7.025 1.714 1.00 84.31 295 THR A CA 1
ATOM 2434 C C . THR A 1 295 ? -11.363 -7.529 0.974 1.00 84.31 295 THR A C 1
ATOM 2436 O O . THR A 1 295 ? -12.071 -8.377 1.510 1.00 84.31 295 THR A O 1
ATOM 2439 N N . LEU A 1 296 ? -11.556 -7.117 -0.283 1.00 87.31 296 LEU A N 1
ATOM 2440 C CA . LEU A 1 296 ? -12.633 -7.621 -1.135 1.00 87.31 296 LEU A CA 1
ATOM 2441 C C . LEU A 1 296 ? -12.564 -9.145 -1.318 1.00 87.31 296 LEU A C 1
ATOM 2443 O O . LEU A 1 296 ? -13.577 -9.824 -1.204 1.00 87.31 296 LEU A O 1
ATOM 2447 N N . LYS A 1 297 ? -11.369 -9.712 -1.533 1.00 87.62 297 LYS A N 1
ATOM 2448 C CA . LYS A 1 297 ? -11.186 -11.174 -1.612 1.00 87.62 297 LYS A CA 1
ATOM 2449 C C . LYS A 1 297 ? -11.505 -11.890 -0.297 1.00 87.62 297 LYS A C 1
ATOM 2451 O O . LYS A 1 297 ? -11.884 -13.057 -0.322 1.00 87.62 297 LYS A O 1
ATOM 2456 N N . ARG A 1 298 ? -11.346 -11.211 0.844 1.00 84.06 298 ARG A N 1
ATOM 2457 C CA . ARG A 1 298 ? -11.671 -11.752 2.170 1.00 84.06 298 ARG A CA 1
ATOM 2458 C C . ARG A 1 298 ? -13.161 -11.653 2.499 1.00 84.06 298 ARG A C 1
ATOM 2460 O O . ARG A 1 298 ? -13.686 -12.572 3.119 1.00 84.06 298 ARG A O 1
ATOM 2467 N N . PHE A 1 299 ? -13.831 -10.580 2.078 1.00 87.44 299 PHE A N 1
ATOM 2468 C CA . PHE A 1 299 ? -15.276 -10.392 2.239 1.00 87.44 299 PHE A CA 1
ATOM 2469 C C . PHE A 1 299 ? -15.958 -10.105 0.895 1.00 87.44 299 PHE A C 1
ATOM 2471 O O . PHE A 1 299 ? -16.405 -8.982 0.661 1.00 87.44 299 PHE A O 1
ATOM 2478 N N . PRO A 1 300 ? -16.082 -11.109 0.006 1.00 88.62 300 PRO A N 1
ATOM 2479 C CA . PRO A 1 300 ? -16.685 -10.895 -1.309 1.00 88.62 300 PRO A CA 1
ATOM 2480 C C . PRO A 1 300 ? -18.172 -10.542 -1.239 1.00 88.62 300 PRO A C 1
ATOM 2482 O O . PRO A 1 300 ? -18.704 -9.892 -2.133 1.00 88.62 300 PRO A O 1
ATOM 2485 N N . THR A 1 301 ? -18.861 -11.001 -0.191 1.00 90.69 301 THR A N 1
ATOM 2486 C CA . THR A 1 301 ? -20.290 -10.749 0.015 1.00 90.69 301 THR A CA 1
ATOM 2487 C C . THR A 1 301 ? -20.556 -10.279 1.436 1.00 90.69 301 THR A C 1
ATOM 2489 O O . THR A 1 301 ? -19.837 -10.635 2.370 1.00 90.69 301 THR A O 1
ATOM 2492 N N . GLU A 1 302 ? -21.650 -9.539 1.615 1.00 89.38 302 GLU A N 1
ATOM 2493 C CA . GLU A 1 302 ? -22.100 -9.051 2.925 1.00 89.38 302 GLU A CA 1
ATOM 2494 C C . GLU A 1 302 ? -22.300 -10.191 3.943 1.00 89.38 302 GLU A C 1
ATOM 2496 O O . GLU A 1 302 ? -22.090 -9.998 5.137 1.00 89.38 302 GLU A O 1
ATOM 2501 N N . ARG A 1 303 ? -22.635 -11.407 3.484 1.00 90.31 303 ARG A N 1
ATOM 2502 C CA . ARG A 1 303 ? -22.771 -12.592 4.349 1.00 90.31 303 ARG A CA 1
ATOM 2503 C C . ARG A 1 303 ? -21.463 -12.996 5.023 1.00 90.31 303 ARG A C 1
ATOM 2505 O O . ARG A 1 303 ? -21.492 -13.357 6.196 1.00 90.31 303 ARG A O 1
ATOM 2512 N N . HIS A 1 304 ? -20.323 -12.830 4.354 1.00 89.38 304 HIS A N 1
ATOM 2513 C CA . HIS A 1 304 ? -19.025 -13.106 4.972 1.00 89.38 304 HIS A CA 1
ATOM 2514 C C . HIS A 1 304 ? -18.760 -12.185 6.175 1.00 89.38 304 HIS A C 1
ATOM 2516 O O . HIS A 1 304 ? -18.044 -12.576 7.091 1.00 89.38 304 HIS A O 1
ATOM 2522 N N . LEU A 1 305 ? -19.346 -10.977 6.219 1.00 88.88 305 LEU A N 1
ATOM 2523 C CA . LEU A 1 305 ? -19.240 -10.072 7.375 1.00 88.88 305 LEU A CA 1
ATOM 2524 C C . LEU A 1 305 ? -20.029 -10.594 8.585 1.00 88.88 305 LEU A C 1
ATOM 2526 O O . LEU A 1 305 ? -19.601 -10.407 9.727 1.00 88.88 305 LEU A O 1
ATOM 2530 N N . VAL A 1 306 ? -21.159 -11.262 8.336 1.00 90.12 306 VAL A N 1
ATOM 2531 C CA . VAL A 1 306 ? -21.964 -11.932 9.368 1.00 90.12 306 VAL A CA 1
ATOM 2532 C C . VAL A 1 306 ? -21.221 -13.157 9.900 1.00 90.12 306 VAL A C 1
ATOM 2534 O O . VAL A 1 306 ? -21.067 -13.310 11.108 1.00 90.12 306 VAL A O 1
ATOM 2537 N N . GLU A 1 307 ? -20.657 -13.977 9.010 1.00 87.25 307 GLU A N 1
ATOM 2538 C CA . GLU A 1 307 ? -19.833 -15.141 9.374 1.00 87.25 307 GLU A CA 1
ATOM 2539 C C . GLU A 1 307 ? -18.573 -14.743 10.164 1.00 87.25 307 GLU A C 1
ATOM 2541 O O . GLU A 1 307 ? -18.168 -15.430 11.102 1.00 87.25 307 GLU A O 1
ATOM 2546 N N . ALA A 1 308 ? -17.983 -13.582 9.857 1.00 83.44 308 ALA A N 1
ATOM 2547 C CA . ALA A 1 308 ? -16.888 -12.992 10.631 1.00 83.44 308 ALA A CA 1
ATOM 2548 C C . ALA A 1 308 ? -17.327 -12.341 11.957 1.00 83.44 308 ALA A C 1
ATOM 2550 O O . ALA A 1 308 ? -16.487 -11.767 12.650 1.00 83.44 308 ALA A O 1
ATOM 2551 N N . HIS A 1 309 ? -18.608 -12.431 12.326 1.00 85.56 309 HIS A N 1
ATOM 2552 C CA . HIS A 1 309 ? -19.177 -11.870 13.555 1.00 85.56 309 HIS A CA 1
ATOM 2553 C C . HIS A 1 309 ? -19.042 -10.336 13.667 1.00 85.56 309 HIS A C 1
ATOM 2555 O O . HIS A 1 309 ? -19.087 -9.774 14.764 1.00 85.56 309 HIS A O 1
ATOM 2561 N N . LEU A 1 310 ? -18.901 -9.633 12.537 1.00 85.19 310 LEU A N 1
ATOM 2562 C CA . LEU A 1 310 ? -18.903 -8.165 12.498 1.00 85.19 310 LEU A CA 1
ATOM 2563 C C . LEU A 1 310 ? -20.329 -7.600 12.489 1.00 85.19 310 LEU A C 1
ATOM 2565 O O . LEU A 1 310 ? -20.568 -6.492 12.972 1.00 85.19 310 LEU A O 1
ATOM 2569 N N . MET A 1 311 ? -21.284 -8.380 11.991 1.00 89.19 311 MET A N 1
ATOM 2570 C CA . MET A 1 311 ? -22.697 -8.031 11.888 1.00 89.19 311 MET A CA 1
ATOM 2571 C C . MET A 1 311 ? -23.548 -9.174 12.451 1.00 89.19 311 MET A C 1
ATOM 2573 O O . MET A 1 311 ? -23.235 -10.340 12.225 1.00 89.19 311 MET A O 1
ATOM 2577 N N . THR A 1 312 ? -24.609 -8.859 13.195 1.00 91.56 312 THR A N 1
ATOM 2578 C CA . THR A 1 312 ? -25.584 -9.865 13.651 1.00 91.56 312 THR A CA 1
ATOM 2579 C C . THR A 1 312 ? -26.620 -10.155 12.559 1.00 91.56 312 THR A C 1
ATOM 2581 O O . THR A 1 312 ? -26.799 -9.362 11.637 1.00 91.56 312 THR A O 1
ATOM 2584 N N . GLU A 1 313 ? -27.364 -11.261 12.662 1.00 93.69 313 GLU A N 1
ATOM 2585 C CA . GLU A 1 313 ? -28.449 -11.559 11.706 1.00 93.69 313 GLU A CA 1
ATOM 2586 C C . GLU A 1 313 ? -29.559 -10.490 11.709 1.00 93.69 313 GLU A C 1
ATOM 2588 O O . GLU A 1 313 ? -30.170 -10.213 10.677 1.00 93.69 313 GLU A O 1
ATOM 2593 N N . GLU A 1 314 ? -29.819 -9.855 12.853 1.00 92.81 314 GLU A N 1
ATOM 2594 C CA . GLU A 1 314 ? -30.791 -8.758 12.949 1.00 92.81 314 GLU A CA 1
ATOM 2595 C C . GLU A 1 314 ? -30.292 -7.503 12.229 1.00 92.81 314 GLU A C 1
ATOM 2597 O O . GLU A 1 314 ? -31.022 -6.882 11.454 1.00 92.81 314 GLU A O 1
ATOM 2602 N N . GLU A 1 315 ? -29.020 -7.162 12.421 1.00 94.00 315 GLU A N 1
ATOM 2603 C CA . GLU A 1 315 ? -28.38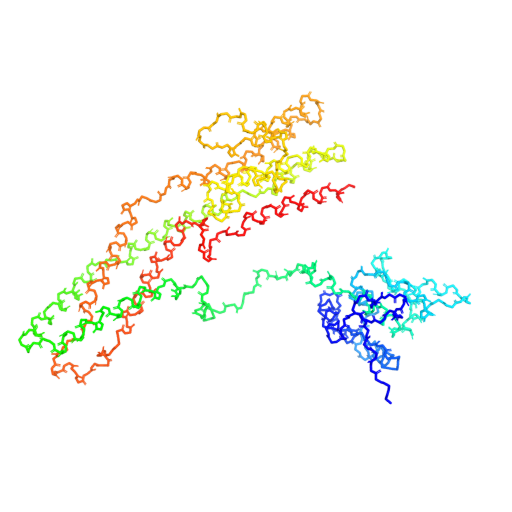9 -6.036 11.739 1.00 94.00 315 GLU A CA 1
ATOM 2604 C C . GLU A 1 315 ? -28.246 -6.279 10.245 1.00 94.00 315 GLU A C 1
ATOM 2606 O O . GLU A 1 315 ? -28.373 -5.337 9.473 1.00 94.00 315 GLU A O 1
ATOM 2611 N N . TYR A 1 316 ? -28.045 -7.528 9.824 1.00 93.81 316 TYR A N 1
ATOM 2612 C CA . TYR A 1 316 ? -28.022 -7.900 8.415 1.00 93.81 316 TYR A CA 1
ATOM 2613 C C . TYR A 1 316 ? -29.363 -7.633 7.734 1.00 93.81 316 TYR A C 1
ATOM 2615 O O . TYR A 1 316 ? -29.401 -7.062 6.642 1.00 93.81 316 TYR A O 1
ATOM 2623 N N . LYS A 1 317 ? -30.481 -7.945 8.398 1.00 93.00 317 LYS A N 1
ATOM 2624 C CA . LYS A 1 317 ? -31.821 -7.585 7.902 1.00 93.00 317 LYS A CA 1
ATOM 2625 C C . LYS A 1 317 ? -31.998 -6.069 7.809 1.00 93.00 317 LYS A C 1
ATOM 2627 O O . LYS A 1 317 ? -32.500 -5.571 6.806 1.00 93.00 317 LYS A O 1
ATOM 2632 N N . MET A 1 318 ? -31.543 -5.327 8.819 1.00 92.12 318 MET A N 1
ATOM 2633 C CA . MET A 1 318 ? -31.592 -3.861 8.803 1.00 92.12 318 MET A CA 1
ATOM 2634 C C . MET A 1 318 ? -30.709 -3.265 7.693 1.00 92.12 318 MET A C 1
ATOM 2636 O O . MET A 1 318 ? -31.117 -2.325 7.021 1.00 92.12 318 MET A O 1
ATOM 2640 N N . PHE A 1 319 ? -29.519 -3.821 7.469 1.00 92.06 319 PHE A N 1
ATOM 2641 C CA . PHE A 1 319 ? -28.558 -3.364 6.465 1.00 92.06 319 PHE A CA 1
ATOM 2642 C C . PHE A 1 319 ? -29.024 -3.637 5.029 1.00 92.06 319 PHE A C 1
ATOM 2644 O O . PHE A 1 319 ? -28.889 -2.792 4.139 1.00 92.06 319 PHE A O 1
ATOM 2651 N N . THR A 1 320 ? -29.601 -4.816 4.796 1.00 90.56 320 THR A N 1
ATOM 2652 C CA . THR A 1 320 ? -30.150 -5.201 3.489 1.00 90.56 320 THR A CA 1
ATOM 2653 C C . THR A 1 320 ? -31.412 -4.418 3.143 1.00 90.56 320 THR A C 1
ATOM 2655 O O . THR A 1 320 ? -31.580 -4.068 1.979 1.00 90.56 320 THR A O 1
ATOM 2658 N N . GLY A 1 321 ? -32.227 -4.053 4.140 1.00 89.12 321 GLY A N 1
ATOM 2659 C CA . GLY A 1 321 ? -33.427 -3.230 3.959 1.00 89.12 321 GLY A CA 1
ATOM 2660 C C . GLY A 1 321 ? -33.175 -1.775 3.541 1.00 89.12 321 GLY A C 1
ATOM 2661 O O . GLY A 1 321 ? -34.106 -1.105 3.106 1.00 89.12 321 GLY A O 1
ATOM 2662 N N . VAL A 1 322 ? -31.941 -1.270 3.645 1.00 88.31 322 VAL A N 1
ATOM 2663 C CA . VAL A 1 322 ? -31.578 0.050 3.106 1.00 88.31 322 VAL A CA 1
ATOM 2664 C C . VAL A 1 322 ? -31.367 -0.069 1.598 1.00 88.31 322 VAL A C 1
ATOM 2666 O O . VAL A 1 322 ? -30.449 -0.759 1.156 1.00 88.31 322 VAL A O 1
ATOM 2669 N N . GLU A 1 323 ? -32.172 0.614 0.791 1.00 82.88 323 GLU A N 1
ATOM 2670 C CA . GLU A 1 323 ? -31.944 0.704 -0.653 1.00 82.88 323 GLU A CA 1
ATOM 2671 C C . GLU A 1 323 ? -30.938 1.822 -0.955 1.00 82.88 323 GLU A C 1
ATOM 2673 O O . GLU A 1 323 ? -31.256 3.000 -0.836 1.00 82.88 323 GLU A O 1
ATOM 2678 N N . GLU A 1 324 ? -29.712 1.462 -1.342 1.00 78.38 324 GLU A N 1
ATOM 2679 C CA . GLU A 1 324 ? -28.684 2.422 -1.762 1.00 78.38 324 GLU A CA 1
ATOM 2680 C C . GLU A 1 324 ? -27.899 1.865 -2.954 1.00 78.38 324 GLU A C 1
ATOM 2682 O O . GLU A 1 324 ? -27.525 0.691 -2.966 1.00 78.38 324 GLU A O 1
ATOM 2687 N N . ARG A 1 325 ? -27.646 2.713 -3.957 1.00 69.75 325 ARG A N 1
ATOM 2688 C CA . ARG A 1 325 ? -26.977 2.334 -5.213 1.00 69.75 325 ARG A CA 1
ATOM 2689 C C . ARG A 1 325 ? -25.468 2.572 -5.182 1.00 69.75 325 ARG A C 1
ATOM 2691 O O . ARG A 1 325 ? -24.746 1.900 -5.908 1.00 69.75 325 ARG A O 1
ATOM 2698 N N . HIS A 1 326 ? -24.988 3.492 -4.343 1.00 70.38 326 HIS A N 1
ATOM 2699 C CA . HIS A 1 326 ? -23.594 3.968 -4.355 1.00 70.38 326 HIS A CA 1
ATOM 2700 C C . HIS A 1 326 ? -22.739 3.381 -3.218 1.00 70.38 326 HIS A C 1
ATOM 2702 O O . HIS A 1 326 ? -21.690 3.919 -2.868 1.00 70.38 326 HIS A O 1
ATOM 2708 N N . GLY A 1 327 ? -23.180 2.256 -2.648 1.00 79.88 327 GLY A N 1
ATOM 2709 C CA . GLY A 1 327 ? -22.508 1.568 -1.550 1.00 79.88 327 GLY A CA 1
ATOM 2710 C C . GLY A 1 327 ? -23.001 2.000 -0.166 1.00 79.88 327 GLY A C 1
ATOM 2711 O O . GLY A 1 327 ? -23.421 3.130 0.059 1.00 79.88 327 GLY A O 1
ATOM 2712 N N . LYS A 1 328 ? -22.941 1.066 0.788 1.00 89.00 328 LYS A N 1
ATOM 2713 C CA . LYS A 1 328 ? -23.541 1.188 2.131 1.00 89.00 328 LYS A CA 1
ATOM 2714 C C . LYS A 1 328 ? -22.507 1.351 3.251 1.00 89.00 328 LYS A C 1
ATOM 2716 O O . LYS A 1 328 ? -22.792 1.096 4.419 1.00 89.00 328 LYS A O 1
ATOM 2721 N N . TRP A 1 329 ? -21.286 1.761 2.912 1.00 89.81 329 TRP A N 1
ATOM 2722 C CA . TRP A 1 329 ? -20.167 1.813 3.859 1.00 89.81 329 TRP A CA 1
ATOM 2723 C C . TRP A 1 329 ? -20.395 2.793 5.021 1.00 89.81 329 TRP A C 1
ATOM 2725 O O . TRP A 1 329 ? -19.851 2.588 6.097 1.00 89.81 329 TRP A O 1
ATOM 2735 N N . PHE A 1 330 ? -21.229 3.821 4.844 1.00 90.88 330 PHE A N 1
ATOM 2736 C CA . PHE A 1 330 ? -21.554 4.809 5.880 1.00 90.88 330 PHE A CA 1
ATOM 2737 C C . PHE A 1 330 ? -22.663 4.356 6.849 1.00 90.88 330 PHE A C 1
ATOM 2739 O O . PHE A 1 330 ? -22.863 4.988 7.887 1.00 90.88 330 PHE A O 1
ATOM 2746 N N . VAL A 1 331 ? -23.395 3.279 6.543 1.00 93.50 331 VAL A N 1
ATOM 2747 C CA . VAL A 1 331 ? -24.569 2.847 7.323 1.00 93.50 331 VAL A CA 1
ATOM 2748 C C . VAL A 1 331 ? -24.226 2.543 8.793 1.00 93.50 331 VAL A C 1
ATOM 2750 O O . VAL A 1 331 ? -24.936 3.046 9.666 1.00 93.50 331 VAL A O 1
ATOM 2753 N N . PRO A 1 332 ? -23.128 1.834 9.132 1.00 93.81 332 PRO A N 1
ATOM 2754 C CA . PRO A 1 332 ? -22.801 1.589 10.538 1.00 93.81 332 PRO A CA 1
ATOM 2755 C C . PRO A 1 332 ? -22.448 2.867 11.322 1.00 93.81 332 PRO A C 1
ATOM 2757 O O . PRO A 1 332 ? -22.738 2.947 12.514 1.00 93.81 332 PRO A O 1
ATOM 2760 N N . VAL A 1 333 ? -21.905 3.907 10.669 1.00 93.94 333 VAL A N 1
ATOM 2761 C CA . VAL A 1 333 ? -21.677 5.229 11.301 1.00 93.94 333 VAL A CA 1
ATOM 2762 C C . VAL A 1 333 ? -22.995 5.862 11.716 1.00 93.94 333 VAL A C 1
ATOM 2764 O O . VAL A 1 333 ? -23.100 6.419 12.808 1.00 93.94 333 VAL A O 1
ATOM 2767 N N . MET A 1 334 ? -24.014 5.755 10.861 1.00 94.31 334 MET A N 1
ATOM 2768 C CA . MET A 1 334 ? -25.351 6.261 11.165 1.00 94.31 334 MET A CA 1
ATOM 2769 C C . MET A 1 334 ? -25.958 5.537 12.368 1.00 94.31 334 MET A C 1
ATOM 2771 O O . MET A 1 334 ? -26.588 6.176 13.210 1.00 94.31 334 MET A O 1
ATOM 2775 N N . TRP A 1 335 ? -25.732 4.227 12.505 1.00 95.88 335 TRP A N 1
ATOM 2776 C CA . TRP A 1 335 ? -26.164 3.474 13.688 1.00 95.88 335 TRP A CA 1
ATOM 2777 C C . TRP A 1 335 ? -25.470 3.961 14.963 1.00 95.88 335 TRP A C 1
ATOM 2779 O O . TRP A 1 335 ? -26.145 4.185 15.968 1.00 95.88 335 TRP A O 1
ATOM 2789 N N . ILE A 1 336 ? -24.155 4.209 14.911 1.00 96.12 336 ILE A N 1
ATOM 2790 C CA . ILE A 1 336 ? -23.407 4.786 16.039 1.00 96.12 336 ILE A CA 1
ATOM 2791 C C . ILE A 1 336 ? -23.971 6.165 16.400 1.00 96.12 336 ILE A C 1
ATOM 2793 O O . ILE A 1 336 ? -24.2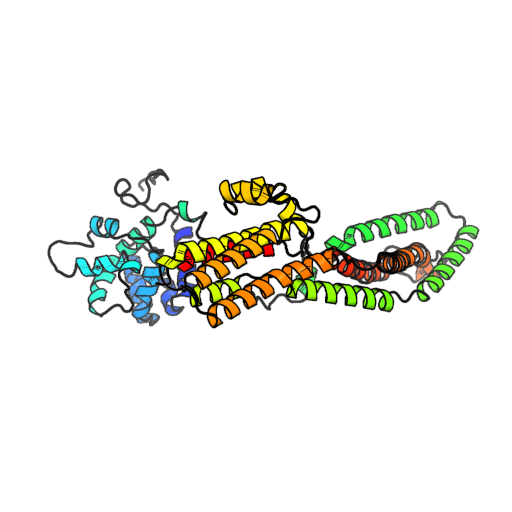78 6.411 17.563 1.00 96.12 336 ILE A O 1
ATOM 2797 N N . SER A 1 337 ? -24.165 7.049 15.418 1.00 97.19 337 SER A N 1
ATOM 2798 C CA . SER A 1 337 ? -24.706 8.393 15.654 1.00 97.19 337 SER A CA 1
ATOM 2799 C C . SER A 1 337 ? -26.104 8.350 16.287 1.00 97.19 337 SER A C 1
ATOM 2801 O O . SER A 1 337 ? -26.364 9.045 17.271 1.00 97.19 337 SER A O 1
ATOM 2803 N N . ASN A 1 338 ? -26.982 7.466 15.803 1.00 97.00 338 ASN A N 1
ATOM 2804 C CA . ASN A 1 338 ? -28.317 7.271 16.369 1.00 97.00 338 ASN A CA 1
ATOM 2805 C C . ASN A 1 338 ? -28.278 6.727 17.803 1.00 97.00 338 ASN A C 1
ATOM 2807 O O . ASN A 1 338 ? -29.062 7.174 18.646 1.00 97.00 338 ASN A O 1
ATOM 2811 N N . LEU A 1 339 ? -27.359 5.801 18.098 1.00 96.75 339 LEU A N 1
ATOM 2812 C CA . LEU A 1 339 ? -27.140 5.281 19.447 1.00 96.75 339 LEU A CA 1
ATOM 2813 C C . LEU A 1 339 ? -26.672 6.391 20.395 1.00 96.75 339 LEU A C 1
ATOM 2815 O O . LEU A 1 339 ? -27.244 6.544 21.471 1.00 96.75 339 LEU A O 1
ATOM 2819 N N . LEU A 1 340 ? -25.703 7.212 19.983 1.00 96.81 340 LEU A N 1
ATOM 2820 C CA . LEU A 1 340 ? -25.248 8.364 20.769 1.00 96.81 340 LEU A CA 1
ATOM 2821 C C . LEU A 1 340 ? -26.386 9.366 21.022 1.00 96.81 340 LEU A C 1
ATOM 2823 O O . LEU A 1 340 ? -26.582 9.809 22.153 1.00 96.81 340 LEU A O 1
ATOM 2827 N N . GLY A 1 341 ? -27.204 9.654 20.006 1.00 97.00 341 GLY A N 1
ATOM 2828 C CA . GLY A 1 341 ? -28.393 10.496 20.157 1.00 97.00 341 GLY A CA 1
ATOM 2829 C C . GLY A 1 341 ? -29.437 9.907 21.115 1.00 97.00 341 GLY A C 1
ATOM 2830 O O . GLY A 1 341 ? -30.087 10.646 21.856 1.00 97.00 341 GLY A O 1
ATOM 2831 N N . ALA A 1 342 ? -29.591 8.580 21.149 1.00 96.88 342 ALA A N 1
ATOM 2832 C CA . ALA A 1 342 ? -30.465 7.907 22.107 1.00 96.88 342 ALA A CA 1
ATOM 2833 C C . ALA A 1 342 ? -29.932 8.009 23.545 1.00 96.88 342 ALA A C 1
ATOM 2835 O O . ALA A 1 342 ? -30.713 8.298 24.451 1.00 96.88 342 ALA A O 1
ATOM 2836 N N . LEU A 1 343 ? -28.621 7.844 23.754 1.00 96.06 343 LEU A N 1
ATOM 2837 C CA . LEU A 1 343 ? -27.988 8.009 25.069 1.00 96.06 343 LEU A CA 1
ATOM 2838 C C . LEU A 1 343 ? -28.149 9.435 25.603 1.00 96.06 343 LEU A C 1
ATOM 2840 O O . LEU A 1 343 ? -28.425 9.614 26.788 1.00 96.06 343 LEU A O 1
ATOM 2844 N N . TYR A 1 344 ? -28.044 10.436 24.727 1.00 96.88 344 TYR A N 1
ATOM 2845 C CA . TYR A 1 344 ? -28.283 11.833 25.085 1.00 96.88 344 TYR A CA 1
ATOM 2846 C C . TYR A 1 344 ? -29.743 12.085 25.489 1.00 96.88 344 TYR A C 1
ATOM 2848 O O . TYR A 1 344 ? -30.003 12.666 26.540 1.00 96.88 344 TYR A O 1
ATOM 2856 N N . ARG A 1 345 ? -30.720 11.580 24.717 1.00 97.12 345 ARG A N 1
ATOM 2857 C CA . ARG A 1 345 ? -32.153 11.685 25.071 1.00 97.12 345 ARG A CA 1
ATOM 2858 C C . ARG A 1 345 ? -32.492 10.996 26.395 1.00 97.12 345 ARG A C 1
ATOM 2860 O O . ARG A 1 345 ? -33.369 11.460 27.111 1.00 97.12 345 ARG A O 1
ATOM 2867 N N . GLN A 1 346 ? -31.796 9.908 26.716 1.00 95.31 346 GLN A N 1
ATOM 2868 C CA . GLN A 1 346 ? -31.913 9.197 27.993 1.00 95.31 346 GLN A CA 1
ATOM 2869 C C . GLN A 1 346 ? -31.154 9.883 29.144 1.00 95.31 346 GLN A C 1
ATOM 2871 O O . GLN A 1 346 ? -31.113 9.329 30.238 1.00 95.31 346 GLN A O 1
ATOM 2876 N N . GLN A 1 347 ? -30.529 11.045 28.907 1.00 93.38 347 GLN A N 1
ATOM 2877 C CA . GLN A 1 347 ? -29.683 11.767 29.867 1.00 93.38 347 GLN A CA 1
ATOM 2878 C C . GLN A 1 347 ? -28.529 10.923 30.441 1.00 93.38 347 GLN A C 1
ATOM 2880 O O . GLN A 1 347 ? -28.059 11.166 31.549 1.00 93.38 347 GLN A O 1
ATOM 2885 N N . ARG A 1 348 ? -28.048 9.925 29.685 1.00 92.69 348 ARG A N 1
ATOM 2886 C CA . ARG A 1 348 ? -26.885 9.102 30.069 1.00 92.69 348 ARG A CA 1
ATOM 2887 C C . ARG A 1 348 ? -25.553 9.775 29.756 1.00 92.69 348 ARG A C 1
ATOM 2889 O O . ARG A 1 348 ? -24.546 9.405 30.348 1.00 92.69 348 ARG A O 1
ATOM 2896 N N . ILE A 1 349 ? -25.560 10.706 28.807 1.00 94.75 349 ILE A N 1
ATOM 2897 C CA . ILE A 1 349 ? -24.422 11.546 28.431 1.00 94.75 349 ILE A CA 1
ATOM 2898 C C . ILE A 1 349 ? -24.878 13.000 28.334 1.00 94.75 349 ILE A C 1
ATOM 2900 O O . ILE A 1 349 ? -26.032 13.262 27.983 1.00 94.75 349 ILE A O 1
ATOM 2904 N N . ASP A 1 350 ? -23.978 13.935 28.624 1.00 95.44 350 ASP A N 1
ATOM 2905 C CA . ASP A 1 350 ? -24.229 15.369 28.474 1.00 95.44 350 ASP A CA 1
ATOM 2906 C C . ASP A 1 350 ? -23.933 15.876 27.043 1.00 95.44 350 ASP A C 1
ATOM 2908 O O . ASP A 1 350 ? -23.500 15.133 26.153 1.00 95.44 350 ASP A O 1
ATOM 2912 N N . SER A 1 351 ? -24.199 17.161 26.796 1.00 95.62 351 SER A N 1
ATOM 2913 C CA . SER A 1 351 ? -23.986 17.788 25.486 1.00 95.62 351 SER A CA 1
ATOM 2914 C C . SER A 1 351 ? -22.506 17.898 25.096 1.00 95.62 351 SER A C 1
ATOM 2916 O O . SER A 1 351 ? -22.185 17.851 23.906 1.00 95.62 351 SER A O 1
ATOM 2918 N N . VAL A 1 352 ? -21.599 18.007 26.070 1.00 96.25 352 VAL A N 1
ATOM 2919 C CA . VAL A 1 352 ? -20.150 18.109 25.844 1.00 96.25 352 VAL A CA 1
ATOM 2920 C C . VAL A 1 352 ? -19.600 16.752 25.416 1.00 96.25 352 VAL A C 1
ATOM 2922 O O . VAL A 1 352 ? -18.927 16.656 24.389 1.00 96.25 352 VAL A O 1
ATOM 2925 N N . GLN A 1 353 ? -19.954 15.691 26.139 1.00 94.75 353 GLN A N 1
ATOM 2926 C CA . GLN A 1 353 ? -19.617 14.307 25.824 1.00 94.75 353 GLN A CA 1
ATOM 2927 C C . GLN A 1 353 ? -20.152 13.905 24.448 1.00 94.75 353 GLN A C 1
ATOM 2929 O O . GLN A 1 353 ? -19.419 13.308 23.658 1.00 94.75 353 GLN A O 1
ATOM 2934 N N . LEU A 1 354 ? -21.398 14.273 24.122 1.00 96.50 354 LEU A N 1
ATOM 2935 C CA . LEU A 1 354 ? -21.962 14.024 22.796 1.00 96.50 354 LEU A CA 1
ATOM 2936 C C . LEU A 1 354 ? -21.132 14.705 21.699 1.00 96.50 354 LEU A C 1
ATOM 2938 O O . LEU A 1 354 ? -20.790 14.059 20.711 1.00 96.50 354 LEU A O 1
ATOM 2942 N N . ASN A 1 355 ? -20.771 15.980 21.874 1.00 96.62 355 ASN A N 1
ATOM 2943 C CA . ASN A 1 355 ? -19.962 16.704 20.895 1.00 96.62 355 ASN A CA 1
ATOM 2944 C C . ASN A 1 355 ? -18.566 16.078 20.721 1.00 96.62 355 ASN A C 1
ATOM 2946 O O . ASN A 1 355 ? -18.117 15.877 19.593 1.00 96.62 355 ASN A O 1
ATOM 2950 N N . MET A 1 356 ? -17.909 15.698 21.822 1.00 96.12 356 MET A N 1
ATOM 2951 C CA . MET A 1 356 ? -16.605 15.026 21.795 1.00 96.12 356 MET A CA 1
ATOM 2952 C C . MET A 1 356 ? -16.665 13.692 21.036 1.00 96.12 356 MET A C 1
ATOM 2954 O O . MET A 1 356 ? -15.806 13.420 20.195 1.00 96.12 356 MET A O 1
ATOM 2958 N N . LEU A 1 357 ? -17.696 12.878 21.284 1.00 96.19 357 LEU A N 1
ATOM 2959 C CA . LEU A 1 357 ? -17.900 11.598 20.599 1.00 96.19 357 LEU A CA 1
ATOM 2960 C C . LEU A 1 357 ? -18.218 11.786 19.111 1.00 96.19 357 LEU A C 1
ATOM 2962 O O . LEU A 1 357 ? -17.625 11.111 18.269 1.00 96.19 357 LEU A O 1
ATOM 2966 N N . MET A 1 358 ? -19.107 12.723 18.775 1.00 96.62 358 MET A N 1
ATOM 2967 C CA . MET A 1 358 ? -19.476 13.014 17.387 1.00 96.62 358 MET A CA 1
ATOM 2968 C C . MET A 1 358 ? -18.286 13.536 16.577 1.00 96.62 358 MET A C 1
ATOM 2970 O O . MET A 1 358 ? -18.101 13.118 15.436 1.00 96.62 358 MET A O 1
ATOM 2974 N N . GLN A 1 359 ? -17.431 14.377 17.165 1.00 96.31 359 GLN A N 1
ATOM 2975 C CA . GLN A 1 359 ? -16.228 14.871 16.494 1.00 96.31 359 GLN A CA 1
ATOM 2976 C C . GLN A 1 359 ? -15.262 13.732 16.133 1.00 96.31 359 GLN A C 1
ATOM 2978 O O . GLN A 1 359 ? -14.741 13.700 15.017 1.00 96.31 359 GLN A O 1
ATOM 2983 N N . GLN A 1 360 ? -15.045 12.773 17.042 1.00 94.75 360 GLN A N 1
ATOM 2984 C CA . GLN A 1 360 ? -14.198 11.613 16.742 1.00 94.75 360 GLN A CA 1
ATOM 2985 C C . GLN A 1 360 ? -14.846 10.672 15.720 1.00 94.75 360 GLN A C 1
ATOM 2987 O O . GLN A 1 360 ? -14.150 10.129 14.864 1.00 94.75 360 GLN A O 1
ATOM 2992 N N . LEU A 1 361 ? -16.172 10.514 15.764 1.00 95.44 361 LEU A N 1
ATOM 2993 C CA . LEU A 1 361 ? -16.912 9.708 14.794 1.00 95.44 361 LEU A CA 1
ATOM 2994 C C . LEU A 1 361 ? -16.810 10.285 13.374 1.00 95.44 361 LEU A C 1
ATOM 2996 O O . LEU A 1 361 ? -16.552 9.541 12.427 1.00 95.44 361 LEU A O 1
ATOM 3000 N N . TYR A 1 362 ? -16.964 11.603 13.223 1.00 94.81 362 TYR A N 1
ATOM 3001 C CA . TYR A 1 362 ? -16.804 12.270 11.930 1.00 94.81 362 TYR A CA 1
ATOM 3002 C C . TYR A 1 362 ? -15.368 12.191 11.428 1.00 94.81 362 TYR A C 1
ATOM 3004 O O . TYR A 1 362 ? -15.160 11.797 10.287 1.00 94.81 362 TYR A O 1
ATOM 3012 N N . SER A 1 363 ? -14.380 12.432 12.295 1.00 93.50 363 SER A N 1
ATOM 3013 C CA . SER A 1 363 ? -12.965 12.272 11.942 1.00 93.50 363 SER A CA 1
ATOM 3014 C C . SER A 1 363 ? -12.648 10.860 11.424 1.00 93.50 363 SER A C 1
ATOM 3016 O O . SER A 1 363 ? -11.974 10.712 10.406 1.00 93.50 363 SER A O 1
ATOM 3018 N N . PHE A 1 364 ? -13.193 9.819 12.066 1.00 91.81 364 PHE A N 1
ATOM 3019 C CA . PHE A 1 364 ? -13.061 8.431 11.611 1.00 91.81 364 PHE A CA 1
ATOM 3020 C C . PHE A 1 364 ? -13.736 8.190 10.250 1.00 91.81 364 PHE A C 1
ATOM 3022 O O . PHE A 1 364 ? -13.162 7.544 9.372 1.00 91.81 364 PHE A O 1
ATOM 3029 N N . ARG A 1 365 ? -14.943 8.724 10.041 1.00 93.38 365 ARG A N 1
ATOM 3030 C CA . ARG A 1 365 ? -15.683 8.606 8.774 1.00 93.38 365 ARG A CA 1
ATOM 3031 C C . ARG A 1 365 ? -15.020 9.372 7.625 1.00 93.38 365 ARG A C 1
ATOM 3033 O O . ARG A 1 365 ? -15.030 8.876 6.500 1.00 93.38 365 ARG A O 1
ATOM 3040 N N . ASP A 1 366 ? -14.454 10.543 7.892 1.00 93.88 366 ASP A N 1
ATOM 3041 C CA . ASP A 1 366 ? -13.886 11.424 6.870 1.00 93.88 366 ASP A CA 1
ATOM 3042 C C . ASP A 1 366 ? -12.593 10.867 6.269 1.00 93.88 366 ASP A C 1
ATOM 3044 O O . ASP A 1 366 ? -12.371 11.037 5.072 1.00 93.88 366 ASP A O 1
ATOM 3048 N N . GLY A 1 367 ? -11.787 10.123 7.037 1.00 92.44 367 GLY A N 1
ATOM 3049 C CA . GLY A 1 367 ? -10.634 9.420 6.464 1.00 92.44 367 GLY A CA 1
ATOM 3050 C C . GLY A 1 367 ? -11.056 8.404 5.395 1.00 92.44 367 GLY A C 1
ATOM 3051 O O . GLY A 1 367 ? -10.570 8.465 4.268 1.00 92.44 367 GLY A O 1
ATOM 3052 N N . PHE A 1 368 ? -12.067 7.567 5.668 1.00 91.69 368 PHE A N 1
ATOM 3053 C CA . PHE A 1 368 ? -12.639 6.678 4.644 1.00 91.69 368 PHE A CA 1
ATOM 3054 C C . PHE A 1 368 ? -13.233 7.446 3.463 1.00 91.69 368 PHE A C 1
ATOM 3056 O O . PHE A 1 368 ? -13.018 7.052 2.320 1.00 91.69 368 PHE A O 1
ATOM 3063 N N . ALA A 1 369 ? -13.953 8.543 3.720 1.00 93.00 369 ALA A N 1
ATOM 3064 C CA . ALA A 1 369 ? -14.520 9.370 2.659 1.00 93.00 369 ALA A CA 1
ATOM 3065 C C . ALA A 1 369 ? -13.431 9.883 1.703 1.00 93.00 369 ALA A C 1
ATOM 3067 O O . ALA A 1 369 ? -13.592 9.774 0.489 1.00 93.00 369 ALA A O 1
ATOM 3068 N N . MET A 1 370 ? -12.307 10.379 2.232 1.00 93.56 370 MET A N 1
ATOM 3069 C CA . MET A 1 370 ? -11.195 10.828 1.391 1.00 93.56 370 MET A CA 1
ATOM 3070 C C . MET A 1 370 ? -10.529 9.676 0.648 1.00 93.56 370 MET A C 1
ATOM 3072 O O . MET A 1 370 ? -10.221 9.836 -0.529 1.00 93.56 370 MET A O 1
ATOM 3076 N N . LEU A 1 371 ? -10.376 8.498 1.257 1.00 92.06 371 LEU A N 1
ATOM 3077 C CA . LEU A 1 371 ? -9.865 7.325 0.540 1.00 92.06 371 LEU A CA 1
ATOM 3078 C C . LEU A 1 371 ? -10.753 6.937 -0.657 1.00 92.06 371 LEU A C 1
ATOM 3080 O O . LEU A 1 371 ? -10.226 6.654 -1.730 1.00 92.06 371 LEU A O 1
ATOM 3084 N N . PHE A 1 372 ? -12.083 7.013 -0.523 1.00 91.38 372 PHE A N 1
ATOM 3085 C CA . PHE A 1 372 ? -13.003 6.838 -1.657 1.00 91.38 372 PHE A CA 1
ATOM 3086 C C . PHE A 1 372 ? -12.815 7.912 -2.738 1.00 91.38 372 PHE A C 1
ATOM 3088 O O . PHE A 1 372 ? -12.902 7.607 -3.925 1.00 91.38 372 PHE A O 1
ATOM 3095 N N . VAL A 1 373 ? -12.527 9.161 -2.357 1.00 92.88 373 VAL A N 1
ATOM 3096 C CA . VAL A 1 373 ? -12.220 10.230 -3.322 1.00 92.88 373 VAL A CA 1
ATOM 3097 C C . VAL A 1 373 ? -10.920 9.938 -4.077 1.00 92.88 373 VAL A C 1
ATOM 3099 O O . VAL A 1 373 ? -10.885 10.137 -5.289 1.00 92.88 373 VAL A O 1
ATOM 3102 N N . TYR A 1 374 ? -9.872 9.435 -3.414 1.00 92.69 374 TYR A N 1
ATOM 3103 C CA . TYR A 1 374 ? -8.620 9.056 -4.087 1.00 92.69 374 TYR A CA 1
ATOM 3104 C C . TYR A 1 374 ? -8.786 7.860 -5.031 1.00 92.69 374 TYR A C 1
ATOM 3106 O O . TYR A 1 374 ? -8.151 7.851 -6.089 1.00 92.69 374 TYR A O 1
ATOM 3114 N N . ASP A 1 375 ? -9.637 6.891 -4.682 1.00 90.50 375 ASP A N 1
ATOM 3115 C CA . ASP A 1 375 ? -9.964 5.769 -5.569 1.00 90.50 375 ASP A CA 1
ATOM 3116 C C . ASP A 1 375 ? -10.801 6.218 -6.779 1.00 90.50 375 ASP A C 1
ATOM 3118 O O . ASP A 1 375 ? -10.532 5.817 -7.914 1.00 90.50 375 ASP A O 1
ATOM 3122 N N . TRP A 1 376 ? -11.767 7.118 -6.569 1.00 90.25 376 TRP A N 1
ATOM 3123 C CA . TRP A 1 376 ? -12.602 7.647 -7.648 1.00 90.25 376 TRP A CA 1
ATOM 3124 C C . TRP A 1 376 ? -11.823 8.576 -8.590 1.00 90.25 376 TRP A C 1
ATOM 3126 O O . TRP A 1 376 ? -11.902 8.445 -9.815 1.00 90.25 376 TRP A O 1
ATOM 3136 N N . VAL A 1 377 ? -11.041 9.502 -8.031 1.00 93.12 377 VAL A N 1
ATOM 3137 C CA . VAL A 1 377 ? -10.269 10.507 -8.771 1.00 93.12 377 VAL A CA 1
ATOM 3138 C C . VAL A 1 377 ? -8.819 10.054 -8.890 1.00 93.12 377 VAL A C 1
ATOM 3140 O O . VAL A 1 377 ? -7.934 10.486 -8.146 1.00 93.12 377 VAL A O 1
ATOM 3143 N N . LYS A 1 378 ? -8.572 9.176 -9.862 1.00 90.44 378 LYS A N 1
ATOM 3144 C CA . LYS A 1 378 ? -7.233 8.669 -10.197 1.00 90.44 378 LYS A CA 1
ATOM 3145 C C . LYS A 1 378 ? -6.390 9.735 -10.902 1.00 90.44 378 LYS A C 1
ATOM 3147 O O . LYS A 1 378 ? -6.903 10.740 -11.394 1.00 90.44 378 LYS A O 1
ATOM 3152 N N . ILE A 1 379 ? -5.078 9.505 -10.974 1.00 92.44 379 ILE A N 1
ATOM 3153 C CA . ILE A 1 379 ? -4.184 10.342 -11.788 1.00 92.44 379 ILE A CA 1
ATOM 3154 C C . ILE A 1 379 ? -4.684 10.307 -13.244 1.00 92.44 379 ILE A C 1
ATOM 3156 O O . ILE A 1 379 ? -4.971 9.213 -13.740 1.00 92.44 379 ILE A O 1
ATOM 3160 N N . PRO A 1 380 ? -4.798 11.460 -13.935 1.00 94.62 380 PRO A N 1
ATOM 3161 C CA . PRO A 1 380 ? -5.314 11.502 -15.297 1.00 94.62 380 PRO A CA 1
ATOM 3162 C C . PRO A 1 380 ? -4.587 10.522 -16.217 1.00 94.62 380 PRO A C 1
ATOM 3164 O O . PRO A 1 380 ? -3.358 10.530 -16.297 1.00 94.62 380 PRO A O 1
ATOM 3167 N N . LEU A 1 381 ? -5.356 9.716 -16.951 1.00 92.62 381 LEU A N 1
ATOM 3168 C CA . LEU A 1 381 ? -4.821 8.681 -17.840 1.00 92.62 381 LEU A CA 1
ATOM 3169 C C . LEU A 1 381 ? -3.839 9.251 -18.872 1.00 92.62 381 LEU A C 1
ATOM 3171 O O . LEU A 1 381 ? -2.811 8.646 -19.147 1.00 92.62 381 LEU A O 1
ATOM 3175 N N . VAL A 1 382 ? -4.109 10.445 -19.401 1.00 95.75 382 VAL A N 1
ATOM 3176 C CA . VAL A 1 382 ? -3.196 11.114 -20.340 1.00 95.75 382 VAL A CA 1
ATOM 3177 C C . VAL A 1 382 ? -1.815 11.351 -19.727 1.00 95.75 382 VAL A C 1
ATOM 3179 O O . VAL A 1 382 ? -0.803 11.197 -20.405 1.00 95.75 382 VAL A O 1
ATOM 3182 N N . TYR A 1 383 ? -1.745 11.665 -18.431 1.00 93.94 383 TYR A N 1
ATOM 3183 C CA . TYR A 1 383 ? -0.472 11.916 -17.771 1.00 93.94 383 TYR A CA 1
ATOM 3184 C C . TYR A 1 383 ? 0.328 10.617 -17.624 1.00 93.94 383 TYR A C 1
ATOM 3186 O O . TYR A 1 383 ? 1.509 10.575 -17.969 1.00 93.94 383 TYR A O 1
ATOM 3194 N N . THR A 1 384 ? -0.326 9.530 -17.204 1.00 94.44 384 THR A N 1
ATOM 3195 C CA . THR A 1 384 ? 0.325 8.215 -17.099 1.00 94.44 384 THR A CA 1
ATOM 3196 C C . THR A 1 384 ? 0.770 7.695 -18.471 1.00 94.44 384 THR A C 1
ATOM 3198 O O . THR A 1 384 ? 1.871 7.156 -18.596 1.00 94.44 384 THR A O 1
ATOM 3201 N N . GLN A 1 385 ? -0.029 7.927 -19.517 1.00 95.44 385 GLN A N 1
ATOM 3202 C CA . GLN A 1 385 ? 0.301 7.580 -20.901 1.00 95.44 385 GLN A CA 1
ATOM 3203 C C . GLN A 1 385 ? 1.523 8.341 -21.422 1.00 95.44 385 GLN A C 1
ATOM 3205 O O . GLN A 1 385 ? 2.422 7.711 -21.970 1.00 95.44 385 GLN A O 1
ATOM 3210 N N . VAL A 1 386 ? 1.596 9.664 -21.235 1.00 95.44 386 VAL A N 1
ATOM 3211 C CA . VAL A 1 386 ? 2.729 10.480 -21.713 1.00 95.44 386 VAL A CA 1
ATOM 3212 C C . VAL A 1 386 ? 4.049 10.001 -21.107 1.00 95.44 386 VAL A C 1
ATOM 3214 O O . VAL A 1 386 ? 5.027 9.812 -21.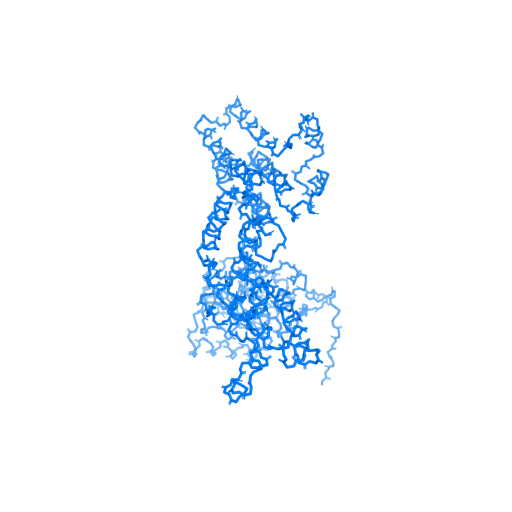829 1.00 95.44 386 VAL A O 1
ATOM 3217 N N . VAL A 1 387 ? 4.073 9.744 -19.798 1.00 95.69 387 VAL A N 1
ATOM 3218 C CA . VAL A 1 387 ? 5.279 9.281 -19.092 1.00 95.69 387 VAL A CA 1
ATOM 3219 C C . VAL A 1 387 ? 5.681 7.877 -19.550 1.00 95.69 387 VAL A C 1
ATOM 3221 O O . VAL A 1 387 ? 6.864 7.614 -19.775 1.00 95.69 387 VAL A O 1
ATOM 3224 N N . ALA A 1 388 ? 4.709 6.982 -19.744 1.00 94.81 388 ALA A N 1
ATOM 3225 C CA . ALA A 1 388 ? 4.966 5.637 -20.244 1.00 94.81 388 ALA A CA 1
ATOM 3226 C C . ALA A 1 388 ? 5.502 5.660 -21.685 1.00 94.81 388 ALA A C 1
ATOM 3228 O O . ALA A 1 388 ? 6.531 5.047 -21.959 1.00 94.81 388 ALA A O 1
ATOM 3229 N N . ILE A 1 389 ? 4.856 6.404 -22.589 1.00 95.06 389 ILE A N 1
ATOM 3230 C CA . ILE A 1 389 ? 5.264 6.523 -23.996 1.00 95.06 389 ILE A CA 1
ATOM 3231 C C . ILE A 1 389 ? 6.660 7.131 -24.105 1.00 95.06 389 ILE A C 1
ATOM 3233 O O . ILE A 1 389 ? 7.488 6.599 -24.836 1.00 95.06 389 ILE A O 1
ATOM 3237 N N . ALA A 1 390 ? 6.954 8.201 -23.363 1.00 95.38 390 ALA A N 1
ATOM 3238 C CA . ALA A 1 390 ? 8.278 8.815 -23.379 1.00 95.38 390 ALA A CA 1
ATOM 3239 C C . ALA A 1 390 ? 9.365 7.837 -22.905 1.00 95.38 390 ALA A C 1
ATOM 3241 O O . ALA A 1 390 ? 10.410 7.720 -23.542 1.00 95.38 390 ALA A O 1
ATOM 3242 N N . THR A 1 391 ? 9.103 7.100 -21.820 1.00 95.44 391 THR A N 1
ATOM 3243 C CA . THR A 1 391 ? 10.071 6.165 -21.224 1.00 95.44 391 THR A CA 1
ATOM 3244 C C . THR A 1 391 ? 10.297 4.939 -22.107 1.00 95.44 391 THR A C 1
ATOM 3246 O O . THR A 1 391 ? 11.435 4.625 -22.452 1.00 95.44 391 THR A O 1
ATOM 3249 N N . TYR A 1 392 ? 9.229 4.253 -22.520 1.00 95.31 392 TYR A N 1
ATOM 3250 C CA . TYR A 1 392 ? 9.338 3.089 -23.402 1.00 95.31 392 TYR A CA 1
ATOM 3251 C C . TYR A 1 392 ? 9.833 3.482 -24.798 1.00 95.31 392 TYR A C 1
ATOM 3253 O O . TYR A 1 392 ? 10.676 2.790 -25.362 1.00 95.31 392 TYR A O 1
ATOM 3261 N N . GLY A 1 393 ? 9.386 4.622 -25.330 1.00 94.44 393 GLY A N 1
ATOM 3262 C CA . GLY A 1 393 ? 9.854 5.176 -26.600 1.00 94.44 393 GLY A CA 1
ATOM 3263 C C . GLY A 1 393 ? 11.350 5.492 -26.591 1.00 94.44 393 GLY A C 1
ATOM 3264 O O . GLY A 1 393 ? 12.050 5.136 -27.536 1.00 94.44 393 GLY A O 1
ATOM 3265 N N . TYR A 1 394 ? 11.871 6.062 -25.500 1.00 95.44 394 TYR A N 1
ATOM 3266 C CA . TYR A 1 394 ? 13.312 6.256 -25.321 1.00 95.44 394 TYR A CA 1
ATOM 3267 C C . TYR A 1 394 ? 14.083 4.935 -25.423 1.00 95.44 394 TYR A C 1
ATOM 3269 O O . TYR A 1 394 ? 15.045 4.848 -26.184 1.00 95.44 394 TYR A O 1
ATOM 3277 N N . PHE A 1 395 ? 13.644 3.881 -24.726 1.00 95.06 395 PHE A N 1
ATOM 3278 C CA . PHE A 1 395 ? 14.331 2.587 -24.789 1.00 95.06 395 PHE A CA 1
ATOM 3279 C C . PHE A 1 395 ? 14.178 1.883 -26.138 1.00 95.06 395 PHE A C 1
ATOM 3281 O O . PHE A 1 395 ? 15.113 1.204 -26.557 1.00 95.06 395 PHE A O 1
ATOM 3288 N N . MET A 1 396 ? 13.074 2.095 -26.859 1.00 94.00 396 MET A N 1
ATOM 3289 C CA . MET A 1 396 ? 12.939 1.643 -28.248 1.00 94.00 396 MET A CA 1
ATOM 3290 C C . MET A 1 396 ? 13.955 2.325 -29.171 1.00 94.00 396 MET A C 1
ATOM 3292 O O . MET A 1 396 ? 14.563 1.659 -30.005 1.00 94.00 396 MET A O 1
ATOM 3296 N N . ILE A 1 397 ? 14.202 3.626 -28.993 1.00 94.25 397 ILE A N 1
ATOM 3297 C CA . ILE A 1 397 ? 15.247 4.349 -29.734 1.00 94.25 397 ILE A CA 1
ATOM 3298 C C . ILE A 1 397 ? 16.640 3.842 -29.323 1.00 94.25 397 ILE A C 1
ATOM 3300 O O . ILE A 1 397 ? 17.484 3.591 -30.184 1.00 94.25 397 ILE A O 1
ATOM 3304 N N . CYS A 1 398 ? 16.886 3.621 -28.027 1.00 92.69 398 CYS A N 1
ATOM 3305 C CA . CYS A 1 398 ? 18.157 3.074 -27.539 1.00 92.69 398 CYS A CA 1
ATOM 3306 C C . CYS A 1 398 ? 18.430 1.642 -28.012 1.00 92.69 398 CYS A C 1
ATOM 3308 O O . CYS A 1 398 ? 19.596 1.277 -28.140 1.00 92.69 398 CYS A O 1
ATOM 3310 N N . LEU A 1 399 ? 17.396 0.846 -28.296 1.00 92.62 399 LEU A N 1
ATOM 3311 C CA . LEU A 1 399 ? 17.533 -0.513 -28.825 1.00 92.62 399 LEU A CA 1
ATOM 3312 C C . LEU A 1 399 ? 18.339 -0.542 -30.135 1.00 92.62 399 LEU A C 1
ATOM 3314 O O . LEU A 1 399 ? 19.097 -1.481 -30.367 1.00 92.62 399 LEU A O 1
ATOM 3318 N N . ILE A 1 400 ? 18.185 0.499 -30.963 1.00 92.12 400 ILE A N 1
ATOM 3319 C CA . ILE A 1 400 ? 18.917 0.696 -32.220 1.00 92.12 400 ILE A CA 1
ATOM 3320 C C . ILE A 1 400 ? 20.153 1.568 -31.975 1.00 92.12 400 ILE A C 1
ATOM 3322 O O . ILE A 1 400 ? 21.259 1.194 -32.347 1.00 92.12 400 ILE A O 1
ATOM 3326 N N . GLY A 1 401 ? 19.995 2.705 -31.292 1.00 89.56 401 GLY A N 1
ATOM 3327 C CA . GLY A 1 401 ? 21.065 3.694 -31.110 1.00 89.56 401 GLY A CA 1
ATOM 3328 C C . GLY A 1 401 ? 22.244 3.240 -30.244 1.00 89.56 401 GLY A C 1
ATOM 3329 O O . GLY A 1 401 ? 23.270 3.910 -30.221 1.00 89.56 401 GLY A O 1
ATOM 3330 N N . ARG A 1 402 ? 22.118 2.123 -29.515 1.00 89.25 402 ARG A N 1
ATOM 3331 C CA . ARG A 1 402 ? 23.195 1.541 -28.693 1.00 89.25 402 ARG A CA 1
ATOM 3332 C C . ARG A 1 402 ? 23.747 0.229 -29.255 1.00 89.25 402 ARG A C 1
ATOM 3334 O O . ARG A 1 402 ? 24.480 -0.451 -28.544 1.00 89.25 402 ARG A O 1
ATOM 3341 N N . GLN A 1 403 ? 23.390 -0.134 -30.488 1.00 88.44 403 GLN A N 1
ATOM 3342 C CA . GLN A 1 403 ? 24.006 -1.262 -31.191 1.00 88.44 403 GLN A CA 1
ATOM 3343 C C . GLN A 1 403 ? 25.476 -0.955 -31.524 1.00 88.44 403 GLN A C 1
ATOM 3345 O O . GLN A 1 403 ? 25.826 0.210 -31.743 1.00 88.44 403 GLN A O 1
ATOM 3350 N N . PRO A 1 404 ? 26.350 -1.974 -31.588 1.00 82.38 404 PRO A N 1
ATOM 3351 C CA . PRO A 1 404 ? 27.743 -1.775 -31.948 1.00 82.38 404 PRO A CA 1
ATOM 3352 C C . PRO A 1 404 ? 27.870 -1.337 -33.412 1.00 82.38 404 PRO A C 1
ATOM 3354 O O . PRO A 1 404 ? 27.243 -1.885 -34.325 1.00 82.38 404 PRO A O 1
ATOM 3357 N N . LYS A 1 405 ? 28.729 -0.345 -33.643 1.00 79.56 405 LYS A N 1
ATOM 3358 C CA . LYS A 1 405 ? 29.081 0.134 -34.983 1.00 79.56 405 LYS A CA 1
ATOM 3359 C C . LYS A 1 405 ? 30.122 -0.837 -35.555 1.00 79.56 405 LYS A C 1
ATOM 3361 O O . LYS A 1 405 ? 31.256 -0.879 -35.083 1.00 79.56 405 LYS A O 1
ATOM 3366 N N . ILE A 1 406 ? 29.721 -1.668 -36.520 1.00 67.50 406 ILE A N 1
ATOM 3367 C CA . ILE A 1 406 ? 30.597 -2.677 -37.143 1.00 67.50 406 ILE A CA 1
ATOM 3368 C C . ILE A 1 406 ? 31.461 -1.986 -38.211 1.00 67.50 406 ILE A C 1
ATOM 3370 O O . ILE A 1 406 ? 31.199 -2.096 -39.403 1.00 67.50 406 ILE A O 1
ATOM 3374 N N . ASP A 1 407 ? 32.465 -1.241 -37.754 1.00 62.94 407 ASP A N 1
ATOM 3375 C CA . ASP A 1 407 ? 33.567 -0.692 -38.556 1.00 62.94 407 ASP A CA 1
ATOM 3376 C C . ASP A 1 407 ? 34.869 -1.407 -38.133 1.00 62.94 407 ASP A C 1
ATOM 3378 O O . ASP A 1 407 ? 35.106 -1.601 -36.932 1.00 62.94 407 ASP A O 1
ATOM 3382 N N . GLU A 1 408 ? 35.712 -1.799 -39.099 1.00 53.66 408 GLU A N 1
ATOM 3383 C CA . GLU A 1 408 ? 37.035 -2.409 -38.875 1.00 53.66 408 GLU A CA 1
ATOM 3384 C C . GLU A 1 408 ? 37.890 -1.624 -37.863 1.00 53.66 408 GLU A C 1
ATOM 3386 O O . GLU A 1 408 ? 38.637 -2.229 -37.086 1.00 53.66 408 GLU A O 1
ATOM 3391 N N . HIS A 1 409 ? 37.771 -0.291 -37.815 1.00 54.72 409 HIS A N 1
ATOM 3392 C CA . HIS A 1 409 ? 38.543 0.547 -36.893 1.00 54.72 409 HIS A CA 1
ATOM 3393 C C . HIS A 1 409 ? 37.967 0.582 -35.462 1.00 54.72 409 HIS A C 1
ATOM 3395 O O . HIS A 1 409 ? 38.725 0.664 -34.490 1.00 54.72 409 HIS A O 1
ATOM 3401 N N . SER A 1 410 ? 36.642 0.459 -35.310 1.00 54.00 410 SER A N 1
ATOM 3402 C CA . SER A 1 410 ? 35.949 0.488 -34.006 1.00 54.00 410 SER A CA 1
ATOM 3403 C C . SER A 1 410 ? 36.009 -0.858 -33.271 1.00 54.00 410 SER A C 1
ATOM 3405 O O . SER A 1 410 ? 36.127 -0.901 -32.045 1.00 54.00 410 SER A O 1
ATOM 3407 N N . MET A 1 411 ? 36.061 -1.967 -34.018 1.00 50.19 411 MET A N 1
ATOM 3408 C CA . MET A 1 411 ? 36.194 -3.337 -33.492 1.00 50.19 411 MET A CA 1
ATOM 3409 C C . MET A 1 411 ? 37.464 -3.566 -32.648 1.00 50.19 411 MET A C 1
ATOM 3411 O O . MET A 1 411 ? 37.492 -4.449 -31.795 1.00 50.19 411 MET A O 1
ATOM 3415 N N . ARG A 1 412 ? 38.526 -2.774 -32.863 1.00 48.59 412 ARG A N 1
ATOM 3416 C CA . ARG A 1 412 ? 39.823 -2.918 -32.170 1.00 48.59 412 ARG A CA 1
ATOM 3417 C C . ARG A 1 412 ? 39.901 -2.223 -30.806 1.00 48.59 412 ARG A C 1
ATOM 3419 O O . ARG A 1 412 ? 40.864 -2.463 -30.080 1.00 48.59 412 ARG A O 1
ATOM 3426 N N . LYS A 1 413 ? 38.952 -1.341 -30.471 1.00 49.50 413 LYS A N 1
ATOM 3427 C CA . LYS A 1 413 ? 39.016 -0.472 -29.277 1.00 49.50 413 LYS A CA 1
ATOM 3428 C C . LYS A 1 413 ? 37.891 -0.684 -28.266 1.00 49.50 413 LYS A C 1
ATOM 3430 O O . LYS A 1 413 ? 38.039 -0.244 -27.129 1.00 49.50 413 LYS A O 1
ATOM 3435 N N . GLU A 1 414 ? 36.797 -1.345 -28.632 1.00 53.53 414 GLU A N 1
ATOM 3436 C CA . GLU A 1 414 ? 35.592 -1.352 -27.804 1.00 53.53 414 GLU A CA 1
ATOM 3437 C C . GLU A 1 414 ? 35.284 -2.708 -27.152 1.00 53.53 414 GLU A C 1
ATOM 3439 O O . GLU A 1 414 ? 34.906 -3.677 -27.800 1.00 53.53 414 GLU A O 1
ATOM 3444 N N . VAL A 1 415 ? 35.354 -2.741 -25.816 1.00 52.22 415 VAL A N 1
ATOM 3445 C CA . VAL A 1 415 ? 34.823 -3.824 -24.958 1.00 52.22 415 VAL A CA 1
ATOM 3446 C C . VAL A 1 415 ? 33.274 -3.859 -24.991 1.00 52.22 415 VAL A C 1
ATOM 3448 O O . VAL A 1 415 ? 32.650 -4.799 -24.504 1.00 52.22 415 VAL A O 1
ATOM 3451 N N . SER A 1 416 ? 32.645 -2.861 -25.624 1.00 52.62 416 SER A N 1
ATOM 3452 C CA . SER A 1 416 ? 31.197 -2.653 -25.782 1.00 52.62 416 SER A CA 1
ATOM 3453 C C . SER A 1 416 ? 30.470 -3.723 -26.610 1.00 52.62 416 SER A C 1
ATOM 3455 O O . SER A 1 416 ? 29.242 -3.745 -26.628 1.00 52.62 416 SER A O 1
ATOM 3457 N N . ILE A 1 417 ? 31.198 -4.589 -27.322 1.00 57.41 417 ILE A N 1
ATOM 3458 C CA . ILE A 1 417 ? 30.648 -5.404 -28.420 1.00 57.41 417 ILE A CA 1
ATOM 3459 C C . ILE A 1 417 ? 29.666 -6.486 -27.941 1.00 57.41 417 ILE A C 1
ATOM 3461 O O . ILE A 1 417 ? 28.771 -6.863 -28.694 1.00 57.41 417 ILE A O 1
ATOM 3465 N N . LEU A 1 418 ? 29.785 -6.971 -26.700 1.00 65.88 418 LEU A N 1
ATOM 3466 C CA . LEU A 1 418 ? 28.959 -8.092 -26.234 1.00 65.88 418 LEU A CA 1
ATOM 3467 C C . LEU A 1 418 ? 27.832 -7.688 -25.278 1.00 65.88 418 LEU A C 1
ATOM 3469 O O . LEU A 1 418 ? 26.798 -8.346 -25.269 1.00 65.88 418 LEU A O 1
ATOM 3473 N N . PHE A 1 419 ? 28.010 -6.641 -24.464 1.00 77.56 419 PHE A N 1
ATOM 3474 C CA . PHE A 1 419 ? 27.069 -6.343 -23.383 1.00 77.56 419 PHE A CA 1
ATOM 3475 C C . PHE A 1 419 ? 26.928 -4.833 -23.105 1.00 77.56 419 PHE A C 1
ATOM 3477 O O . PHE A 1 419 ? 27.900 -4.191 -22.694 1.00 77.56 419 PHE A O 1
ATOM 3484 N N . PRO A 1 420 ? 25.724 -4.246 -23.258 1.00 84.19 420 PRO A N 1
ATOM 3485 C CA . PRO A 1 420 ? 25.514 -2.807 -23.111 1.00 84.19 420 PRO A CA 1
ATOM 3486 C C . PRO A 1 420 ? 25.355 -2.379 -21.635 1.00 84.19 420 PRO A C 1
ATOM 3488 O O . PRO A 1 420 ? 24.287 -1.919 -21.232 1.00 84.19 420 PRO A O 1
ATOM 3491 N N . VAL A 1 421 ? 26.432 -2.482 -20.837 1.00 87.00 421 VAL A N 1
ATOM 3492 C CA . VAL A 1 421 ? 26.453 -2.227 -19.373 1.00 87.00 421 VAL A CA 1
ATOM 3493 C C . VAL A 1 421 ? 25.759 -0.916 -18.978 1.00 87.00 421 VAL A C 1
ATOM 3495 O O . VAL A 1 421 ? 24.924 -0.886 -18.076 1.00 87.00 421 VAL A O 1
ATOM 3498 N N . PHE A 1 422 ? 26.088 0.194 -19.640 1.00 87.12 422 PHE A N 1
ATOM 3499 C CA . PHE A 1 422 ? 25.528 1.502 -19.282 1.00 87.12 422 PHE A CA 1
ATOM 3500 C C . PHE A 1 422 ? 24.041 1.619 -19.622 1.00 87.12 422 PHE A C 1
ATOM 3502 O O . PHE A 1 422 ? 23.288 2.255 -18.885 1.00 87.12 422 PHE A O 1
ATOM 3509 N N . THR A 1 423 ? 23.591 0.965 -20.694 1.00 90.06 423 THR A N 1
ATOM 3510 C CA . THR A 1 423 ? 22.168 0.898 -21.040 1.00 90.06 423 THR A CA 1
ATOM 3511 C C . THR A 1 423 ? 21.406 0.050 -20.020 1.00 90.06 423 THR A C 1
ATOM 3513 O O . THR A 1 423 ? 20.298 0.416 -1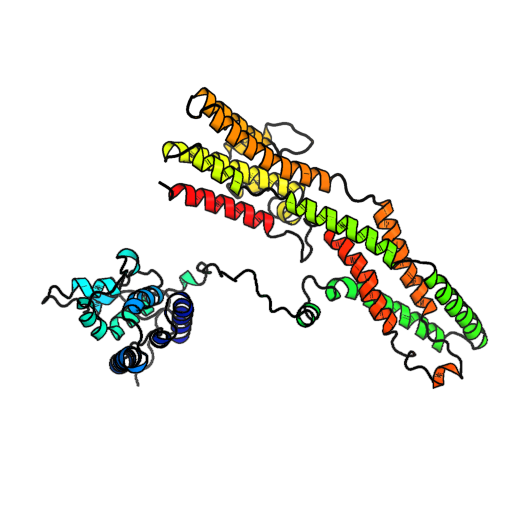9.640 1.00 90.06 423 THR A O 1
ATOM 3516 N N . THR A 1 424 ? 22.015 -1.016 -19.487 1.00 91.88 424 THR A N 1
ATOM 3517 C CA . THR A 1 424 ? 21.469 -1.792 -18.360 1.00 91.88 424 THR A CA 1
ATOM 3518 C C . THR A 1 424 ? 21.207 -0.908 -17.148 1.00 91.88 424 THR A C 1
ATOM 3520 O O . THR A 1 424 ? 20.108 -0.932 -16.597 1.00 91.88 424 THR A O 1
ATOM 3523 N N . PHE A 1 425 ? 22.188 -0.090 -16.752 1.00 91.81 425 PHE A N 1
ATOM 3524 C CA . PHE A 1 425 ? 22.011 0.858 -15.652 1.00 91.81 425 PHE A CA 1
ATOM 3525 C C . PHE A 1 425 ? 20.917 1.883 -15.959 1.00 91.81 425 PHE A C 1
ATOM 3527 O O . PHE A 1 425 ? 20.078 2.144 -15.103 1.00 91.81 425 PHE A O 1
ATOM 3534 N N . GLN A 1 426 ? 20.859 2.415 -17.184 1.00 92.31 426 GLN A N 1
ATOM 3535 C CA . GLN A 1 426 ? 19.787 3.330 -17.593 1.00 92.31 426 GLN A CA 1
ATOM 3536 C C . GLN A 1 426 ? 18.401 2.683 -17.482 1.00 92.31 426 GLN A C 1
ATOM 3538 O O . GLN A 1 426 ? 17.482 3.335 -16.995 1.00 92.31 426 GLN A O 1
ATOM 3543 N N . ILE A 1 427 ? 18.243 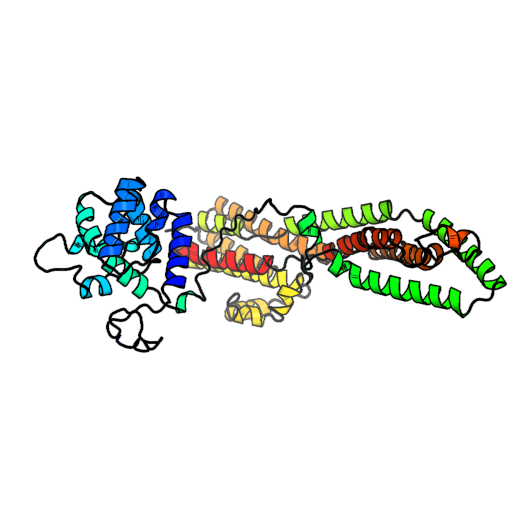1.413 -17.866 1.00 93.44 427 ILE A N 1
ATOM 3544 C CA . ILE A 1 427 ? 16.989 0.662 -17.689 1.00 93.44 427 ILE A CA 1
ATOM 3545 C C . ILE A 1 427 ? 16.655 0.528 -16.203 1.00 93.44 427 ILE A C 1
ATOM 3547 O O . ILE A 1 427 ? 15.542 0.862 -15.800 1.00 93.44 427 ILE A O 1
ATOM 3551 N N . LEU A 1 428 ? 17.614 0.097 -15.377 1.00 92.94 428 LEU A N 1
ATOM 3552 C CA . LEU A 1 428 ? 17.412 -0.026 -13.930 1.00 92.94 428 LEU A CA 1
ATOM 3553 C C . LEU A 1 428 ? 16.971 1.300 -13.304 1.00 92.94 428 LEU A C 1
ATOM 3555 O O . LEU A 1 428 ? 16.060 1.296 -12.484 1.00 92.94 428 LEU A O 1
ATOM 3559 N N . PHE A 1 429 ? 17.552 2.428 -13.715 1.00 91.81 429 PHE A N 1
ATOM 3560 C CA . PHE A 1 429 ? 17.164 3.737 -13.200 1.00 91.81 429 PHE A CA 1
ATOM 3561 C C . PHE A 1 429 ? 15.828 4.222 -13.766 1.00 91.81 429 PHE A C 1
ATOM 3563 O O . PHE A 1 429 ? 14.915 4.476 -12.994 1.00 91.81 429 PHE A O 1
ATOM 3570 N N . TYR A 1 430 ? 15.664 4.341 -15.084 1.00 94.88 430 TYR A N 1
ATOM 3571 C CA . TYR A 1 430 ? 14.480 4.985 -15.667 1.00 94.88 430 TYR A CA 1
ATOM 3572 C C . TYR A 1 430 ? 13.240 4.087 -15.693 1.00 94.88 430 TYR A C 1
ATOM 3574 O O . TYR A 1 430 ? 12.162 4.546 -15.313 1.00 94.88 430 TYR A O 1
ATOM 3582 N N . ILE A 1 431 ? 13.366 2.810 -16.084 1.00 95.31 431 ILE A N 1
ATOM 3583 C CA . ILE A 1 431 ? 12.238 1.870 -15.972 1.00 95.31 431 ILE A CA 1
ATOM 3584 C C . ILE A 1 431 ? 11.956 1.608 -14.500 1.00 95.31 431 ILE A C 1
ATOM 3586 O O . ILE A 1 431 ? 10.797 1.637 -14.105 1.00 95.31 431 ILE A O 1
ATOM 3590 N N . GLY A 1 432 ? 12.988 1.437 -13.673 1.00 94.38 432 GLY A N 1
ATOM 3591 C CA . GLY A 1 432 ? 12.822 1.325 -12.225 1.00 94.38 432 GLY A CA 1
ATOM 3592 C C . GLY A 1 432 ? 12.022 2.465 -11.622 1.00 94.38 432 GLY A C 1
ATOM 3593 O O . GLY A 1 432 ? 11.058 2.237 -10.898 1.00 94.38 432 GLY A O 1
ATOM 3594 N N . TRP A 1 433 ? 12.372 3.697 -11.973 1.00 94.62 433 TRP A N 1
ATOM 3595 C CA . TRP A 1 433 ? 11.688 4.883 -11.479 1.00 94.62 433 TRP A CA 1
ATOM 3596 C C . TRP A 1 433 ? 10.240 4.971 -11.972 1.00 94.62 433 TRP A C 1
ATOM 3598 O O . TRP A 1 433 ? 9.344 5.287 -11.189 1.00 94.62 433 TRP A O 1
ATOM 3608 N N . LEU A 1 434 ? 9.977 4.587 -13.228 1.00 95.69 434 LEU A N 1
ATOM 3609 C CA . LEU A 1 434 ? 8.613 4.414 -13.732 1.00 95.69 434 LEU A CA 1
ATOM 3610 C C . LEU A 1 434 ? 7.842 3.356 -12.924 1.00 95.69 434 LEU A C 1
ATOM 3612 O O . LEU A 1 434 ? 6.693 3.601 -12.558 1.00 95.69 434 LEU A O 1
ATOM 3616 N N . LYS A 1 435 ? 8.460 2.206 -12.613 1.00 93.69 435 LYS A N 1
ATOM 3617 C CA . LYS A 1 435 ? 7.844 1.138 -11.804 1.00 93.69 435 LYS A CA 1
ATOM 3618 C C . LYS A 1 435 ? 7.519 1.608 -10.389 1.00 93.69 435 LYS A C 1
ATOM 3620 O O . LYS A 1 435 ? 6.438 1.296 -9.907 1.00 93.69 435 LYS A O 1
ATOM 3625 N N . VAL A 1 436 ? 8.388 2.403 -9.755 1.00 92.81 436 VAL A N 1
ATOM 3626 C CA . VAL A 1 436 ? 8.090 3.039 -8.456 1.00 92.81 436 VAL A CA 1
ATOM 3627 C C . VAL A 1 436 ? 6.795 3.848 -8.549 1.00 92.81 436 VAL A C 1
ATOM 3629 O O . VAL A 1 436 ? 5.896 3.669 -7.732 1.00 92.81 436 VAL A O 1
ATOM 3632 N N . GLY A 1 437 ? 6.651 4.679 -9.586 1.00 92.56 437 GLY A N 1
ATOM 3633 C CA . GLY A 1 437 ? 5.409 5.415 -9.826 1.00 92.56 437 GLY A CA 1
ATOM 3634 C C . GLY A 1 437 ? 4.199 4.517 -10.122 1.00 92.56 437 GLY A C 1
ATOM 3635 O O . GLY A 1 437 ? 3.084 4.867 -9.756 1.00 92.56 437 GLY A O 1
ATOM 3636 N N . GLN A 1 438 ? 4.385 3.360 -10.761 1.00 91.12 438 GLN A N 1
ATOM 3637 C CA . GLN A 1 438 ? 3.295 2.416 -11.038 1.00 91.12 438 GLN A CA 1
ATOM 3638 C C . GLN A 1 438 ? 2.802 1.708 -9.772 1.00 91.12 438 GLN A C 1
ATOM 3640 O O . GLN A 1 438 ? 1.596 1.686 -9.539 1.00 91.12 438 GLN A O 1
ATOM 3645 N N . TYR A 1 439 ? 3.707 1.181 -8.945 1.00 90.06 439 TYR A N 1
ATOM 3646 C CA . TYR A 1 439 ? 3.338 0.461 -7.722 1.00 90.06 439 TYR A CA 1
ATOM 3647 C C . TYR A 1 439 ? 2.701 1.381 -6.682 1.00 90.06 439 TYR A C 1
ATOM 3649 O O . TYR A 1 439 ? 1.686 1.047 -6.086 1.00 90.06 439 TYR A O 1
ATOM 3657 N N . LEU A 1 440 ? 3.220 2.600 -6.523 1.00 91.38 440 LEU A N 1
ATOM 3658 C CA . LEU A 1 440 ? 2.666 3.550 -5.555 1.00 91.38 440 LEU A CA 1
ATOM 3659 C C . LEU A 1 440 ? 1.348 4.200 -6.016 1.00 91.38 440 LEU A C 1
ATOM 3661 O O . LEU A 1 440 ? 0.685 4.867 -5.221 1.00 91.38 440 LEU A O 1
ATOM 3665 N N . MET A 1 441 ? 0.946 4.020 -7.282 1.00 89.50 441 MET A N 1
ATOM 3666 C CA . MET A 1 441 ? -0.292 4.596 -7.819 1.00 89.50 441 MET A CA 1
ATOM 3667 C C . MET A 1 441 ? -1.547 3.984 -7.188 1.00 89.50 441 MET A C 1
ATOM 3669 O O . MET A 1 441 ? -2.547 4.689 -7.047 1.00 89.50 441 MET A O 1
ATOM 3673 N N . ASN A 1 442 ? -1.502 2.700 -6.816 1.00 88.81 442 ASN A N 1
ATOM 3674 C CA . ASN A 1 442 ? -2.602 2.000 -6.157 1.00 88.81 442 ASN A CA 1
ATOM 3675 C C . ASN A 1 442 ? -2.111 1.235 -4.913 1.00 88.81 442 ASN A C 1
ATOM 3677 O O . ASN A 1 442 ? -1.935 0.022 -4.979 1.00 88.81 442 ASN A O 1
ATOM 3681 N N . PRO A 1 443 ? -1.959 1.913 -3.762 1.00 89.88 443 PRO A N 1
ATOM 3682 C CA . PRO A 1 443 ? -1.378 1.304 -2.564 1.00 89.88 443 PRO A CA 1
ATOM 3683 C C . PRO A 1 443 ? -2.270 0.274 -1.855 1.00 89.88 443 PRO A C 1
ATOM 3685 O O . PRO A 1 443 ? -1.873 -0.301 -0.839 1.00 89.88 443 PRO A O 1
ATOM 3688 N N . PHE A 1 444 ? -3.500 0.068 -2.332 1.00 89.31 444 PHE A N 1
ATOM 3689 C CA . PHE A 1 444 ? -4.472 -0.867 -1.757 1.00 89.31 444 PHE A CA 1
ATOM 3690 C C . PHE A 1 444 ? -4.672 -2.123 -2.621 1.00 89.31 444 PHE A C 1
ATOM 3692 O O . PHE A 1 444 ? -5.635 -2.876 -2.415 1.00 89.31 444 PHE A O 1
ATOM 3699 N N . GLY A 1 445 ? -3.767 -2.349 -3.575 1.00 85.62 445 GLY A N 1
ATOM 3700 C CA . GLY A 1 445 ? -3.738 -3.507 -4.451 1.00 85.62 445 GLY A CA 1
ATOM 3701 C C . GLY A 1 445 ? -3.193 -4.771 -3.783 1.00 85.62 445 GLY A C 1
ATOM 3702 O O . GLY A 1 445 ? -3.520 -5.116 -2.640 1.00 85.62 445 GLY A O 1
ATOM 3703 N N . GLU A 1 446 ? -2.406 -5.520 -4.553 1.00 84.44 446 GLU A N 1
ATOM 3704 C CA . GLU A 1 446 ? -1.820 -6.790 -4.133 1.00 84.44 446 GLU A CA 1
ATOM 3705 C C . GLU A 1 446 ? -0.295 -6.840 -4.252 1.00 84.44 446 GLU A C 1
ATOM 3707 O O . GLU A 1 446 ? 0.277 -7.909 -4.017 1.00 84.44 446 GLU A O 1
ATOM 3712 N N . ASP A 1 447 ? 0.361 -5.716 -4.537 1.00 82.94 447 ASP A N 1
ATOM 3713 C CA . ASP A 1 447 ? 1.813 -5.643 -4.657 1.00 82.94 447 ASP A CA 1
ATOM 3714 C C . ASP A 1 447 ? 2.506 -5.881 -3.304 1.00 82.94 447 ASP A C 1
ATOM 3716 O O . ASP A 1 447 ? 1.897 -5.815 -2.227 1.00 82.94 447 ASP A O 1
ATOM 3720 N N . ASP A 1 448 ? 3.794 -6.239 -3.349 1.00 79.88 448 ASP A N 1
ATOM 3721 C CA . ASP A 1 448 ? 4.553 -6.648 -2.157 1.00 79.88 448 ASP A CA 1
ATOM 3722 C C . ASP A 1 448 ? 4.567 -5.551 -1.072 1.00 79.88 448 ASP A C 1
ATOM 3724 O O . ASP A 1 448 ? 4.537 -5.880 0.115 1.00 79.88 448 ASP A O 1
ATOM 3728 N N . ASP A 1 449 ? 4.568 -4.280 -1.490 1.00 80.25 449 ASP A N 1
ATOM 3729 C CA . ASP A 1 449 ? 4.697 -3.097 -0.626 1.00 80.25 449 ASP A CA 1
ATOM 3730 C C . ASP A 1 449 ? 3.364 -2.362 -0.379 1.00 80.25 449 ASP A C 1
ATOM 3732 O O . ASP A 1 449 ? 3.329 -1.347 0.320 1.00 80.25 449 ASP A O 1
ATOM 3736 N N . ASP A 1 450 ? 2.251 -2.886 -0.904 1.00 83.38 450 ASP A N 1
ATOM 3737 C CA . ASP A 1 450 ? 0.911 -2.348 -0.652 1.00 83.38 450 ASP A CA 1
ATOM 3738 C C . ASP A 1 450 ? 0.500 -2.515 0.817 1.00 83.38 450 ASP A C 1
ATOM 3740 O O . ASP A 1 450 ? 0.975 -3.406 1.531 1.00 83.38 450 ASP A O 1
ATOM 3744 N N . PHE A 1 451 ? -0.478 -1.721 1.261 1.00 78.81 451 PHE A N 1
ATOM 3745 C CA . PHE A 1 451 ? -0.977 -1.640 2.641 1.00 78.81 451 PHE A CA 1
ATOM 3746 C C . PHE A 1 451 ? -1.762 -2.882 3.135 1.00 78.81 451 PHE A C 1
ATOM 3748 O O . PHE A 1 451 ? -2.773 -2.779 3.831 1.00 78.81 451 PHE A O 1
ATOM 3755 N N . GLY A 1 452 ? -1.292 -4.096 2.838 1.00 56.75 452 GLY A N 1
ATOM 3756 C CA . GLY A 1 452 ? -1.989 -5.365 3.086 1.00 56.75 452 GLY A CA 1
ATOM 3757 C C . GLY A 1 452 ? -2.365 -5.666 4.527 1.00 56.75 452 GLY A C 1
ATOM 3758 O O . GLY A 1 452 ? -3.385 -6.308 4.770 1.00 56.75 452 GLY A O 1
ATOM 3759 N N . CYS A 1 453 ? -1.557 -5.222 5.488 1.00 56.09 453 CYS A N 1
ATOM 3760 C CA . CYS A 1 453 ? -1.789 -5.518 6.900 1.00 56.09 453 CYS A CA 1
ATOM 3761 C C . CYS A 1 453 ? -2.675 -4.482 7.593 1.00 56.09 453 CYS A C 1
ATOM 3763 O O . CYS A 1 453 ? -3.122 -4.746 8.704 1.00 56.09 453 CYS A O 1
ATOM 3765 N N . VAL A 1 454 ? -2.956 -3.331 6.971 1.00 60.38 454 VAL A N 1
ATOM 3766 C CA . VAL A 1 454 ? -3.678 -2.227 7.625 1.00 60.38 454 VAL A CA 1
ATOM 3767 C C . VAL A 1 454 ? -5.063 -2.678 8.075 1.00 60.38 454 VAL A C 1
ATOM 3769 O O . VAL A 1 454 ? -5.421 -2.499 9.234 1.00 60.38 454 VAL A O 1
ATOM 3772 N N . PHE A 1 455 ? -5.802 -3.374 7.214 1.00 62.22 455 PHE A N 1
ATOM 3773 C CA . PHE A 1 455 ? -7.125 -3.884 7.557 1.00 62.22 455 PHE A CA 1
ATOM 3774 C C . PHE A 1 455 ? -7.109 -4.922 8.699 1.00 62.22 455 PHE A C 1
ATOM 3776 O O . PHE A 1 455 ? -7.919 -4.854 9.624 1.00 62.22 455 PHE A O 1
ATOM 3783 N N . ILE A 1 456 ? -6.172 -5.876 8.660 1.00 58.41 456 ILE A N 1
ATOM 3784 C CA . ILE A 1 456 ? -6.031 -6.908 9.701 1.00 58.41 456 ILE A CA 1
ATOM 3785 C C . ILE A 1 456 ? -5.634 -6.267 11.031 1.00 58.41 456 ILE A C 1
ATOM 3787 O O . ILE A 1 456 ? -6.209 -6.608 12.061 1.00 58.41 456 ILE A O 1
ATOM 3791 N N . SER A 1 457 ? -4.703 -5.315 11.004 1.00 57.62 457 SER A N 1
ATOM 3792 C CA . SER A 1 457 ? -4.290 -4.548 12.175 1.00 57.62 457 SER A CA 1
ATOM 3793 C C . SER A 1 457 ? -5.440 -3.723 12.741 1.00 57.62 457 SER A C 1
ATOM 3795 O O . SER A 1 457 ? -5.626 -3.735 13.948 1.00 57.62 457 SER A O 1
ATOM 3797 N N . ILE A 1 458 ? -6.266 -3.086 11.903 1.00 61.84 458 ILE A N 1
ATOM 3798 C CA . ILE A 1 458 ? -7.456 -2.348 12.353 1.00 61.84 458 ILE A CA 1
ATOM 3799 C C . ILE A 1 458 ? -8.441 -3.291 13.058 1.00 61.84 458 ILE A C 1
ATOM 3801 O O . ILE A 1 458 ? -8.858 -3.005 14.179 1.00 61.84 458 ILE A O 1
ATOM 3805 N N . LEU A 1 459 ? -8.773 -4.443 12.461 1.00 62.09 459 LEU A N 1
ATOM 3806 C CA . LEU A 1 459 ? -9.656 -5.434 13.092 1.00 62.09 459 LEU A CA 1
ATOM 3807 C C . LEU A 1 459 ? -9.083 -6.004 14.397 1.00 62.09 459 LEU A C 1
ATOM 3809 O O . LEU A 1 459 ? -9.818 -6.185 15.367 1.00 62.09 459 LEU A O 1
ATOM 3813 N N . LEU A 1 460 ? -7.780 -6.294 14.438 1.00 58.28 460 LEU A N 1
ATOM 3814 C CA . LEU A 1 460 ? -7.104 -6.758 15.649 1.00 58.28 460 LEU A CA 1
ATOM 3815 C C . LEU A 1 460 ? -7.090 -5.674 16.728 1.00 58.28 460 LEU A C 1
ATOM 3817 O O . LEU A 1 460 ? -7.362 -5.987 17.884 1.00 58.28 460 LEU A O 1
ATOM 3821 N N . SER A 1 461 ? -6.845 -4.411 16.368 1.00 59.94 461 SER A N 1
ATOM 3822 C CA . SER A 1 461 ? -6.943 -3.273 17.285 1.00 59.94 461 SER A CA 1
ATOM 3823 C C . SER A 1 461 ? -8.341 -3.186 17.886 1.00 59.94 461 SER A C 1
ATOM 3825 O O . SER A 1 461 ? -8.472 -3.107 19.103 1.00 59.94 461 SER A O 1
ATOM 3827 N N . PHE A 1 462 ? -9.396 -3.308 17.080 1.00 65.12 462 PHE A N 1
ATOM 3828 C CA . PHE A 1 462 ? -10.766 -3.309 17.591 1.00 65.12 462 PHE A CA 1
ATOM 3829 C C . PHE A 1 462 ? -11.080 -4.496 18.505 1.00 65.12 462 PHE A C 1
ATOM 3831 O O . PHE A 1 462 ? -11.649 -4.294 19.575 1.00 65.12 462 PHE A O 1
ATOM 3838 N N . ASN A 1 463 ? -10.683 -5.717 18.137 1.00 60.34 463 ASN A N 1
ATOM 3839 C CA . ASN A 1 463 ? -10.882 -6.897 18.986 1.00 60.34 463 ASN A CA 1
ATOM 3840 C C . ASN A 1 463 ? -10.113 -6.785 20.310 1.00 60.34 463 ASN A C 1
ATOM 3842 O O . ASN A 1 463 ? -10.655 -7.114 21.366 1.00 60.34 463 ASN A O 1
ATOM 3846 N N . ASN A 1 464 ? -8.892 -6.246 20.272 1.00 58.84 464 ASN A N 1
ATOM 3847 C CA . ASN A 1 464 ? -8.087 -5.982 21.461 1.00 58.84 464 ASN A CA 1
ATOM 3848 C C . ASN A 1 464 ? -8.696 -4.878 22.336 1.00 58.84 464 ASN A C 1
ATOM 3850 O O . ASN A 1 464 ? -8.643 -4.970 23.562 1.00 58.84 464 ASN A O 1
ATOM 3854 N N . ILE A 1 465 ? -9.311 -3.854 21.739 1.00 58.84 465 ILE A N 1
ATOM 3855 C CA . ILE A 1 465 ? -10.045 -2.801 22.455 1.00 58.84 465 ILE A CA 1
ATOM 3856 C C . ILE A 1 465 ? -11.317 -3.374 23.102 1.00 58.84 465 ILE A C 1
ATOM 3858 O O . ILE A 1 465 ? -11.615 -3.107 24.267 1.00 58.84 465 ILE A O 1
ATOM 3862 N N . ILE A 1 466 ? -12.056 -4.226 22.390 1.00 55.69 466 ILE A N 1
ATOM 3863 C CA . ILE A 1 466 ? -13.231 -4.930 22.925 1.00 55.69 466 ILE A CA 1
ATOM 3864 C C . ILE A 1 466 ? -12.836 -5.847 24.096 1.00 55.69 466 ILE A C 1
ATOM 3866 O O . ILE A 1 466 ? -13.580 -5.948 25.072 1.00 55.69 466 ILE A O 1
ATOM 3870 N N . SER A 1 467 ? -11.660 -6.484 24.052 1.00 53.88 467 SER A N 1
ATOM 3871 C CA . SER A 1 467 ? -11.168 -7.301 25.167 1.00 53.88 467 SER A CA 1
ATOM 3872 C C . SER A 1 467 ? -10.614 -6.474 26.331 1.00 53.88 467 SER A C 1
ATOM 3874 O O . SER A 1 467 ? -10.846 -6.831 27.482 1.00 53.88 467 SER A O 1
ATOM 3876 N N . THR A 1 468 ? -9.918 -5.363 26.069 1.00 53.66 468 THR A N 1
ATOM 3877 C CA . THR A 1 468 ? -9.361 -4.485 27.123 1.00 53.66 468 THR A CA 1
ATOM 3878 C C . THR A 1 468 ? -10.430 -3.648 27.813 1.00 53.66 468 THR A C 1
ATOM 3880 O O . THR A 1 468 ? -10.317 -3.385 29.003 1.00 53.66 468 THR A O 1
ATOM 3883 N N . THR A 1 469 ? -11.539 -3.322 27.147 1.00 50.19 469 THR A N 1
ATOM 3884 C CA . THR A 1 469 ? -12.693 -2.674 27.802 1.00 50.19 469 THR A CA 1
ATOM 3885 C C . THR A 1 469 ? -13.383 -3.532 28.869 1.00 50.19 469 THR A C 1
ATOM 3887 O O . THR A 1 469 ? -14.238 -3.001 29.580 1.00 50.19 469 THR A O 1
ATOM 3890 N N . ARG A 1 470 ? -13.008 -4.815 29.013 1.00 50.97 470 ARG A N 1
ATOM 3891 C CA . ARG A 1 470 ? -13.375 -5.675 30.154 1.00 50.97 470 ARG A CA 1
ATOM 3892 C C . ARG A 1 470 ? -12.425 -5.570 31.353 1.00 50.97 470 ARG A C 1
ATOM 3894 O O . ARG A 1 470 ? -12.799 -6.040 32.414 1.00 50.97 470 ARG A O 1
ATOM 3901 N N . SER A 1 471 ? -11.207 -5.044 31.193 1.00 43.97 471 SER A N 1
ATOM 3902 C CA . SER A 1 471 ? -10.164 -5.075 32.236 1.00 43.97 471 SER A CA 1
ATOM 3903 C C . SER A 1 471 ? -9.855 -3.715 32.868 1.00 43.97 471 SER A C 1
ATOM 3905 O O . SER A 1 471 ? -8.918 -3.626 33.655 1.00 43.97 471 SER A O 1
ATOM 3907 N N . VAL A 1 472 ? -10.551 -2.647 32.464 1.00 46.22 472 VAL A N 1
ATOM 3908 C CA . VAL A 1 472 ? -10.251 -1.263 32.890 1.00 46.22 472 VAL A CA 1
ATOM 3909 C C . VAL A 1 472 ? -11.092 -0.816 34.097 1.00 46.22 472 VAL A C 1
ATOM 3911 O O . VAL A 1 472 ? -10.878 0.281 34.602 1.00 46.22 472 VAL A O 1
ATOM 3914 N N . TYR A 1 473 ? -11.979 -1.663 34.623 1.00 38.09 473 TYR A N 1
ATOM 3915 C CA . TYR A 1 473 ? -12.713 -1.402 35.864 1.00 38.09 473 TYR A CA 1
ATOM 3916 C C . TYR A 1 473 ? -12.792 -2.647 36.738 1.00 38.09 473 TYR A C 1
ATOM 3918 O O . TYR A 1 473 ? -12.994 -3.741 36.163 1.00 38.09 473 TYR A O 1
#